Protein AF-0000000076696846 (afdb_homodimer)

Foldseek 3Di:
DDWADDDDPPDALEDDPLLAQPFDQDDQDFDLVNLQVLQQLQCFFQAFRAAQQAGHGDPQKGKDFLDDQVDPVQVVCCVSVHHDVSAYPTSSRQNLRIHMHGPVVRVCLVLLQWFWAADSVVRFIAIDRQVVDPVCVLRHQATTRFGSPDSSHHRNSSRSVSNVVSCVSCVVTDSTDDHDPDHHHRPVCVVVVQADPVVRHGHRHNPPPPPPD/DDWADDDDPPDDLEDDPLLAQPFDQDDQDFDLVNLQVLQQLQCFFLRFRAAQQAGHGDPQKGKDFLDDQPDPVQVVCCVSVHHDVSAYPGSSRQNLRIHMHGPVVRVCLVLLQWFWAADSVVRFIAIDRQVVDPVCVLRHQATTNFGSPDSRHHRNSSRSVSNVVSCVSCVVTDSTDDHDPDHHHRPVCVVVVQADPVVRHGHRHNPPPPPDD

InterPro domains:
  IPR003615 HNH nuclease [PF13391] (51-116)

pLDDT: mean 90.81, std 11.64, range [43.38, 98.81]

Solvent-accessible surface area (backbone atoms only — not comparable to full-atom values): 23514 Å² total; per-residue (Å²): 107,42,66,42,81,71,78,70,75,43,43,67,71,48,58,59,90,72,38,72,73,85,63,76,93,59,79,74,81,52,48,54,64,55,15,51,51,51,37,43,60,68,32,24,44,56,62,37,50,25,10,34,68,73,55,50,53,67,90,52,37,42,83,40,62,72,62,56,71,90,43,74,54,61,62,50,32,37,76,44,52,48,38,64,79,70,53,50,87,47,50,69,30,29,32,34,37,35,44,39,25,29,60,67,58,42,51,38,50,76,67,31,36,34,36,49,45,67,37,65,92,79,58,38,38,27,32,39,47,61,62,64,47,77,91,42,54,87,49,41,33,16,20,42,68,56,53,76,82,43,88,56,33,50,50,48,42,57,31,51,53,48,35,38,34,20,47,15,73,40,47,64,35,68,72,47,48,77,21,54,80,64,63,45,65,28,67,57,41,61,76,65,56,34,55,38,83,86,79,69,43,71,43,35,60,55,80,73,72,76,74,81,126,108,41,65,42,82,71,78,69,73,44,42,68,70,49,58,59,90,70,38,71,72,86,65,74,92,59,78,73,81,52,48,56,64,57,17,52,50,52,36,42,60,68,34,24,45,57,61,37,50,24,12,36,70,73,55,49,53,66,90,51,37,42,83,39,60,72,60,57,69,90,44,74,56,61,61,51,33,37,75,44,51,48,39,63,80,71,53,49,88,48,50,68,29,29,33,34,36,37,46,40,26,29,62,67,58,42,50,37,50,76,68,30,36,34,35,47,46,67,37,64,93,78,59,37,37,26,32,38,46,61,64,65,46,76,89,42,53,87,48,42,34,17,20,40,68,57,54,75,82,44,88,56,33,50,52,47,41,58,31,51,52,47,34,37,33,18,47,15,73,40,46,64,36,69,72,47,48,78,23,54,80,64,63,45,65,26,67,56,42,60,77,65,56,34,56,36,83,86,79,69,42,72,42,36,60,54,81,71,73,77,75,82,125

Sequence (426 aa):
MVPLSQLPVPLPNQPPVGYHLEHGDISVFSTTTACHTAINKRDRFLGETRCVICGDYGLVVQPCHIIKPEEGTWSYLRERGWISSETKVLPQHEPRNGLILCGNHHSYFDGYDFFIRFFPEIQKFVFVNYSDHPTLRKFHGKAIALDIKDRHAPFPSLFIIHEMRARGFHPFAPSNPDMPEDSAWQDWILSESVFDDVSHSFKRSLRRAPKRAMVPLSQLPVPLPNQPPVGYHLEHGDISVFSTTTACHTAINKRDRFLGETRCVICGDYGLVVQPCHIIKPEEGTWSYLRERGWISSETKVLPQHEPRNGLILCGNHHSYFDGYDFFIRFFPEIQKFVFVNYSDHPTLRKFHGKAIALDIKDRHAPFPSLFIIHEMRARGFHPFAPSNPDMPEDSAWQDWILSESVFDDVSHSFKRSLRRAPKRA

Structure (mmCIF, N/CA/C/O backbone):
data_AF-0000000076696846-model_v1
#
loop_
_entity.id
_entity.type
_entity.pdbx_description
1 polymer 'HNH nuclease domain-containing protein'
#
loop_
_atom_site.group_PDB
_atom_site.id
_atom_site.type_symbol
_atom_site.label_atom_id
_atom_site.label_alt_id
_atom_site.label_comp_id
_atom_site.label_asym_id
_atom_site.label_entity_id
_atom_site.label_seq_id
_atom_site.pdbx_PDB_ins_code
_atom_site.Cartn_x
_atom_site.Cartn_y
_atom_site.Cartn_z
_atom_site.occupancy
_atom_site.B_iso_or_equiv
_atom_site.auth_seq_id
_atom_site.auth_comp_id
_atom_site.auth_asym_id
_atom_site.auth_atom_id
_atom_site.pdbx_PDB_model_num
ATOM 1 N N . MET A 1 1 ? -8.422 -25.859 9.234 1 82.31 1 MET A N 1
ATOM 2 C CA . MET A 1 1 ? -7.852 -24.594 8.805 1 82.31 1 MET A CA 1
ATOM 3 C C . MET A 1 1 ? -6.688 -24.188 9.703 1 82.31 1 MET A C 1
ATOM 5 O O . MET A 1 1 ? -6.703 -24.453 10.906 1 82.31 1 MET A O 1
ATOM 9 N N . VAL A 1 2 ? -5.656 -23.844 9.109 1 88 2 VAL A N 1
ATOM 10 C CA . VAL A 1 2 ? -4.457 -23.391 9.82 1 88 2 VAL A CA 1
ATOM 11 C C . VAL A 1 2 ? -4.18 -21.922 9.5 1 88 2 VAL A C 1
ATOM 13 O O . VAL A 1 2 ? -4.207 -21.531 8.336 1 88 2 VAL A O 1
ATOM 16 N N . PRO A 1 3 ? -3.912 -21.188 10.523 1 91.31 3 PRO A N 1
ATOM 17 C CA . PRO A 1 3 ? -3.629 -19.781 10.266 1 91.31 3 PRO A CA 1
ATOM 18 C C . PRO A 1 3 ? -2.32 -19.562 9.508 1 91.31 3 PRO A C 1
ATOM 20 O O . PRO A 1 3 ? -1.336 -20.266 9.766 1 91.31 3 PRO A O 1
ATOM 23 N N . LEU A 1 4 ? -2.379 -18.672 8.531 1 93 4 LEU A N 1
ATOM 24 C CA . LEU A 1 4 ? -1.178 -18.328 7.785 1 93 4 LEU A CA 1
ATOM 25 C C . LEU A 1 4 ? -0.226 -17.5 8.641 1 93 4 LEU A C 1
ATOM 27 O O . LEU A 1 4 ? -0.608 -16.453 9.172 1 93 4 LEU A O 1
ATOM 31 N N . SER A 1 5 ? 0.936 -17.906 8.703 1 88.25 5 SER A N 1
ATOM 32 C CA . SER A 1 5 ? 1.924 -17.188 9.508 1 88.25 5 SER A CA 1
ATOM 33 C C . SER A 1 5 ? 2.326 -15.875 8.844 1 88.25 5 SER A C 1
ATOM 35 O O . SER A 1 5 ? 2.459 -15.805 7.621 1 88.25 5 SER A O 1
ATOM 37 N N . GLN A 1 6 ? 2.564 -14.898 9.695 1 89.06 6 GLN A N 1
ATOM 38 C CA . GLN A 1 6 ? 3.037 -13.609 9.195 1 89.06 6 GLN A CA 1
ATOM 39 C C . GLN A 1 6 ? 4.562 -13.555 9.172 1 89.06 6 GLN A C 1
ATOM 41 O O . GLN A 1 6 ? 5.223 -14.211 9.984 1 89.06 6 GLN A O 1
ATOM 46 N N . LEU A 1 7 ? 5.047 -12.852 8.281 1 90.19 7 LEU A N 1
ATOM 47 C CA . LEU A 1 7 ? 6.473 -12.539 8.297 1 90.19 7 LEU A CA 1
ATOM 48 C C . LEU A 1 7 ? 6.762 -11.344 9.203 1 90.19 7 LEU A C 1
ATOM 50 O O . LEU A 1 7 ? 6.031 -10.352 9.172 1 90.19 7 LEU A O 1
ATOM 54 N N . PRO A 1 8 ? 7.699 -11.516 9.938 1 89.38 8 PRO A N 1
ATOM 55 C CA . PRO A 1 8 ? 8.023 -10.398 10.828 1 89.38 8 PRO A CA 1
ATOM 56 C C . PRO A 1 8 ? 8.523 -9.172 10.07 1 89.38 8 PRO A C 1
ATOM 58 O O . PRO A 1 8 ? 9.227 -9.305 9.062 1 89.38 8 PRO A O 1
ATOM 61 N N . VAL A 1 9 ? 8.242 -8.023 10.562 1 91.81 9 VAL A N 1
ATOM 62 C CA . VAL A 1 9 ? 8.742 -6.758 10.023 1 91.81 9 VAL A CA 1
ATOM 63 C C . VAL A 1 9 ? 9.531 -6.02 11.102 1 91.81 9 VAL A C 1
ATOM 65 O O . VAL A 1 9 ? 9.203 -6.094 12.289 1 91.81 9 VAL A O 1
ATOM 68 N N . PRO A 1 10 ? 10.633 -5.332 10.82 1 94.19 10 PRO A N 1
ATOM 69 C CA . PRO A 1 10 ? 11.086 -5.129 9.445 1 94.19 10 PRO A CA 1
ATOM 70 C C . PRO A 1 10 ? 11.625 -6.406 8.805 1 94.19 10 PRO A C 1
ATOM 72 O O . PRO A 1 10 ? 12.164 -7.27 9.5 1 94.19 10 PRO A O 1
ATOM 75 N N . LEU A 1 11 ? 11.414 -6.453 7.484 1 94.81 11 LEU A N 1
ATOM 76 C CA . LEU A 1 11 ? 11.953 -7.594 6.754 1 94.81 11 LEU A CA 1
ATOM 77 C C . LEU A 1 11 ? 13.477 -7.637 6.852 1 94.81 11 LEU A C 1
ATOM 79 O O . LEU A 1 11 ? 14.125 -6.59 6.871 1 94.81 11 LEU A O 1
ATOM 83 N N . PRO A 1 12 ? 13.992 -8.844 6.828 1 91.81 12 PRO A N 1
ATOM 84 C CA . PRO A 1 12 ? 15.445 -8.984 6.926 1 91.81 12 PRO A CA 1
ATOM 85 C C . PRO A 1 12 ? 16.156 -8.703 5.602 1 91.81 12 PRO A C 1
ATOM 87 O O . PRO A 1 12 ? 15.5 -8.406 4.602 1 91.81 12 PRO A O 1
ATOM 90 N N . ASN A 1 13 ? 17.469 -8.781 5.641 1 87.56 13 ASN A N 1
ATOM 91 C CA . ASN A 1 13 ? 18.281 -8.453 4.473 1 87.56 13 ASN A CA 1
ATOM 92 C C . ASN A 1 13 ? 18.344 -9.617 3.486 1 87.56 13 ASN A C 1
ATOM 94 O O . ASN A 1 13 ? 19.031 -9.539 2.471 1 87.56 13 ASN A O 1
ATOM 98 N N . GLN A 1 14 ? 17.625 -10.641 3.832 1 88.69 14 GLN A N 1
ATOM 99 C CA . GLN A 1 14 ? 17.5 -11.773 2.924 1 88.69 14 GLN A CA 1
ATOM 100 C C . GLN A 1 14 ? 16.109 -12.391 3.002 1 88.69 14 GLN A C 1
ATOM 102 O O . GLN A 1 14 ? 15.461 -12.344 4.051 1 88.69 14 GLN A O 1
ATOM 107 N N . PRO A 1 15 ? 15.781 -12.938 1.913 1 91.69 15 PRO A N 1
ATOM 108 C CA . PRO A 1 15 ? 14.484 -13.609 1.968 1 91.69 15 PRO A CA 1
ATOM 109 C C . PRO A 1 15 ? 14.484 -14.828 2.889 1 91.69 15 PRO A C 1
ATOM 111 O O . PRO A 1 15 ? 15.555 -15.297 3.287 1 91.69 15 PRO A O 1
ATOM 114 N N . PRO A 1 16 ? 13.367 -15.234 3.248 1 90.56 16 PRO A N 1
ATOM 115 C CA . PRO A 1 16 ? 13.289 -16.422 4.105 1 90.56 16 PRO A CA 1
ATOM 116 C C . PRO A 1 16 ? 13.898 -17.656 3.455 1 90.56 16 PRO A C 1
ATOM 118 O O . PRO A 1 16 ? 14.039 -17.719 2.23 1 90.56 16 PRO A O 1
ATOM 121 N N . VAL A 1 17 ? 14.188 -18.547 4.297 1 87.69 17 VAL A N 1
ATOM 122 C CA . VAL A 1 17 ? 14.742 -19.812 3.82 1 87.69 17 VAL A CA 1
ATOM 123 C C . VAL A 1 17 ? 13.758 -20.484 2.857 1 87.69 17 VAL A C 1
ATOM 125 O O . VAL A 1 17 ? 12.555 -20.531 3.119 1 87.69 17 VAL A O 1
ATOM 128 N N . GLY A 1 18 ? 14.266 -20.906 1.767 1 87.81 18 GLY A N 1
ATOM 129 C CA . GLY A 1 18 ? 13.43 -21.578 0.786 1 87.81 18 GLY A CA 1
ATOM 130 C C . GLY A 1 18 ? 12.961 -20.656 -0.328 1 87.81 18 GLY A C 1
ATOM 131 O O . GLY A 1 18 ? 12.422 -21.125 -1.335 1 87.81 18 GLY A O 1
ATOM 132 N N . TYR A 1 19 ? 13.18 -19.422 -0.109 1 89.75 19 TYR A N 1
ATOM 133 C CA . TYR A 1 19 ? 12.68 -18.469 -1.09 1 89.75 19 TYR A CA 1
ATOM 134 C C . TYR A 1 19 ? 13.766 -18.109 -2.105 1 89.75 19 TYR A C 1
ATOM 136 O O . TYR A 1 19 ? 13.5 -17.422 -3.094 1 89.75 19 TYR A O 1
ATOM 144 N N . HIS A 1 20 ? 14.93 -18.516 -1.831 1 77.94 20 HIS A N 1
ATOM 145 C CA . HIS A 1 20 ? 16.016 -18.219 -2.758 1 77.94 20 HIS A CA 1
ATOM 146 C C . HIS A 1 20 ? 15.953 -19.125 -3.986 1 77.94 20 HIS A C 1
ATOM 148 O O . HIS A 1 20 ? 15.742 -20.328 -3.865 1 77.94 20 HIS A O 1
ATOM 154 N N . LEU A 1 21 ? 15.703 -18.5 -5.125 1 65.88 21 LEU A N 1
ATOM 155 C CA . LEU A 1 21 ? 15.727 -19.281 -6.355 1 65.88 21 LEU A CA 1
ATOM 156 C C . LEU A 1 21 ? 17.125 -19.297 -6.965 1 65.88 21 LEU A C 1
ATOM 158 O O . LEU A 1 21 ? 17.781 -18.266 -7.059 1 65.88 21 LEU A O 1
ATOM 162 N N . GLU A 1 22 ? 17.828 -20.406 -6.875 1 57.72 22 GLU A N 1
ATOM 163 C CA . GLU A 1 22 ? 19.141 -20.578 -7.488 1 57.72 22 GLU A CA 1
ATOM 164 C C . GLU A 1 22 ? 19.031 -20.703 -9.008 1 57.72 22 GLU A C 1
ATOM 166 O O . GLU A 1 22 ? 18.875 -21.812 -9.531 1 57.72 22 GLU A O 1
ATOM 171 N N . HIS A 1 23 ? 18.094 -19.859 -9.562 1 56.31 23 HIS A N 1
ATOM 172 C CA . HIS A 1 23 ? 18.016 -20.375 -10.922 1 56.31 23 HIS A CA 1
ATOM 173 C C . HIS A 1 23 ? 19.203 -19.922 -11.75 1 56.31 23 HIS A C 1
ATOM 175 O O . HIS A 1 23 ? 19.875 -18.953 -11.398 1 56.31 23 HIS A O 1
ATOM 181 N N . GLY A 1 24 ? 19.438 -20.594 -12.844 1 54.25 24 GLY A N 1
ATOM 182 C CA . GLY A 1 24 ? 20.484 -20.594 -13.867 1 54.25 24 GLY A CA 1
ATOM 183 C C . GLY A 1 24 ? 20.641 -19.234 -14.523 1 54.25 24 GLY A C 1
ATOM 184 O O . GLY A 1 24 ? 19.828 -18.328 -14.328 1 54.25 24 GLY A O 1
ATOM 185 N N . ASP A 1 25 ? 21.688 -19.062 -15.18 1 53.03 25 ASP A N 1
ATOM 186 C CA . ASP A 1 25 ? 22.234 -17.938 -15.938 1 53.03 25 ASP A CA 1
ATOM 187 C C . ASP A 1 25 ? 21.219 -17.438 -16.953 1 53.03 25 ASP A C 1
ATOM 189 O O . ASP A 1 25 ? 20.703 -18.203 -17.766 1 53.03 25 ASP A O 1
ATOM 193 N N . ILE A 1 26 ? 20.359 -16.438 -16.641 1 58.09 26 ILE A N 1
ATOM 194 C CA . ILE A 1 26 ? 19.531 -15.891 -17.703 1 58.09 26 ILE A CA 1
ATOM 195 C C . ILE A 1 26 ? 20.312 -14.805 -18.453 1 58.09 26 ILE A C 1
ATOM 197 O O . ILE A 1 26 ? 21.156 -14.133 -17.859 1 58.09 26 ILE A O 1
ATOM 201 N N . SER A 1 27 ? 20.094 -14.75 -19.797 1 57.41 27 SER A N 1
ATOM 202 C CA . SER A 1 27 ? 20.781 -13.781 -20.641 1 57.41 27 SER A CA 1
ATOM 203 C C . SER A 1 27 ? 20.562 -12.359 -20.141 1 57.41 27 SER A C 1
ATOM 205 O O . SER A 1 27 ? 19.453 -12.008 -19.719 1 57.41 27 SER A O 1
ATOM 207 N N . VAL A 1 28 ? 21.531 -11.547 -20.031 1 56.25 28 VAL A N 1
ATOM 208 C CA . VAL A 1 28 ? 21.609 -10.18 -19.531 1 56.25 28 VAL A CA 1
ATOM 209 C C . VAL A 1 28 ? 20.781 -9.25 -20.406 1 56.25 28 VAL A C 1
ATOM 211 O O . VAL A 1 28 ? 20.188 -8.289 -19.906 1 56.25 28 VAL A O 1
ATOM 214 N N . PHE A 1 29 ? 20.672 -9.602 -21.812 1 59.66 29 PHE A N 1
ATOM 215 C CA . PHE A 1 29 ? 20 -8.656 -22.703 1 59.66 29 PHE A CA 1
ATOM 216 C C . PHE A 1 29 ? 18.562 -9.086 -22.953 1 59.66 29 PHE A C 1
ATOM 218 O O . PHE A 1 29 ? 18.297 -10.25 -23.234 1 59.66 29 PHE A O 1
ATOM 225 N N . SER A 1 30 ? 17.547 -8.445 -22.281 1 65.19 30 SER A N 1
ATOM 226 C CA . SER A 1 30 ? 16.172 -8.797 -22.625 1 65.19 30 SER A CA 1
ATOM 227 C C . SER A 1 30 ? 15.328 -7.547 -22.875 1 65.19 30 SER A C 1
ATOM 229 O O . SER A 1 30 ? 15.562 -6.508 -22.25 1 65.19 30 SER A O 1
ATOM 231 N N . THR A 1 31 ? 14.648 -7.574 -24.078 1 79.12 31 THR A N 1
ATOM 232 C CA . THR A 1 31 ? 13.641 -6.562 -24.391 1 79.12 31 THR A CA 1
ATOM 233 C C . THR A 1 31 ? 12.312 -6.895 -23.734 1 79.12 31 THR A C 1
ATOM 235 O O . THR A 1 31 ? 12.133 -7.988 -23.188 1 79.12 31 THR A O 1
ATOM 238 N N . THR A 1 32 ? 11.5 -5.918 -23.672 1 84.25 32 THR A N 1
ATOM 239 C CA . THR A 1 32 ? 10.148 -6.113 -23.156 1 84.25 32 THR A CA 1
ATOM 240 C C . THR A 1 32 ? 9.43 -7.219 -23.938 1 84.25 32 THR A C 1
ATOM 242 O O . THR A 1 32 ? 8.711 -8.031 -23.344 1 84.25 32 THR A O 1
ATOM 245 N N . THR A 1 33 ? 9.641 -7.254 -25.125 1 88.06 33 THR A N 1
ATOM 246 C CA . THR A 1 33 ? 9.016 -8.273 -25.953 1 88.06 33 THR A CA 1
ATOM 247 C C . THR A 1 33 ? 9.523 -9.664 -25.594 1 88.06 33 THR A C 1
ATOM 249 O O . THR A 1 33 ? 8.734 -10.602 -25.453 1 88.06 33 THR A O 1
ATOM 252 N N . ALA A 1 34 ? 10.773 -9.82 -25.5 1 89.5 34 ALA A N 1
ATOM 253 C CA . ALA A 1 34 ? 11.352 -11.102 -25.109 1 89.5 34 ALA A CA 1
ATOM 254 C C . ALA A 1 34 ? 10.844 -11.539 -23.734 1 89.5 34 ALA A C 1
ATOM 256 O O . ALA A 1 34 ? 10.586 -12.727 -23.516 1 89.5 34 ALA A O 1
ATOM 257 N N . CYS A 1 35 ? 10.75 -10.586 -22.891 1 92.69 35 CYS A N 1
ATOM 258 C CA . CYS A 1 35 ? 10.219 -10.852 -21.547 1 92.69 35 CYS A CA 1
ATOM 259 C C . CYS A 1 35 ? 8.805 -11.406 -21.625 1 92.69 35 CYS A C 1
ATOM 261 O O . CYS A 1 35 ? 8.508 -12.445 -21.031 1 92.69 35 CYS A O 1
ATOM 263 N N . HIS A 1 36 ? 7.973 -10.766 -22.391 1 94 36 HIS A N 1
ATOM 264 C CA . HIS A 1 36 ? 6.586 -11.195 -22.531 1 94 36 HIS A CA 1
ATOM 265 C C . HIS A 1 36 ? 6.496 -12.57 -23.188 1 94 36 HIS A C 1
ATOM 267 O O . HIS A 1 36 ? 5.672 -13.398 -22.797 1 94 36 HIS A O 1
ATOM 273 N N . THR A 1 37 ? 7.328 -12.797 -24.109 1 94.5 37 THR A N 1
ATOM 274 C CA . THR A 1 37 ? 7.359 -14.094 -24.781 1 94.5 37 THR A CA 1
ATOM 275 C C . THR A 1 37 ? 7.699 -15.203 -23.781 1 94.5 37 THR A C 1
ATOM 277 O O . THR A 1 37 ? 7.074 -16.266 -23.797 1 94.5 37 THR A O 1
ATOM 280 N N . ALA A 1 38 ? 8.648 -14.953 -22.969 1 94.75 38 ALA A N 1
ATOM 281 C CA . ALA A 1 38 ? 9.07 -15.938 -21.984 1 94.75 38 ALA A CA 1
ATOM 282 C C . ALA A 1 38 ? 7.953 -16.234 -21 1 94.75 38 ALA A C 1
ATOM 284 O O . ALA A 1 38 ? 7.695 -17.406 -20.672 1 94.75 38 ALA A O 1
ATOM 285 N N . ILE A 1 39 ? 7.285 -15.211 -20.562 1 96.62 39 ILE A N 1
ATOM 286 C CA . ILE A 1 39 ? 6.191 -15.375 -19.609 1 96.62 39 ILE A CA 1
ATOM 287 C C . ILE A 1 39 ? 5.047 -16.141 -20.266 1 96.62 39 ILE A C 1
ATOM 289 O O . ILE A 1 39 ? 4.473 -17.047 -19.672 1 96.62 39 ILE A O 1
ATOM 293 N N . ASN A 1 40 ? 4.754 -15.773 -21.484 1 96.31 40 ASN A N 1
ATOM 294 C CA . ASN A 1 40 ? 3.699 -16.453 -22.219 1 96.31 40 ASN A CA 1
ATOM 295 C C . ASN A 1 40 ? 3.998 -17.938 -22.406 1 96.31 40 ASN A C 1
ATOM 297 O O . ASN A 1 40 ? 3.105 -18.781 -22.266 1 96.31 40 ASN A O 1
ATOM 301 N N . LYS A 1 41 ? 5.223 -18.188 -22.734 1 94.81 41 LYS A N 1
ATOM 302 C CA . LYS A 1 41 ? 5.621 -19.578 -22.922 1 94.81 41 LYS A CA 1
ATOM 303 C C . LYS A 1 41 ? 5.508 -20.359 -21.609 1 94.81 41 LYS A C 1
ATOM 305 O O . LYS A 1 41 ? 5.035 -21.5 -21.594 1 94.81 41 LYS A O 1
ATOM 310 N N . ARG A 1 42 ? 5.938 -19.781 -20.578 1 96.06 42 ARG A N 1
ATOM 311 C CA . ARG A 1 42 ? 5.867 -20.422 -19.266 1 96.06 42 ARG A CA 1
ATOM 312 C C . ARG A 1 42 ? 4.422 -20.703 -18.875 1 96.06 42 ARG A C 1
ATOM 314 O O . ARG A 1 42 ? 4.105 -21.797 -18.391 1 96.06 42 ARG A O 1
ATOM 321 N N . ASP A 1 43 ? 3.559 -19.719 -19.125 1 98 43 ASP A N 1
ATOM 322 C CA . ASP A 1 43 ? 2.184 -19.797 -18.641 1 98 43 ASP A CA 1
ATOM 323 C C . ASP A 1 43 ? 1.251 -20.312 -19.734 1 98 43 ASP A C 1
ATOM 325 O O . ASP A 1 43 ? 0.094 -19.891 -19.812 1 98 43 ASP A O 1
ATOM 329 N N . ARG A 1 44 ? 1.808 -21.078 -20.594 1 97.25 44 ARG A N 1
ATOM 330 C CA . ARG A 1 44 ? 1.027 -21.828 -21.578 1 97.25 44 ARG A CA 1
ATOM 331 C C . ARG A 1 44 ? 0.629 -23.188 -21.047 1 97.25 44 ARG A C 1
ATOM 333 O O . ARG A 1 44 ? 1.479 -23.953 -20.578 1 97.25 44 ARG A O 1
ATOM 340 N N . PHE A 1 45 ? -0.629 -23.469 -21.109 1 97.38 45 PHE A N 1
ATOM 341 C CA . PHE A 1 45 ? -1.188 -24.734 -20.656 1 97.38 45 PHE A CA 1
ATOM 342 C C . PHE A 1 45 ? -2.158 -25.297 -21.688 1 97.38 45 PHE A C 1
ATOM 344 O O . PHE A 1 45 ? -3.031 -24.578 -22.188 1 97.38 45 PHE A O 1
ATOM 351 N N . LEU A 1 46 ? -1.902 -26.578 -22.031 1 96.06 46 LEU A N 1
ATOM 352 C CA . LEU A 1 46 ? -2.752 -27.25 -23.016 1 96.06 46 LEU A CA 1
ATOM 353 C C . LEU A 1 46 ? -2.811 -26.469 -24.312 1 96.06 46 LEU A C 1
ATOM 355 O O . LEU A 1 46 ? -3.879 -26.328 -24.922 1 96.06 46 LEU A O 1
ATOM 359 N N . GLY A 1 47 ? -1.698 -25.797 -24.578 1 95.75 47 GLY A N 1
ATOM 360 C CA . GLY A 1 47 ? -1.528 -25.141 -25.859 1 95.75 47 GLY A CA 1
ATOM 361 C C . GLY A 1 47 ? -1.962 -23.688 -25.859 1 95.75 47 GLY A C 1
ATOM 362 O O . GLY A 1 47 ? -1.839 -23 -26.859 1 95.75 47 GLY A O 1
ATOM 363 N N . GLU A 1 48 ? -2.518 -23.203 -24.719 1 96.75 48 GLU A N 1
ATOM 364 C CA . GLU A 1 48 ? -3.006 -21.828 -24.641 1 96.75 48 GLU A CA 1
ATOM 365 C C . GLU A 1 48 ? -2.342 -21.078 -23.484 1 96.75 48 GLU A C 1
ATOM 367 O O . GLU A 1 48 ? -2.137 -21.641 -22.406 1 96.75 48 GLU A O 1
ATOM 372 N N . THR A 1 49 ? -2.033 -19.812 -23.781 1 97.44 49 THR A N 1
ATOM 373 C CA . THR A 1 49 ? -1.63 -18.938 -22.672 1 97.44 49 THR A CA 1
ATOM 374 C C . THR A 1 49 ? -2.816 -18.625 -21.766 1 97.44 49 THR A C 1
ATOM 376 O O . THR A 1 49 ? -3.846 -18.125 -22.234 1 97.44 49 THR A O 1
ATOM 379 N N . ARG A 1 50 ? -2.609 -18.891 -20.469 1 98.25 50 ARG A N 1
ATOM 380 C CA . ARG A 1 50 ? -3.773 -18.828 -19.594 1 98.25 50 ARG A CA 1
ATOM 381 C C . ARG A 1 50 ? -3.453 -18.047 -18.328 1 98.25 50 ARG A C 1
ATOM 383 O O . ARG A 1 50 ? -2.303 -18.016 -17.875 1 98.25 50 ARG A O 1
ATOM 390 N N . CYS A 1 51 ? -4.504 -17.484 -17.766 1 98.81 51 CYS A N 1
ATOM 391 C CA . CYS A 1 51 ? -4.398 -16.953 -16.406 1 98.81 51 CYS A CA 1
ATOM 392 C C . CYS A 1 51 ? -3.996 -18.031 -15.422 1 98.81 51 CYS A C 1
ATOM 394 O O . CYS A 1 51 ? -4.664 -19.062 -15.32 1 98.81 51 CYS A O 1
ATOM 396 N N . VAL A 1 52 ? -3.029 -17.781 -14.656 1 98.81 52 VAL A N 1
ATOM 397 C CA . VAL A 1 52 ? -2.469 -18.828 -13.812 1 98.81 52 VAL A CA 1
ATOM 398 C C . VAL A 1 52 ? -3.385 -19.078 -12.617 1 98.81 52 VAL A C 1
ATOM 400 O O . VAL A 1 52 ? -3.211 -20.047 -11.883 1 98.81 52 VAL A O 1
ATOM 403 N N . ILE A 1 53 ? -4.383 -18.219 -12.398 1 98.81 53 ILE A N 1
ATOM 404 C CA . ILE A 1 53 ? -5.281 -18.328 -11.25 1 98.81 53 ILE A CA 1
ATOM 405 C C . ILE A 1 53 ? -6.57 -19.031 -11.68 1 98.81 53 ILE A C 1
ATOM 407 O O . ILE A 1 53 ? -6.957 -20.047 -11.094 1 98.81 53 ILE A O 1
ATOM 411 N N . CYS A 1 54 ? -7.188 -18.562 -12.734 1 98.69 54 CYS A N 1
ATOM 412 C CA . CYS A 1 54 ? -8.523 -19.062 -13.023 1 98.69 54 CYS A CA 1
ATOM 413 C C . CYS A 1 54 ? -8.547 -19.844 -14.328 1 98.69 54 CYS A C 1
ATOM 415 O O . CYS A 1 54 ? -9.57 -20.422 -14.703 1 98.69 54 CYS A O 1
ATOM 417 N N . GLY A 1 55 ? -7.52 -19.766 -15.148 1 98.44 55 GLY A N 1
ATOM 418 C CA . GLY A 1 55 ? -7.406 -20.594 -16.344 1 98.44 55 GLY A CA 1
ATOM 419 C C . GLY A 1 55 ? -7.992 -19.938 -17.578 1 98.44 55 GLY A C 1
ATOM 420 O O . GLY A 1 55 ? -7.93 -20.5 -18.672 1 98.44 55 GLY A O 1
ATOM 421 N N . ASP A 1 56 ? -8.516 -18.734 -17.422 1 97.81 56 ASP A N 1
ATOM 422 C CA . ASP A 1 56 ? -9.031 -18.031 -18.594 1 97.81 56 ASP A CA 1
ATOM 423 C C . ASP A 1 56 ? -7.926 -17.812 -19.625 1 97.81 56 ASP A C 1
ATOM 425 O O . ASP A 1 56 ? -6.738 -17.859 -19.297 1 97.81 56 ASP A O 1
ATOM 429 N N . TYR A 1 57 ? -8.305 -17.594 -20.938 1 96.94 57 TYR A N 1
ATOM 430 C CA . TYR A 1 57 ? -7.324 -17.469 -22 1 96.94 57 TYR A CA 1
ATOM 431 C C . TYR A 1 57 ? -7.848 -16.562 -23.125 1 96.94 57 TYR A C 1
ATOM 433 O O . TYR A 1 57 ? -8.969 -16.047 -23.047 1 96.94 57 TYR A O 1
ATOM 441 N N . GLY A 1 58 ? -6.988 -16.359 -24.109 1 94.25 58 GLY A N 1
ATOM 442 C CA . GLY A 1 58 ? -7.34 -15.523 -25.25 1 94.25 58 GLY A CA 1
ATOM 443 C C . GLY A 1 58 ? -7.012 -14.055 -25.031 1 94.25 58 GLY A C 1
ATOM 444 O O . GLY A 1 58 ? -5.969 -13.727 -24.469 1 94.25 58 GLY A O 1
ATOM 445 N N . LEU A 1 59 ? -7.871 -13.195 -25.453 1 92.69 59 LEU A N 1
ATOM 446 C CA . LEU A 1 59 ? -7.594 -11.766 -25.5 1 92.69 59 LEU A CA 1
ATOM 447 C C . LEU A 1 59 ? -7.703 -11.141 -24.109 1 92.69 59 LEU A C 1
ATOM 449 O O . LEU A 1 59 ? -7.266 -10.008 -23.906 1 92.69 59 LEU A O 1
ATOM 453 N N . VAL A 1 60 ? -8.133 -11.938 -23.188 1 95.88 60 VAL A N 1
ATOM 454 C CA . VAL A 1 60 ? -8.453 -11.32 -21.906 1 95.88 60 VAL A CA 1
ATOM 455 C C . VAL A 1 60 ? -7.262 -11.445 -20.953 1 95.88 60 VAL A C 1
ATOM 457 O O . VAL A 1 60 ? -7.281 -10.906 -19.844 1 95.88 60 VAL A O 1
ATOM 460 N N . VAL A 1 61 ? -6.234 -12.211 -21.375 1 97.81 61 VAL A N 1
ATOM 461 C CA . VAL A 1 61 ? -5.105 -12.398 -20.469 1 97.81 61 VAL A CA 1
ATOM 462 C C . VAL A 1 61 ? -3.936 -11.523 -20.922 1 97.81 61 VAL A C 1
ATOM 464 O O . VAL A 1 61 ? -3.793 -11.227 -22.109 1 97.81 61 VAL A O 1
ATOM 467 N N . GLN A 1 62 ? -3.154 -11.094 -20.016 1 96.38 62 GLN A N 1
ATOM 468 C CA . GLN A 1 62 ? -1.976 -10.273 -20.281 1 96.38 62 GLN A CA 1
ATOM 469 C C . GLN A 1 62 ? -0.919 -10.477 -19.188 1 96.38 62 GLN A C 1
ATOM 471 O O . GLN A 1 62 ? -1.24 -10.875 -18.078 1 96.38 62 GLN A O 1
ATOM 476 N N . PRO A 1 63 ? 0.299 -10.195 -19.594 1 96.38 63 PRO A N 1
ATOM 477 C CA . PRO A 1 63 ? 1.339 -10.219 -18.562 1 96.38 63 PRO A CA 1
ATOM 478 C C . PRO A 1 63 ? 1.126 -9.156 -17.484 1 96.38 63 PRO A C 1
ATOM 480 O O . PRO A 1 63 ? 0.7 -8.039 -17.781 1 96.38 63 PRO A O 1
ATOM 483 N N . CYS A 1 64 ? 1.351 -9.555 -16.266 1 96.69 64 CYS A N 1
ATOM 484 C CA . CYS A 1 64 ? 1.285 -8.688 -15.102 1 96.69 64 CYS A CA 1
ATOM 485 C C . CYS A 1 64 ? 2.615 -8.68 -14.352 1 96.69 64 CYS A C 1
ATOM 487 O O . CYS A 1 64 ? 3.188 -9.734 -14.086 1 96.69 64 CYS A O 1
ATOM 489 N N . HIS A 1 65 ? 3.078 -7.508 -14.062 1 95.94 65 HIS A N 1
ATOM 490 C CA . HIS A 1 65 ? 4.301 -7.398 -13.273 1 95.94 65 HIS A CA 1
ATOM 491 C C . HIS A 1 65 ? 3.996 -7.43 -11.773 1 95.94 65 HIS A C 1
ATOM 493 O O . HIS A 1 65 ? 3.057 -6.777 -11.312 1 95.94 65 HIS A O 1
ATOM 499 N N . ILE A 1 66 ? 4.766 -8.156 -11.062 1 97.81 66 ILE A N 1
ATOM 500 C CA . ILE A 1 66 ? 4.609 -8.219 -9.609 1 97.81 66 ILE A CA 1
ATOM 501 C C . ILE A 1 66 ? 5.09 -6.91 -8.992 1 97.81 66 ILE A C 1
ATOM 503 O O . ILE A 1 66 ? 4.371 -6.289 -8.203 1 97.81 66 ILE A O 1
ATOM 507 N N . ILE A 1 67 ? 6.328 -6.555 -9.344 1 96.31 67 ILE A N 1
ATOM 508 C CA . ILE A 1 67 ? 6.867 -5.25 -8.984 1 96.31 67 ILE A CA 1
ATOM 509 C C . ILE A 1 67 ? 6.777 -4.305 -10.18 1 96.31 67 ILE A C 1
ATOM 511 O O . ILE A 1 67 ? 7.332 -4.586 -11.242 1 96.31 67 ILE A O 1
ATOM 515 N N . LYS A 1 68 ? 6.152 -3.24 -9.984 1 93.06 68 LYS A N 1
ATOM 516 C CA . LYS A 1 68 ? 5.957 -2.277 -11.07 1 93.06 68 LYS A CA 1
ATOM 517 C C . LYS A 1 68 ? 7.238 -1.492 -11.344 1 93.06 68 LYS A C 1
ATOM 519 O O . LYS A 1 68 ? 8.023 -1.239 -10.43 1 93.06 68 LYS A O 1
ATOM 524 N N . PRO A 1 69 ? 7.449 -1.114 -12.633 1 85.44 69 PRO A N 1
ATOM 525 C CA . PRO A 1 69 ? 8.664 -0.392 -13.008 1 85.44 69 PRO A CA 1
ATOM 526 C C . PRO A 1 69 ? 8.797 0.956 -12.297 1 85.44 69 PRO A C 1
ATOM 528 O O . PRO A 1 69 ? 9.906 1.418 -12.047 1 85.44 69 PRO A O 1
ATOM 531 N N . GLU A 1 70 ? 7.801 1.566 -11.992 1 74.88 70 GLU A N 1
ATOM 532 C CA . GLU A 1 70 ? 7.824 2.928 -11.469 1 74.88 70 GLU A CA 1
ATOM 533 C C . GLU A 1 70 ? 8.172 2.939 -9.984 1 74.88 70 GLU A C 1
ATOM 535 O O . GLU A 1 70 ? 8.344 4.004 -9.391 1 74.88 70 GLU A O 1
ATOM 540 N N . GLU A 1 71 ? 8.445 1.761 -9.625 1 67.44 71 GLU A N 1
ATOM 541 C CA . GLU A 1 71 ? 8.695 1.676 -8.188 1 67.44 71 GLU A CA 1
ATOM 542 C C . GLU A 1 71 ? 10.188 1.51 -7.898 1 67.44 71 GLU A C 1
ATOM 544 O O . GLU A 1 71 ? 10.922 0.927 -8.703 1 67.44 71 GLU A O 1
ATOM 549 N N . GLY A 1 72 ? 10.938 2.352 -7.273 1 83.56 72 GLY A N 1
ATOM 550 C CA . GLY A 1 72 ? 12.305 2.225 -6.793 1 83.56 72 GLY A CA 1
ATOM 551 C C . GLY A 1 72 ? 12.562 0.93 -6.047 1 83.56 72 GLY A C 1
ATOM 552 O O . GLY A 1 72 ? 13.703 0.607 -5.727 1 83.56 72 GLY A O 1
ATOM 553 N N . THR A 1 73 ? 11.633 0.111 -6.016 1 91 73 THR A N 1
ATOM 554 C CA . THR A 1 73 ? 11.648 -1.102 -5.207 1 91 73 THR A CA 1
ATOM 555 C C . THR A 1 73 ? 12.578 -2.145 -5.816 1 91 73 THR A C 1
ATOM 557 O O . THR A 1 73 ? 13.328 -2.816 -5.102 1 91 73 THR A O 1
ATOM 560 N N . TRP A 1 74 ? 12.633 -2.314 -7.129 1 93.19 74 TRP A N 1
ATOM 561 C CA . TRP A 1 74 ? 13.406 -3.342 -7.82 1 93.19 74 TRP A CA 1
ATOM 562 C C . TRP A 1 74 ? 14.891 -3.209 -7.512 1 93.19 74 TRP A C 1
ATOM 564 O O . TRP A 1 74 ? 15.547 -4.184 -7.133 1 93.19 74 TRP A O 1
ATOM 574 N N . SER A 1 75 ? 15.398 -1.989 -7.668 1 90.19 75 SER A N 1
ATOM 575 C CA . SER A 1 75 ? 16.812 -1.744 -7.387 1 90.19 75 SER A CA 1
ATOM 576 C C . SER A 1 75 ? 17.141 -2.043 -5.93 1 90.19 75 SER A C 1
ATOM 578 O O . SER A 1 75 ? 18.188 -2.609 -5.629 1 90.19 75 SER A O 1
ATOM 580 N N . TYR A 1 76 ? 16.25 -1.739 -5.133 1 90.31 76 TYR A N 1
ATOM 581 C CA . TYR A 1 76 ? 16.438 -1.972 -3.707 1 90.31 76 TYR A CA 1
ATOM 582 C C . TYR A 1 76 ? 16.5 -3.463 -3.4 1 90.31 76 TYR A C 1
ATOM 584 O O . TYR A 1 76 ? 17.359 -3.908 -2.641 1 90.31 76 TYR A O 1
ATOM 592 N N . LEU A 1 77 ? 15.68 -4.242 -3.971 1 93.56 77 LEU A N 1
ATOM 593 C CA . LEU A 1 77 ? 15.641 -5.684 -3.756 1 93.56 77 LEU A CA 1
ATOM 594 C C . LEU A 1 77 ? 16.906 -6.348 -4.277 1 93.56 77 LEU A C 1
ATOM 596 O O . LEU A 1 77 ? 17.422 -7.277 -3.658 1 93.56 77 LEU A O 1
ATOM 600 N N . ARG A 1 78 ? 17.359 -5.871 -5.398 1 90.19 78 ARG A N 1
ATOM 601 C CA . ARG A 1 78 ? 18.594 -6.383 -5.965 1 90.19 78 ARG A CA 1
ATOM 602 C C . ARG A 1 78 ? 19.781 -6.105 -5.039 1 90.19 78 ARG A C 1
ATOM 604 O O . ARG A 1 78 ? 20.578 -7 -4.766 1 90.19 78 ARG A O 1
ATOM 611 N N . GLU A 1 79 ? 19.844 -4.918 -4.551 1 89.56 79 GLU A N 1
ATOM 612 C CA . GLU A 1 79 ? 20.953 -4.5 -3.688 1 89.56 79 GLU A CA 1
ATOM 613 C C . GLU A 1 79 ? 20.922 -5.258 -2.363 1 89.56 79 GLU A C 1
ATOM 615 O O . GLU A 1 79 ? 21.984 -5.547 -1.794 1 89.56 79 GLU A O 1
ATOM 620 N N . ARG A 1 80 ? 19.797 -5.648 -1.935 1 90.19 80 ARG A N 1
ATOM 621 C CA . ARG A 1 80 ? 19.641 -6.289 -0.631 1 90.19 80 ARG A CA 1
ATOM 622 C C . ARG A 1 80 ? 19.766 -7.805 -0.749 1 90.19 80 ARG A C 1
ATOM 624 O O . ARG A 1 80 ? 19.766 -8.516 0.26 1 90.19 80 ARG A O 1
ATOM 631 N N . GLY A 1 81 ? 19.75 -8.281 -1.988 1 89.62 81 GLY A N 1
ATOM 632 C CA . GLY A 1 81 ? 19.906 -9.711 -2.203 1 89.62 81 GLY A CA 1
ATOM 633 C C . GLY A 1 81 ? 18.594 -10.461 -2.135 1 89.62 81 GLY A C 1
ATOM 634 O O . GLY A 1 81 ? 18.578 -11.672 -1.898 1 89.62 81 GLY A O 1
ATOM 635 N N . TRP A 1 82 ? 17.531 -9.766 -2.219 1 93.94 82 TRP A N 1
ATOM 636 C CA . TRP A 1 82 ? 16.219 -10.406 -2.199 1 93.94 82 TRP A CA 1
ATOM 637 C C . TRP A 1 82 ? 15.906 -11.055 -3.547 1 93.94 82 TRP A C 1
ATOM 639 O O . TRP A 1 82 ? 15.031 -11.914 -3.643 1 93.94 82 TRP A O 1
ATOM 649 N N . ILE A 1 83 ? 16.562 -10.539 -4.582 1 90.75 83 ILE A N 1
ATOM 650 C CA . ILE A 1 83 ? 16.578 -11.188 -5.891 1 90.75 83 ILE A CA 1
ATOM 651 C C . ILE A 1 83 ? 18.016 -11.336 -6.379 1 90.75 83 ILE A C 1
ATOM 653 O O . ILE A 1 83 ? 18.922 -10.664 -5.883 1 90.75 83 ILE A O 1
ATOM 657 N N . SER A 1 84 ? 18.172 -12.25 -7.246 1 85.19 84 SER A N 1
ATOM 658 C CA . SER A 1 84 ? 19.516 -12.562 -7.715 1 85.19 84 SER A CA 1
ATOM 659 C C . SER A 1 84 ? 20.172 -11.344 -8.367 1 85.19 84 SER A C 1
ATOM 661 O O . SER A 1 84 ? 19.5 -10.562 -9.047 1 85.19 84 SER A O 1
ATOM 663 N N . SER A 1 85 ? 21.484 -11.203 -8.195 1 81.69 85 SER A N 1
ATOM 664 C CA . SER A 1 85 ? 22.234 -10.117 -8.805 1 81.69 85 SER A CA 1
ATOM 665 C C . SER A 1 85 ? 22.297 -10.258 -10.32 1 81.69 85 SER A C 1
ATOM 667 O O . SER A 1 85 ? 22.609 -9.297 -11.023 1 81.69 85 SER A O 1
ATOM 669 N N . GLU A 1 86 ? 21.984 -11.375 -10.773 1 81.06 86 GLU A N 1
ATOM 670 C CA . GLU A 1 86 ? 22.047 -11.641 -12.211 1 81.06 86 GLU A CA 1
ATOM 671 C C . GLU A 1 86 ? 20.75 -11.242 -12.906 1 81.06 86 GLU A C 1
ATOM 673 O O . GLU A 1 86 ? 20.625 -11.383 -14.125 1 81.06 86 GLU A O 1
ATOM 678 N N . THR A 1 87 ? 19.891 -10.727 -12.141 1 86.88 87 THR A N 1
ATOM 679 C CA . THR A 1 87 ? 18.625 -10.305 -12.727 1 86.88 87 THR A CA 1
ATOM 680 C C . THR A 1 87 ? 18.812 -9.039 -13.555 1 86.88 87 THR A C 1
ATOM 682 O O . THR A 1 87 ? 19.812 -8.32 -13.398 1 86.88 87 THR A O 1
ATOM 685 N N . LYS A 1 88 ? 17.859 -8.789 -14.445 1 88.19 88 LYS A N 1
ATOM 686 C CA . LYS A 1 88 ? 17.859 -7.57 -15.25 1 88.19 88 LYS A CA 1
ATOM 687 C C . LYS A 1 88 ? 17.781 -6.328 -14.359 1 88.19 88 LYS A C 1
ATOM 689 O O . LYS A 1 88 ? 17.141 -6.355 -13.305 1 88.19 88 LYS A O 1
ATOM 694 N N . VAL A 1 89 ? 18.344 -5.316 -14.906 1 87.62 89 VAL A N 1
ATOM 695 C CA . VAL A 1 89 ? 18.344 -4.059 -14.172 1 87.62 89 VAL A CA 1
ATOM 696 C C . VAL A 1 89 ? 16.938 -3.463 -14.148 1 87.62 89 VAL A C 1
ATOM 698 O O . VAL A 1 89 ? 16.5 -2.924 -13.133 1 87.62 89 VAL A O 1
ATOM 701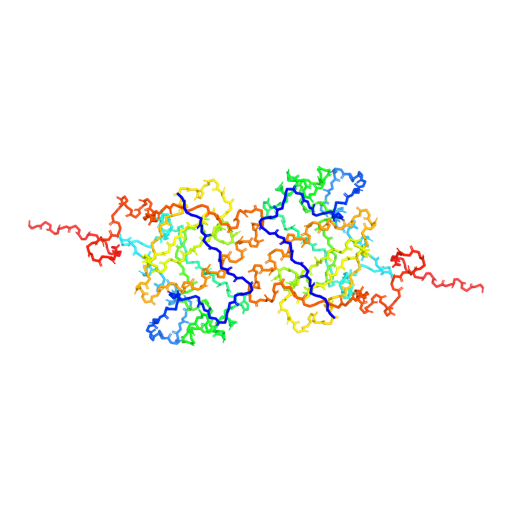 N N . LEU A 1 90 ? 16.297 -3.676 -15.281 1 90.56 90 LEU A N 1
ATOM 702 C CA . LEU A 1 90 ? 14.945 -3.152 -15.383 1 90.56 90 LEU A CA 1
ATOM 703 C C . LEU A 1 90 ? 13.922 -4.254 -15.141 1 90.56 90 LEU A C 1
ATOM 705 O O . LEU A 1 90 ? 13.961 -5.305 -15.789 1 90.56 90 LEU A O 1
ATOM 709 N N . PRO A 1 91 ? 12.984 -3.988 -14.203 1 92.62 91 PRO A N 1
ATOM 710 C CA . PRO A 1 91 ? 12.031 -5.047 -13.859 1 92.62 91 PRO A CA 1
ATOM 711 C C . PRO A 1 91 ? 11.141 -5.445 -15.031 1 92.62 91 PRO A C 1
ATOM 713 O O . PRO A 1 91 ? 10.703 -6.594 -15.117 1 92.62 91 PRO A O 1
ATOM 716 N N . GLN A 1 92 ? 10.914 -4.48 -15.961 1 92.25 92 GLN A N 1
ATOM 717 C CA . GLN A 1 92 ? 10.016 -4.773 -17.078 1 92.25 92 GLN A CA 1
ATOM 718 C C . GLN A 1 92 ? 10.664 -5.738 -18.062 1 92.25 92 GLN A C 1
ATOM 720 O O . GLN A 1 92 ? 10 -6.266 -18.953 1 92.25 92 GLN A O 1
ATOM 725 N N . HIS A 1 93 ? 11.938 -6.023 -17.875 1 92.81 93 HIS A N 1
ATOM 726 C CA . HIS A 1 93 ? 12.648 -6.926 -18.781 1 92.81 93 HIS A CA 1
ATOM 727 C C . HIS A 1 93 ? 12.906 -8.273 -18.125 1 92.81 93 HIS A C 1
ATOM 729 O O . HIS A 1 93 ? 13.523 -9.156 -18.719 1 92.81 93 HIS A O 1
ATOM 735 N N . GLU A 1 94 ? 12.516 -8.461 -16.922 1 93.31 94 GLU A N 1
ATOM 736 C CA . GLU A 1 94 ? 12.758 -9.68 -16.172 1 93.31 94 GLU A CA 1
ATOM 737 C C . GLU A 1 94 ? 11.516 -10.562 -16.141 1 93.31 94 GLU A C 1
ATOM 739 O O . GLU A 1 94 ? 10.547 -10.273 -15.438 1 93.31 94 GLU A O 1
ATOM 744 N N . PRO A 1 95 ? 11.547 -11.68 -16.891 1 94.44 95 PRO A N 1
ATOM 745 C CA . PRO A 1 95 ? 10.367 -12.547 -16.938 1 94.44 95 PRO A CA 1
ATOM 746 C C . PRO A 1 95 ? 9.984 -13.102 -15.57 1 94.44 95 PRO A C 1
ATOM 748 O O . PRO A 1 95 ? 8.805 -13.391 -15.328 1 94.44 95 PRO A O 1
ATOM 751 N N . ARG A 1 96 ? 10.914 -13.211 -14.688 1 95.06 96 ARG A N 1
ATOM 752 C CA . ARG A 1 96 ? 10.664 -13.766 -13.367 1 95.06 96 ARG A CA 1
ATOM 753 C C . ARG A 1 96 ? 10.008 -12.734 -12.453 1 95.06 96 ARG A C 1
ATOM 755 O O . ARG A 1 96 ? 9.82 -12.984 -11.258 1 95.06 96 ARG A O 1
ATOM 762 N N . ASN A 1 97 ? 9.625 -11.586 -13.008 1 95.94 97 ASN A N 1
ATOM 763 C CA . ASN A 1 97 ? 8.859 -10.539 -12.336 1 95.94 97 ASN A CA 1
ATOM 764 C C . ASN A 1 97 ? 7.422 -10.484 -12.852 1 95.94 97 ASN A C 1
ATOM 766 O O . ASN A 1 97 ? 6.75 -9.461 -12.719 1 95.94 97 ASN A O 1
ATOM 770 N N . GLY A 1 98 ? 7 -11.539 -13.445 1 96.5 98 GLY A N 1
ATOM 771 C CA . GLY A 1 98 ? 5.676 -11.438 -14.039 1 96.5 98 GLY A CA 1
ATOM 772 C C . GLY A 1 98 ? 4.934 -12.766 -14.07 1 96.5 98 GLY A C 1
ATOM 773 O O . GLY A 1 98 ? 5.516 -13.812 -13.781 1 96.5 98 GLY A O 1
ATOM 774 N N . LEU A 1 99 ? 3.713 -12.734 -14.375 1 98 99 LEU A N 1
ATOM 775 C CA . LEU A 1 99 ? 2.814 -13.859 -14.578 1 98 99 LEU A CA 1
ATOM 776 C C . LEU A 1 99 ? 1.626 -13.461 -15.445 1 98 99 LEU A C 1
ATOM 778 O O . LEU A 1 99 ? 1.378 -12.273 -15.656 1 98 99 LEU A O 1
ATOM 782 N N . ILE A 1 100 ? 0.958 -14.391 -16 1 98.62 100 ILE A N 1
ATOM 783 C CA . ILE A 1 100 ? -0.201 -14.102 -16.844 1 98.62 100 ILE A CA 1
ATOM 784 C C . ILE A 1 100 ? -1.462 -14.062 -15.984 1 98.62 100 ILE A C 1
ATOM 786 O O . ILE A 1 100 ? -1.731 -15 -15.227 1 98.62 100 ILE A O 1
ATOM 790 N N . LEU A 1 101 ? -2.188 -12.977 -16.078 1 98.75 101 LEU A N 1
ATOM 791 C CA . LEU A 1 101 ? -3.467 -12.828 -15.391 1 98.75 101 LEU A CA 1
ATOM 792 C C . LEU A 1 101 ? -4.551 -12.352 -16.359 1 98.75 101 LEU A C 1
ATOM 794 O O . LEU A 1 101 ? -4.262 -11.625 -17.312 1 98.75 101 LEU A O 1
ATOM 798 N N . CYS A 1 102 ? -5.754 -12.836 -16.125 1 98.62 102 CYS A N 1
ATOM 799 C CA . CYS A 1 102 ? -6.871 -12.219 -16.828 1 98.62 102 CYS A CA 1
ATOM 800 C C . CYS A 1 102 ? -7.125 -10.805 -16.328 1 98.62 102 CYS A C 1
ATOM 802 O O . CYS A 1 102 ? -6.57 -10.398 -15.297 1 98.62 102 CYS A O 1
ATOM 804 N N . GLY A 1 103 ? -7.984 -10.078 -17.031 1 98 103 GLY A N 1
ATOM 805 C CA . GLY A 1 103 ? -8.25 -8.688 -16.688 1 98 103 GLY A CA 1
ATOM 806 C C . GLY A 1 103 ? -8.75 -8.523 -15.258 1 98 103 GLY A C 1
ATOM 807 O O . GLY A 1 103 ? -8.344 -7.594 -14.555 1 98 103 GLY A O 1
ATOM 808 N N . ASN A 1 104 ? -9.633 -9.375 -14.836 1 97.31 104 ASN A N 1
ATOM 809 C CA . ASN A 1 104 ? -10.195 -9.289 -13.492 1 97.31 104 ASN A CA 1
ATOM 810 C C . ASN A 1 104 ? -9.125 -9.523 -12.422 1 97.31 104 ASN A C 1
ATOM 812 O O . ASN A 1 104 ? -8.961 -8.703 -11.516 1 97.31 104 ASN A O 1
ATOM 816 N N . HIS A 1 105 ? -8.383 -10.594 -12.57 1 98.62 105 HIS A N 1
ATOM 817 C CA . HIS A 1 105 ? -7.371 -10.93 -11.57 1 98.62 105 HIS A CA 1
ATOM 818 C C . HIS A 1 105 ? -6.227 -9.922 -11.586 1 98.62 105 HIS A C 1
ATOM 820 O O . HIS A 1 105 ? -5.629 -9.641 -10.539 1 98.62 105 HIS A O 1
ATOM 826 N N . HIS A 1 106 ? -5.996 -9.359 -12.742 1 98.44 106 HIS A N 1
ATOM 827 C CA . HIS A 1 106 ? -5.016 -8.289 -12.836 1 98.44 106 HIS A CA 1
ATOM 828 C C . HIS A 1 106 ? -5.441 -7.078 -12.008 1 98.44 106 HIS A C 1
ATOM 830 O O . HIS A 1 106 ? -4.652 -6.555 -11.219 1 98.44 106 HIS A O 1
ATOM 836 N N . SER A 1 107 ? -6.633 -6.707 -12.164 1 97 107 SER A N 1
ATOM 837 C CA . SER A 1 107 ? -7.164 -5.562 -11.43 1 97 107 SER A CA 1
ATOM 838 C C . SER A 1 107 ? -7.148 -5.812 -9.93 1 97 107 SER A C 1
ATOM 840 O O . SER A 1 107 ? -6.746 -4.945 -9.148 1 97 107 SER A O 1
ATOM 842 N N . TYR A 1 108 ? -7.594 -7.023 -9.5 1 97.5 108 TYR A N 1
ATOM 843 C CA . TYR A 1 108 ? -7.594 -7.371 -8.086 1 97.5 108 TYR A CA 1
ATOM 844 C C . TYR A 1 108 ? -6.176 -7.402 -7.527 1 97.5 108 TYR A C 1
ATOM 846 O O . TYR A 1 108 ? -5.945 -7.059 -6.367 1 97.5 108 TYR A O 1
ATOM 854 N N . PHE A 1 109 ? -5.215 -7.867 -8.367 1 98.5 109 PHE A N 1
ATOM 855 C CA . PHE A 1 109 ? -3.816 -7.922 -7.957 1 98.5 109 PHE A CA 1
ATOM 856 C C . PHE A 1 109 ? -3.258 -6.516 -7.762 1 98.5 109 PHE A C 1
ATOM 858 O O . PHE A 1 109 ? -2.627 -6.23 -6.742 1 98.5 109 PHE A O 1
ATOM 865 N N . ASP A 1 110 ? -3.602 -5.613 -8.68 1 96.38 110 ASP A N 1
ATOM 866 C CA . ASP A 1 110 ? -3.143 -4.227 -8.617 1 96.38 110 ASP A CA 1
ATOM 867 C C . ASP A 1 110 ? -3.783 -3.484 -7.453 1 96.38 110 ASP A C 1
ATOM 869 O O . ASP A 1 110 ? -3.176 -2.578 -6.875 1 96.38 110 ASP A O 1
ATOM 873 N N . GLY A 1 111 ? -4.93 -3.91 -7.109 1 95.19 111 GLY A N 1
ATOM 874 C CA . GLY A 1 111 ? -5.652 -3.299 -6.004 1 95.19 111 GLY A CA 1
ATOM 875 C C . GLY A 1 111 ? -5.293 -3.893 -4.656 1 95.19 111 GLY A C 1
ATOM 876 O O . GLY A 1 111 ? -5.801 -3.451 -3.621 1 95.19 111 GLY A O 1
ATOM 877 N N . TYR A 1 112 ? -4.477 -4.977 -4.648 1 97.5 112 TYR A N 1
ATOM 878 C CA . TYR A 1 112 ? -3.967 -5.625 -3.445 1 97.5 112 TYR A CA 1
ATOM 879 C C . TYR A 1 112 ? -5.082 -6.355 -2.705 1 97.5 112 TYR A C 1
ATOM 881 O O . TYR A 1 112 ? -5.059 -6.457 -1.477 1 97.5 112 TYR A O 1
ATOM 889 N N . ASP A 1 113 ? -6.07 -6.781 -3.436 1 97.62 113 ASP A N 1
ATOM 890 C CA . ASP A 1 113 ? -7.176 -7.52 -2.836 1 97.62 113 ASP A CA 1
ATOM 891 C C . ASP A 1 113 ? -6.738 -8.914 -2.406 1 97.62 113 ASP A C 1
ATOM 893 O O . ASP A 1 113 ? -7.312 -9.5 -1.483 1 97.62 113 ASP A O 1
ATOM 897 N N . PHE A 1 114 ? -5.797 -9.43 -3.1 1 98.62 114 PHE A N 1
ATOM 898 C CA . PHE A 1 114 ? -5.223 -10.727 -2.75 1 98.62 114 PHE A CA 1
ATOM 899 C C . PHE A 1 114 ? -3.707 -10.703 -2.906 1 98.62 114 PHE A C 1
ATOM 901 O O . PHE A 1 114 ? -3.145 -9.742 -3.436 1 98.62 114 PHE A O 1
ATOM 908 N N . PHE A 1 115 ? -3.09 -11.641 -2.322 1 98.69 115 PHE A N 1
ATOM 909 C CA . PHE A 1 115 ? -1.676 -11.867 -2.596 1 98.69 115 PHE A CA 1
ATOM 910 C C . PHE A 1 115 ? -1.396 -13.352 -2.795 1 98.69 115 PHE A C 1
ATOM 912 O O . PHE A 1 115 ? -2.283 -14.188 -2.607 1 98.69 115 PHE A O 1
ATOM 919 N N . ILE A 1 116 ? -0.271 -13.648 -3.344 1 98.69 116 ILE A N 1
ATOM 920 C CA . ILE A 1 116 ? 0.21 -15 -3.572 1 98.69 116 ILE A CA 1
ATOM 921 C C . ILE A 1 116 ? 1.354 -15.312 -2.609 1 98.69 116 ILE A C 1
ATOM 923 O O . ILE A 1 116 ? 2.258 -14.5 -2.426 1 98.69 116 ILE A O 1
ATOM 927 N N . ARG A 1 117 ? 1.262 -16.453 -1.969 1 97.5 117 ARG A N 1
ATOM 928 C CA . ARG A 1 117 ? 2.299 -16.891 -1.043 1 97.5 117 ARG A CA 1
ATOM 929 C C . ARG A 1 117 ? 2.932 -18.203 -1.509 1 97.5 117 ARG A C 1
ATOM 931 O O . ARG A 1 117 ? 2.223 -19.156 -1.859 1 97.5 117 ARG A O 1
ATOM 938 N N . PHE A 1 118 ? 4.277 -18.203 -1.53 1 96.94 118 PHE A N 1
ATOM 939 C CA . PHE A 1 118 ? 5.004 -19.438 -1.82 1 96.94 118 PHE A CA 1
ATOM 940 C C . PHE A 1 118 ? 5.188 -20.266 -0.556 1 96.94 118 PHE A C 1
ATOM 942 O O . PHE A 1 118 ? 5.523 -19.734 0.502 1 96.94 118 PHE A O 1
ATOM 949 N N . PHE A 1 119 ? 4.91 -21.531 -0.668 1 95.31 119 PHE A N 1
ATOM 950 C CA . PHE A 1 119 ? 5.145 -22.484 0.411 1 95.31 119 PHE A CA 1
ATOM 951 C C . PHE A 1 119 ? 6.262 -23.469 0.045 1 95.31 119 PHE A C 1
ATOM 953 O O . PHE A 1 119 ? 6.043 -24.406 -0.717 1 95.31 119 PHE A O 1
ATOM 960 N N . PRO A 1 120 ? 7.379 -23.25 0.68 1 93.25 120 PRO A N 1
ATOM 961 C CA . PRO A 1 120 ? 8.531 -24.078 0.307 1 93.25 120 PRO A CA 1
ATOM 962 C C . PRO A 1 120 ? 8.328 -25.562 0.62 1 93.25 120 PRO A C 1
ATOM 964 O O . PRO A 1 120 ? 8.852 -26.422 -0.093 1 93.25 120 PRO A O 1
ATOM 967 N N . GLU A 1 121 ? 7.605 -25.891 1.633 1 91.31 121 GLU A N 1
ATOM 968 C CA . GLU A 1 121 ? 7.438 -27.281 2.068 1 91.31 121 GLU A CA 1
ATOM 969 C C . GLU A 1 121 ? 6.707 -28.109 1.01 1 91.31 121 GLU A C 1
ATOM 971 O O . GLU A 1 121 ? 6.996 -29.297 0.836 1 91.31 121 GLU A O 1
ATOM 976 N N . ILE A 1 122 ? 5.797 -27.484 0.33 1 92.69 122 ILE A N 1
ATOM 977 C CA . ILE A 1 122 ? 5.039 -28.219 -0.68 1 92.69 122 ILE A CA 1
ATOM 978 C C . ILE A 1 122 ? 5.414 -27.719 -2.072 1 92.69 122 ILE A C 1
ATOM 980 O O . ILE A 1 122 ? 4.879 -28.188 -3.076 1 92.69 122 ILE A O 1
ATOM 984 N N . GLN A 1 123 ? 6.262 -26.672 -2.199 1 93.06 123 GLN A N 1
ATOM 985 C CA . GLN A 1 123 ? 6.797 -26.094 -3.43 1 93.06 123 GLN A CA 1
ATOM 986 C C . GLN A 1 123 ? 5.68 -25.562 -4.328 1 93.06 123 GLN A C 1
ATOM 988 O O . GLN A 1 123 ? 5.68 -25.812 -5.535 1 93.06 123 GLN A O 1
ATOM 993 N N . LYS A 1 124 ? 4.691 -24.875 -3.707 1 96.31 124 LYS A N 1
ATOM 994 C CA . LYS A 1 124 ? 3.553 -24.328 -4.445 1 96.31 124 LYS A CA 1
ATOM 995 C C . LYS A 1 124 ? 3.322 -22.859 -4.105 1 96.31 124 LYS A C 1
ATOM 997 O O . LYS A 1 124 ? 3.633 -22.422 -2.998 1 96.31 124 LYS A O 1
ATOM 1002 N N . PHE A 1 125 ? 2.832 -22.156 -5.078 1 97.94 125 PHE A N 1
ATOM 1003 C CA . PHE A 1 125 ? 2.299 -20.812 -4.883 1 97.94 125 PHE A CA 1
ATOM 1004 C C . PHE A 1 125 ? 0.807 -20.859 -4.578 1 97.94 125 PHE A C 1
ATOM 1006 O O . PHE A 1 125 ? 0.031 -21.453 -5.336 1 97.94 125 PHE A O 1
ATOM 1013 N N . VAL A 1 126 ? 0.42 -20.203 -3.518 1 98.44 126 VAL A N 1
ATOM 1014 C CA . VAL A 1 126 ? -0.955 -20.328 -3.045 1 98.44 126 VAL A CA 1
ATOM 1015 C C . VAL A 1 126 ? -1.631 -18.953 -3.053 1 98.44 126 VAL A C 1
ATOM 1017 O O . VAL A 1 126 ? -1.03 -17.953 -2.648 1 98.44 126 VAL A O 1
ATOM 1020 N N . PHE A 1 127 ? -2.875 -18.984 -3.547 1 98.81 127 PHE A N 1
ATOM 1021 C CA . PHE A 1 127 ? -3.711 -17.781 -3.604 1 98.81 127 PHE A CA 1
ATOM 1022 C C . PHE A 1 127 ? -4.316 -17.484 -2.238 1 98.81 127 PHE A C 1
ATOM 1024 O O . PHE A 1 127 ? -4.934 -18.344 -1.619 1 98.81 127 PHE A O 1
ATOM 1031 N N . VAL A 1 128 ? -4.176 -16.234 -1.747 1 98.69 128 VAL A N 1
ATOM 1032 C CA . VAL A 1 128 ? -4.75 -15.82 -0.469 1 98.69 128 VAL A CA 1
ATOM 1033 C C . VAL A 1 128 ? -5.695 -14.641 -0.681 1 98.69 128 VAL A C 1
ATOM 1035 O O . VAL A 1 128 ? -5.258 -13.539 -1.001 1 98.69 128 VAL A O 1
ATOM 1038 N N . ASN A 1 129 ? -6.93 -14.859 -0.527 1 98.44 129 ASN A N 1
ATOM 1039 C CA . ASN A 1 129 ? -7.945 -13.812 -0.59 1 98.44 129 ASN A CA 1
ATOM 1040 C C . ASN A 1 129 ? -7.945 -12.953 0.673 1 98.44 129 ASN A C 1
ATOM 1042 O O . ASN A 1 129 ? -8.812 -13.117 1.536 1 98.44 129 ASN A O 1
ATOM 1046 N N . TYR A 1 130 ? -7.121 -11.953 0.649 1 97.88 130 TYR A N 1
ATOM 1047 C CA . TYR A 1 130 ? -6.879 -11.211 1.882 1 97.88 130 TYR A CA 1
ATOM 1048 C C . TYR A 1 130 ? -7.984 -10.195 2.137 1 97.88 130 TYR A C 1
ATOM 1050 O O . TYR A 1 130 ? -8.328 -9.914 3.287 1 97.88 130 TYR A O 1
ATOM 1058 N N . SER A 1 131 ? -8.578 -9.641 1.118 1 95.94 131 SER A N 1
ATOM 1059 C CA . SER A 1 131 ? -9.625 -8.633 1.248 1 95.94 131 SER A CA 1
ATOM 1060 C C . SER A 1 131 ? -10.961 -9.273 1.622 1 95.94 131 SER A C 1
ATOM 1062 O O . SER A 1 131 ? -11.914 -8.57 1.975 1 95.94 131 SER A O 1
ATOM 1064 N N . ASP A 1 132 ? -11.055 -10.562 1.474 1 95.38 132 ASP A N 1
ATOM 1065 C CA . ASP A 1 132 ? -12.289 -11.32 1.652 1 95.38 132 ASP A CA 1
ATOM 1066 C C . ASP A 1 132 ? -13.336 -10.914 0.621 1 95.38 132 ASP A C 1
ATOM 1068 O O . ASP A 1 132 ? -14.523 -10.812 0.94 1 95.38 132 ASP A O 1
ATOM 1072 N N . HIS A 1 133 ? -12.867 -10.586 -0.488 1 95.5 133 HIS A N 1
ATOM 1073 C CA . HIS A 1 133 ? -13.789 -10.289 -1.579 1 95.5 133 HIS A CA 1
ATOM 1074 C C . HIS A 1 133 ? -14.609 -11.516 -1.957 1 95.5 133 HIS A C 1
ATOM 1076 O O . HIS A 1 133 ? -14.062 -12.602 -2.156 1 95.5 133 HIS A O 1
ATOM 1082 N N . PRO A 1 134 ? -15.844 -11.352 -2.184 1 96.38 134 PRO A N 1
ATOM 1083 C CA . PRO A 1 134 ? -16.703 -12.508 -2.416 1 96.38 134 PRO A CA 1
ATOM 1084 C C . PRO A 1 134 ? -16.328 -13.281 -3.678 1 96.38 134 PRO A C 1
ATOM 1086 O O . PRO A 1 134 ? -16.359 -14.516 -3.678 1 96.38 134 PRO A O 1
ATOM 1089 N N . THR A 1 135 ? -15.969 -12.617 -4.719 1 97 135 THR A N 1
ATOM 1090 C CA . THR A 1 135 ? -15.672 -13.25 -5.996 1 97 135 THR A CA 1
ATOM 1091 C C . THR A 1 135 ? -14.359 -14.023 -5.926 1 97 135 THR A C 1
ATOM 1093 O O . THR A 1 135 ? -14.078 -14.859 -6.789 1 97 135 THR A O 1
ATOM 1096 N N . LEU A 1 136 ? -13.531 -13.773 -4.938 1 98.19 136 LEU A N 1
ATOM 1097 C CA . LEU A 1 136 ? -12.211 -14.375 -4.848 1 98.19 136 LEU A CA 1
ATOM 1098 C C . LEU A 1 136 ? -12.211 -15.562 -3.891 1 98.19 136 LEU A C 1
ATOM 1100 O O . LEU A 1 136 ? -11.227 -16.297 -3.789 1 98.19 136 LEU A O 1
ATOM 1104 N N . ARG A 1 137 ? -13.312 -15.789 -3.199 1 97.69 137 ARG A N 1
ATOM 1105 C CA . ARG A 1 137 ? -13.391 -16.797 -2.146 1 97.69 137 ARG A CA 1
ATOM 1106 C C . ARG A 1 137 ? -13.117 -18.188 -2.699 1 97.69 137 ARG A C 1
ATOM 1108 O O . ARG A 1 137 ? -12.469 -19 -2.041 1 97.69 137 ARG A O 1
ATOM 1115 N N . LYS A 1 138 ? -13.578 -18.469 -3.861 1 97.56 138 LYS A N 1
ATOM 1116 C CA . LYS A 1 138 ? -13.438 -19.797 -4.445 1 97.56 138 LYS A CA 1
ATOM 1117 C C . LYS A 1 138 ? -11.969 -20.109 -4.73 1 97.56 138 LYS A C 1
ATOM 1119 O O . LYS A 1 138 ? -11.602 -21.281 -4.902 1 97.56 138 LYS A O 1
ATOM 1124 N N . PHE A 1 139 ? -11.102 -19.141 -4.832 1 98.5 139 PHE A N 1
ATOM 1125 C CA . PHE A 1 139 ? -9.695 -19.328 -5.168 1 98.5 139 PHE A CA 1
ATOM 1126 C C . PHE A 1 139 ? -8.852 -19.438 -3.906 1 98.5 139 PHE A C 1
ATOM 1128 O O . PHE A 1 139 ? -7.699 -19.875 -3.959 1 98.5 139 PHE A O 1
ATOM 1135 N N . HIS A 1 140 ? -9.344 -19.031 -2.736 1 98.38 140 HIS A N 1
ATOM 1136 C CA . HIS A 1 140 ? -8.602 -18.891 -1.492 1 98.38 140 HIS A CA 1
ATOM 1137 C C . HIS A 1 140 ? -8.031 -20.219 -1.024 1 98.38 140 HIS A C 1
ATOM 1139 O O . HIS A 1 140 ? -8.75 -21.234 -1 1 98.38 140 HIS A O 1
ATOM 1145 N N . GLY A 1 141 ? -6.77 -20.141 -0.726 1 98 141 GLY A N 1
ATOM 1146 C CA . GLY A 1 141 ? -6.117 -21.281 -0.109 1 98 141 GLY A CA 1
ATOM 1147 C C . GLY A 1 141 ? -5.707 -22.344 -1.109 1 98 141 GLY A C 1
ATOM 1148 O O . GLY A 1 141 ? -5.203 -23.406 -0.727 1 98 141 GLY A O 1
ATOM 1149 N N . LYS A 1 142 ? -5.898 -22.078 -2.352 1 98.19 142 LYS A N 1
ATOM 1150 C CA . LYS A 1 142 ? -5.578 -23.062 -3.385 1 98.19 142 LYS A CA 1
ATOM 1151 C C . LYS A 1 142 ? -4.332 -22.656 -4.168 1 98.19 142 LYS A C 1
ATOM 1153 O O . LYS A 1 142 ? -4.062 -21.469 -4.332 1 98.19 142 LYS A O 1
ATOM 1158 N N . ALA A 1 143 ? -3.645 -23.672 -4.648 1 98.38 143 ALA A N 1
ATOM 1159 C CA . ALA A 1 143 ? -2.416 -23.438 -5.402 1 98.38 143 ALA A CA 1
ATOM 1160 C C . ALA A 1 143 ? -2.727 -23 -6.832 1 98.38 143 ALA A C 1
ATOM 1162 O O . ALA A 1 143 ? -3.695 -23.469 -7.434 1 98.38 143 ALA A O 1
ATOM 1163 N N . ILE A 1 144 ? -1.868 -22.125 -7.371 1 98.75 144 ILE A N 1
ATOM 1164 C CA . ILE A 1 144 ? -2.064 -21.609 -8.727 1 98.75 144 ILE A CA 1
ATOM 1165 C C . ILE A 1 144 ? -1.086 -22.297 -9.68 1 98.75 144 ILE A C 1
ATOM 1167 O O . ILE A 1 144 ? -0.252 -23.094 -9.258 1 98.75 144 ILE A O 1
ATOM 1171 N N . ALA A 1 145 ? -1.229 -21.969 -10.992 1 98.38 145 ALA A N 1
ATOM 1172 C CA . ALA A 1 145 ? -0.488 -22.688 -12.023 1 98.38 145 ALA A CA 1
ATOM 1173 C C . ALA A 1 145 ? 0.883 -22.062 -12.258 1 98.38 145 ALA A C 1
ATOM 1175 O O . ALA A 1 145 ? 1.205 -21.672 -13.375 1 98.38 145 ALA A O 1
ATOM 1176 N N . LEU A 1 146 ? 1.666 -22.031 -11.234 1 97.06 146 LEU A N 1
ATOM 1177 C CA . LEU A 1 146 ? 3.068 -21.641 -11.312 1 97.06 146 LEU A CA 1
ATOM 1178 C C . LEU A 1 146 ? 3.977 -22.766 -10.836 1 97.06 146 LEU A C 1
ATOM 1180 O O . LEU A 1 146 ? 3.734 -23.359 -9.781 1 97.06 146 LEU A O 1
ATOM 1184 N N . ASP A 1 147 ? 4.91 -23.047 -11.648 1 92 147 ASP A N 1
ATOM 1185 C CA . ASP A 1 147 ? 5.883 -24.094 -11.352 1 92 147 ASP A CA 1
ATOM 1186 C C . ASP A 1 147 ? 7.215 -23.5 -10.906 1 92 147 ASP A C 1
ATOM 1188 O O . ASP A 1 147 ? 7.926 -22.891 -11.703 1 92 147 ASP A O 1
ATOM 1192 N N . ILE A 1 148 ? 7.609 -23.797 -9.641 1 91.69 148 ILE A N 1
ATOM 1193 C CA . ILE A 1 148 ? 8.82 -23.234 -9.055 1 91.69 148 ILE A CA 1
ATOM 1194 C C . ILE A 1 148 ? 10.047 -23.781 -9.781 1 91.69 148 ILE A C 1
ATOM 1196 O O . ILE A 1 148 ? 11.125 -23.188 -9.727 1 91.69 148 ILE A O 1
ATOM 1200 N N . LYS A 1 149 ? 9.906 -24.812 -10.523 1 89.38 149 LYS A N 1
ATOM 1201 C CA . LYS A 1 149 ? 11.031 -25.453 -11.195 1 89.38 149 LYS A CA 1
ATOM 1202 C C . LYS A 1 149 ? 11.289 -24.828 -12.562 1 89.38 149 LYS A C 1
ATOM 1204 O O . LYS A 1 149 ? 12.336 -25.047 -13.164 1 89.38 149 LYS A O 1
ATOM 1209 N N . ASP A 1 150 ? 10.328 -24.109 -13 1 91.94 150 ASP A N 1
ATOM 1210 C CA . ASP A 1 150 ? 10.523 -23.438 -14.289 1 91.94 150 ASP A CA 1
ATOM 1211 C C . ASP A 1 150 ? 11.609 -22.375 -14.195 1 91.94 150 ASP A C 1
ATOM 1213 O O . ASP A 1 150 ? 11.68 -21.625 -13.219 1 91.94 150 ASP A O 1
ATOM 1217 N N . ARG A 1 151 ? 12.398 -22.219 -15.219 1 89.5 151 ARG A N 1
ATOM 1218 C CA . ARG A 1 151 ? 13.523 -21.281 -15.211 1 89.5 151 ARG A CA 1
ATOM 1219 C C . ARG A 1 151 ? 13.031 -19.844 -15.133 1 89.5 151 ARG A C 1
ATOM 1221 O O . ARG A 1 151 ? 13.781 -18.938 -14.742 1 89.5 151 ARG A O 1
ATOM 1228 N N . HIS A 1 152 ? 11.844 -19.641 -15.57 1 92.94 152 HIS A N 1
ATOM 1229 C CA . HIS A 1 152 ? 11.289 -18.297 -15.539 1 92.94 152 HIS A CA 1
ATOM 1230 C C . HIS A 1 152 ? 10.234 -18.156 -14.445 1 92.94 152 HIS A C 1
ATOM 1232 O O . HIS A 1 152 ? 9.383 -17.266 -14.508 1 92.94 152 HIS A O 1
ATOM 1238 N N . ALA A 1 153 ? 10.297 -19.047 -13.484 1 94.31 153 ALA A N 1
ATOM 1239 C CA . ALA A 1 153 ? 9.383 -18.906 -12.359 1 94.31 153 ALA A CA 1
ATOM 1240 C C . ALA A 1 153 ? 9.594 -17.562 -11.648 1 94.31 153 ALA A C 1
ATOM 1242 O O . ALA A 1 153 ? 10.727 -17.125 -11.461 1 94.31 153 ALA A O 1
ATOM 1243 N N . PRO A 1 154 ? 8.461 -16.938 -11.281 1 96.12 154 PRO A N 1
ATOM 1244 C CA . PRO A 1 154 ? 8.648 -15.695 -10.516 1 96.12 154 PRO A CA 1
ATOM 1245 C C . PRO A 1 154 ? 9.43 -15.922 -9.219 1 96.12 154 PRO A C 1
ATOM 1247 O O . PRO A 1 154 ? 9.273 -16.953 -8.57 1 96.12 154 PRO A O 1
ATOM 1250 N N . PHE A 1 155 ? 10.234 -14.93 -8.898 1 94.94 155 PHE A N 1
ATOM 1251 C CA . PHE A 1 155 ? 10.891 -14.977 -7.594 1 94.94 155 PHE A CA 1
ATOM 1252 C C . PHE A 1 155 ? 9.867 -15 -6.469 1 94.94 155 PHE A C 1
ATOM 1254 O O . PHE A 1 155 ? 9.055 -14.078 -6.34 1 94.94 155 PHE A O 1
ATOM 1261 N N . PRO A 1 156 ? 9.898 -16.016 -5.648 1 96.5 156 PRO A N 1
ATOM 1262 C CA . PRO A 1 156 ? 8.938 -16.062 -4.543 1 96.5 156 PRO A CA 1
ATOM 1263 C C . PRO A 1 156 ? 9.008 -14.836 -3.643 1 96.5 156 PRO A C 1
ATOM 1265 O O . PRO A 1 156 ? 7.996 -14.406 -3.084 1 96.5 156 PRO A O 1
ATOM 1268 N N . SER A 1 157 ? 10.164 -14.258 -3.498 1 96.38 157 SER A N 1
ATOM 1269 C CA . SER A 1 157 ? 10.391 -13.109 -2.627 1 96.38 157 SER A CA 1
ATOM 1270 C C . SER A 1 157 ? 9.57 -11.906 -3.076 1 96.38 157 SER A C 1
ATOM 1272 O O . SER A 1 157 ? 9.18 -11.07 -2.254 1 96.38 157 SER A O 1
ATOM 1274 N N . LEU A 1 158 ? 9.297 -11.781 -4.363 1 96.94 158 LEU A N 1
ATOM 1275 C CA . LEU A 1 158 ? 8.516 -10.656 -4.867 1 96.94 158 LEU A CA 1
ATOM 1276 C C . LEU A 1 158 ? 7.086 -10.711 -4.348 1 96.94 158 LEU A C 1
ATOM 1278 O O . LEU A 1 158 ? 6.48 -9.664 -4.086 1 96.94 158 LEU A O 1
ATOM 1282 N N . PHE A 1 159 ? 6.609 -11.891 -4.172 1 97.88 159 PHE A N 1
ATOM 1283 C CA . PHE A 1 159 ? 5.25 -12.047 -3.666 1 97.88 159 PHE A CA 1
ATOM 1284 C C . PHE A 1 159 ? 5.168 -11.633 -2.201 1 97.88 159 PHE A C 1
ATOM 1286 O O . PHE A 1 159 ? 4.113 -11.203 -1.729 1 97.88 159 PHE A O 1
ATOM 1293 N N . ILE A 1 160 ? 6.234 -11.75 -1.469 1 97.69 160 ILE A N 1
ATOM 1294 C CA . ILE A 1 160 ? 6.27 -11.258 -0.096 1 97.69 160 ILE A CA 1
ATOM 1295 C C . ILE A 1 160 ? 6.082 -9.742 -0.086 1 97.69 160 ILE A C 1
ATOM 1297 O O . ILE A 1 160 ? 5.324 -9.211 0.729 1 97.69 160 ILE A O 1
ATOM 1301 N N . ILE A 1 161 ? 6.773 -9.094 -0.985 1 97.56 161 ILE A N 1
ATOM 1302 C CA . ILE A 1 161 ? 6.652 -7.641 -1.08 1 97.56 161 ILE A CA 1
ATOM 1303 C C . ILE A 1 161 ? 5.207 -7.258 -1.391 1 97.56 161 ILE A C 1
ATOM 1305 O O . ILE A 1 161 ? 4.652 -6.352 -0.766 1 97.56 161 ILE A O 1
ATOM 1309 N N . HIS A 1 162 ? 4.656 -7.906 -2.326 1 98.19 162 HIS A N 1
ATOM 1310 C CA . HIS A 1 162 ? 3.262 -7.656 -2.67 1 98.19 162 HIS A CA 1
ATOM 1311 C C . HIS A 1 162 ? 2.342 -7.934 -1.486 1 98.19 162 HIS A C 1
ATOM 1313 O O . HIS A 1 162 ? 1.378 -7.203 -1.258 1 98.19 162 HIS A O 1
ATOM 1319 N N . GLU A 1 163 ? 2.592 -9.031 -0.787 1 98.38 163 GLU A N 1
ATOM 1320 C CA . GLU A 1 163 ? 1.825 -9.352 0.414 1 98.38 163 GLU A CA 1
ATOM 1321 C C . GLU A 1 163 ? 1.881 -8.211 1.424 1 98.38 163 GLU A C 1
ATOM 1323 O O . GLU A 1 163 ? 0.86 -7.844 2.008 1 98.38 163 GLU A O 1
ATOM 1328 N N . MET A 1 164 ? 3.064 -7.652 1.647 1 97.69 164 MET A N 1
ATOM 1329 C CA . MET A 1 164 ? 3.199 -6.547 2.59 1 97.69 164 MET A CA 1
ATOM 1330 C C . MET A 1 164 ? 2.326 -5.367 2.172 1 97.69 164 MET A C 1
ATOM 1332 O O . MET A 1 164 ? 1.691 -4.73 3.014 1 97.69 164 MET A O 1
ATOM 1336 N N . ARG A 1 165 ? 2.295 -5.102 0.911 1 97.62 165 ARG A N 1
ATOM 1337 C CA . ARG A 1 165 ? 1.464 -4.016 0.401 1 97.62 165 ARG A CA 1
ATOM 1338 C C . ARG A 1 165 ? -0.018 -4.32 0.597 1 97.62 165 ARG A C 1
ATOM 1340 O O . ARG A 1 165 ? -0.785 -3.455 1.021 1 97.62 165 ARG A O 1
ATOM 1347 N N . ALA A 1 166 ? -0.396 -5.555 0.278 1 97.75 166 ALA A N 1
ATOM 1348 C CA . ALA A 1 166 ? -1.784 -5.961 0.483 1 97.75 166 ALA A CA 1
ATOM 1349 C C . ALA A 1 166 ? -2.197 -5.781 1.941 1 97.75 166 ALA A C 1
ATOM 1351 O O . ALA A 1 166 ? -3.289 -5.289 2.229 1 97.75 166 ALA A O 1
ATOM 1352 N N . ARG A 1 167 ? -1.37 -6.164 2.848 1 97.25 167 ARG A N 1
ATOM 1353 C CA . ARG A 1 167 ? -1.656 -6.016 4.273 1 97.25 167 ARG A CA 1
ATOM 1354 C C . ARG A 1 167 ? -1.814 -4.547 4.648 1 97.25 167 ARG A C 1
ATOM 1356 O O . ARG A 1 167 ? -2.664 -4.203 5.473 1 97.25 167 ARG A O 1
ATOM 1363 N N . GLY A 1 168 ? -1.014 -3.74 4.066 1 96.81 168 GLY A N 1
ATOM 1364 C CA . GLY A 1 168 ? -1.134 -2.309 4.301 1 96.81 168 GLY A CA 1
ATOM 1365 C C . GLY A 1 168 ? -2.445 -1.731 3.799 1 96.81 168 GLY A C 1
ATOM 1366 O O . GLY A 1 168 ? -2.975 -0.784 4.383 1 96.81 168 GLY A O 1
ATOM 1367 N N . PHE A 1 169 ? -2.934 -2.26 2.781 1 96.94 169 PHE A N 1
ATOM 1368 C CA . PHE A 1 169 ? -4.141 -1.732 2.158 1 96.94 169 PHE A CA 1
ATOM 1369 C C . PHE A 1 169 ? -5.387 -2.289 2.836 1 96.94 169 PHE A C 1
ATOM 1371 O O . PHE A 1 169 ? -6.492 -1.782 2.631 1 96.94 169 PHE A O 1
ATOM 1378 N N . HIS A 1 170 ? -5.215 -3.352 3.598 1 96 170 HIS A N 1
ATOM 1379 C CA . HIS A 1 170 ? -6.332 -3.953 4.32 1 96 170 HIS A CA 1
ATOM 1380 C C . HIS A 1 170 ? -6.008 -4.109 5.801 1 96 170 HIS A C 1
ATOM 1382 O O . HIS A 1 170 ? -5.973 -5.23 6.32 1 96 170 HIS A O 1
ATOM 1388 N N . PRO A 1 171 ? -5.891 -2.973 6.438 1 95.5 171 PRO A N 1
ATOM 1389 C CA . PRO A 1 171 ? -5.414 -2.998 7.82 1 95.5 171 PRO A CA 1
ATOM 1390 C C . PRO A 1 171 ? -6.457 -3.537 8.797 1 95.5 171 PRO A C 1
ATOM 1392 O O . PRO A 1 171 ? -6.141 -3.799 9.961 1 95.5 171 PRO A O 1
ATOM 1395 N N . PHE A 1 172 ? -7.68 -3.758 8.391 1 95.56 172 PHE A N 1
ATOM 1396 C CA . PHE A 1 172 ? -8.727 -4.305 9.25 1 95.56 172 PHE A CA 1
ATOM 1397 C C . PHE A 1 172 ? -8.805 -5.82 9.102 1 95.56 172 PHE A C 1
ATOM 1399 O O . PHE A 1 172 ? -9.477 -6.492 9.891 1 95.56 172 PHE A O 1
ATOM 1406 N N . ALA A 1 173 ? -8.18 -6.406 8.094 1 95.5 173 ALA A N 1
ATOM 1407 C CA . ALA A 1 173 ? -8.188 -7.848 7.852 1 95.5 173 ALA A CA 1
ATOM 1408 C C . ALA A 1 173 ? -7.398 -8.586 8.922 1 95.5 173 ALA A C 1
ATOM 1410 O O . ALA A 1 173 ? -6.469 -8.031 9.516 1 95.5 173 ALA A O 1
ATOM 1411 N N . PRO A 1 174 ? -7.766 -9.812 9.133 1 94.69 174 PRO A N 1
ATOM 1412 C CA . PRO A 1 174 ? -6.996 -10.594 10.102 1 94.69 174 PRO A CA 1
ATOM 1413 C C . PRO A 1 174 ? -5.523 -10.727 9.711 1 94.69 174 PRO A C 1
ATOM 1415 O O . PRO A 1 174 ? -5.203 -10.898 8.539 1 94.69 174 PRO A O 1
ATOM 1418 N N . SER A 1 175 ? -4.68 -10.617 10.688 1 93.19 175 SER A N 1
ATOM 1419 C CA . SER A 1 175 ? -3.244 -10.719 10.438 1 93.19 175 SER A CA 1
ATOM 1420 C C . SER A 1 175 ? -2.863 -12.102 9.93 1 93.19 175 SER A C 1
ATOM 1422 O O . SER A 1 175 ? -1.943 -12.242 9.125 1 93.19 175 SER A O 1
ATOM 1424 N N . ASN A 1 176 ? -3.57 -13.078 10.469 1 95.5 176 ASN A N 1
ATOM 1425 C CA . ASN A 1 176 ? -3.34 -14.469 10.086 1 95.5 176 ASN A CA 1
ATOM 1426 C C . ASN A 1 176 ? -4.602 -15.109 9.516 1 95.5 176 ASN A C 1
ATOM 1428 O O . ASN A 1 176 ? -5.332 -15.805 10.227 1 95.5 176 ASN A O 1
ATOM 1432 N N . PRO A 1 177 ? -4.773 -14.844 8.281 1 95.38 177 PRO A N 1
ATOM 1433 C CA . PRO A 1 177 ? -5.984 -15.438 7.699 1 95.38 177 PRO A CA 1
ATOM 1434 C C . PRO A 1 177 ? -5.977 -16.969 7.758 1 95.38 177 PRO A C 1
ATOM 1436 O O . PRO A 1 177 ? -4.914 -17.578 7.68 1 95.38 177 PRO A O 1
ATOM 1439 N N . ASP A 1 178 ? -7.18 -17.547 7.828 1 95.31 178 ASP A N 1
ATOM 1440 C CA . ASP A 1 178 ? -7.328 -19 7.859 1 95.31 178 ASP A CA 1
ATOM 1441 C C . ASP A 1 178 ? -7.039 -19.609 6.492 1 95.31 178 ASP A C 1
ATOM 1443 O O . ASP A 1 178 ? -7.527 -19.125 5.473 1 95.31 178 ASP A O 1
ATOM 1447 N N . MET A 1 179 ? -6.293 -20.641 6.578 1 95.5 179 MET A N 1
ATOM 1448 C CA . MET A 1 179 ? -5.941 -21.375 5.363 1 95.5 179 MET A CA 1
ATOM 1449 C C . MET A 1 179 ? -6.398 -22.828 5.453 1 95.5 179 MET A C 1
ATOM 1451 O O . MET A 1 179 ? -6.402 -23.422 6.535 1 95.5 179 MET A O 1
ATOM 1455 N N . PRO A 1 180 ? -6.797 -23.312 4.324 1 93.44 180 PRO A N 1
ATOM 1456 C CA . PRO A 1 180 ? -7.062 -24.75 4.363 1 93.44 180 PRO A CA 1
ATOM 1457 C C . PRO A 1 180 ? -5.828 -25.578 4.727 1 93.44 180 PRO A C 1
ATOM 1459 O O . PRO A 1 180 ? -4.699 -25.125 4.516 1 93.44 180 PRO A O 1
ATOM 1462 N N . GLU A 1 181 ? -6.023 -26.75 5.273 1 88.56 181 GLU A N 1
ATOM 1463 C CA . GLU A 1 181 ? -4.926 -27.625 5.676 1 88.56 181 GLU A CA 1
ATOM 1464 C C . GLU A 1 181 ? -4.086 -28.047 4.473 1 88.56 181 GLU A C 1
ATOM 1466 O O . GLU A 1 181 ? -2.857 -28.094 4.551 1 88.56 181 GLU A O 1
ATOM 1471 N N . ASP A 1 182 ? -4.777 -28.453 3.467 1 88.38 182 ASP A N 1
ATOM 1472 C CA . ASP A 1 182 ? -4.094 -28.828 2.232 1 88.38 182 ASP A CA 1
ATOM 1473 C C . ASP A 1 182 ? -4.375 -27.828 1.12 1 88.38 182 ASP A C 1
ATOM 1475 O O . ASP A 1 182 ? -5.504 -27.359 0.972 1 88.38 182 ASP A O 1
ATOM 1479 N N . SER A 1 183 ? -3.279 -27.469 0.511 1 89.75 183 SER A N 1
ATOM 1480 C CA . SER A 1 183 ? -3.449 -26.531 -0.594 1 89.75 183 SER A CA 1
ATOM 1481 C C . SER A 1 183 ? -3.625 -27.266 -1.92 1 89.75 183 SER A C 1
ATOM 1483 O O . SER A 1 183 ? -2.65 -27.516 -2.633 1 89.75 183 SER 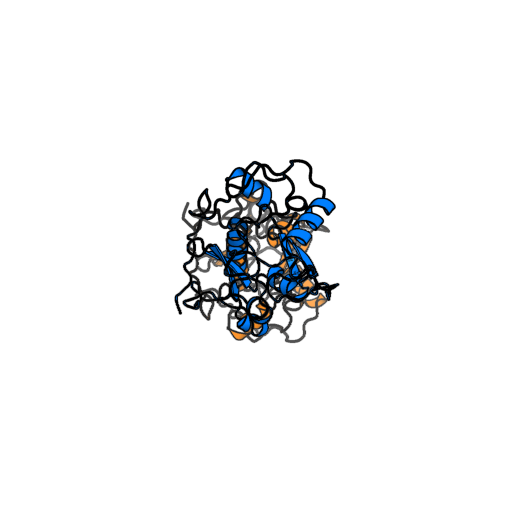A O 1
ATOM 1485 N N . ALA A 1 184 ? -4.898 -27.531 -2.213 1 94.5 184 ALA A N 1
ATOM 1486 C CA . ALA A 1 184 ? -5.238 -28.156 -3.492 1 94.5 184 ALA A CA 1
ATOM 1487 C C . ALA A 1 184 ? -4.988 -27.188 -4.648 1 94.5 184 ALA A C 1
ATOM 1489 O O . ALA A 1 184 ? -4.871 -25.984 -4.445 1 94.5 184 ALA A O 1
ATOM 1490 N N . TRP A 1 185 ? -4.832 -27.797 -5.789 1 97.56 185 TRP A N 1
ATOM 1491 C CA . TRP A 1 185 ? -4.758 -26.984 -6.992 1 97.56 185 TRP A CA 1
ATOM 1492 C C . TRP A 1 185 ? -6.078 -26.25 -7.23 1 97.56 185 TRP A C 1
ATOM 1494 O O . TRP A 1 185 ? -7.133 -26.703 -6.773 1 97.56 185 TRP A O 1
ATOM 1504 N N . GLN A 1 186 ? -6.004 -25.125 -7.922 1 98.5 186 GLN A N 1
ATOM 1505 C CA . GLN A 1 186 ? -7.215 -24.453 -8.375 1 98.5 186 GLN A CA 1
ATOM 1506 C C . GLN A 1 186 ? -8.109 -25.406 -9.164 1 98.5 186 GLN A C 1
ATOM 1508 O O . GLN A 1 186 ? -7.625 -26.328 -9.82 1 98.5 186 GLN A O 1
ATOM 1513 N N . ASP A 1 187 ? -9.414 -25.109 -9.211 1 97.75 187 ASP A N 1
ATOM 1514 C CA . ASP A 1 187 ? -10.414 -26.016 -9.773 1 97.75 187 ASP A CA 1
ATOM 1515 C C . ASP A 1 187 ? -10.141 -26.297 -11.25 1 97.75 187 ASP A C 1
ATOM 1517 O O . ASP A 1 187 ? -10.297 -27.422 -11.711 1 97.75 187 ASP A O 1
ATOM 1521 N N . TRP A 1 188 ? -9.75 -25.328 -11.992 1 98 188 TRP A N 1
ATOM 1522 C CA . TRP A 1 188 ? -9.547 -25.516 -13.422 1 98 188 TRP A CA 1
ATOM 1523 C C . TRP A 1 188 ? -8.359 -26.438 -13.688 1 98 188 TRP A C 1
ATOM 1525 O O . TRP A 1 188 ? -8.352 -27.188 -14.672 1 98 188 TRP A O 1
ATOM 1535 N N . ILE A 1 189 ? -7.344 -26.391 -12.844 1 97.94 189 ILE A N 1
ATOM 1536 C CA . ILE A 1 189 ? -6.168 -27.25 -12.984 1 97.94 189 ILE A CA 1
ATOM 1537 C C . ILE A 1 189 ? -6.562 -28.703 -12.758 1 97.94 189 ILE A C 1
ATOM 1539 O O . ILE A 1 189 ? -6.129 -29.594 -13.492 1 97.94 189 ILE A O 1
ATOM 1543 N N . LEU A 1 190 ? -7.387 -28.922 -11.773 1 96.62 190 LEU A N 1
ATOM 1544 C CA . LEU A 1 190 ? -7.852 -30.266 -11.453 1 96.62 190 LEU A CA 1
ATOM 1545 C C . LEU A 1 190 ? -8.812 -30.781 -12.516 1 96.62 190 LEU A C 1
ATOM 1547 O O . LEU A 1 190 ? -8.648 -31.891 -13.016 1 96.62 190 LEU A O 1
ATOM 1551 N N . SER A 1 191 ? -9.805 -30 -12.875 1 97.06 191 SER A N 1
ATOM 1552 C CA . SER A 1 191 ? -10.867 -30.438 -13.773 1 97.06 191 SER A CA 1
ATOM 1553 C C . SER A 1 191 ? -10.328 -30.734 -15.164 1 97.06 191 SER A C 1
ATOM 1555 O O . SER A 1 191 ? -10.812 -31.641 -15.844 1 97.06 191 SER A O 1
ATOM 1557 N N . GLU A 1 192 ? -9.352 -30.016 -15.594 1 96.31 192 GLU A N 1
ATOM 1558 C CA . GLU A 1 192 ? -8.82 -30.203 -16.938 1 96.31 192 GLU A CA 1
ATOM 1559 C C . GLU A 1 192 ? -7.539 -31.031 -16.922 1 96.31 192 GLU A C 1
ATOM 1561 O O . GLU A 1 192 ? -6.883 -31.188 -17.953 1 96.31 192 GLU A O 1
ATOM 1566 N N . SER A 1 193 ? -7.176 -31.484 -15.766 1 95.44 193 SER A N 1
ATOM 1567 C CA . SER A 1 193 ? -6.004 -32.344 -15.586 1 95.44 193 SER A CA 1
ATOM 1568 C C . SER A 1 193 ? -4.75 -31.672 -16.156 1 95.44 193 SER A C 1
ATOM 1570 O O . SER A 1 193 ? -4.004 -32.312 -16.906 1 95.44 193 SER A O 1
ATOM 1572 N N . VAL A 1 194 ? -4.617 -30.469 -15.812 1 96.5 194 VAL A N 1
ATOM 1573 C CA . VAL A 1 194 ? -3.531 -29.641 -16.344 1 96.5 194 VAL A CA 1
ATOM 1574 C C . VAL A 1 194 ? -2.201 -30.094 -15.742 1 96.5 194 VAL A C 1
ATOM 1576 O O . VAL A 1 194 ? -1.158 -30.016 -16.391 1 96.5 194 VAL A O 1
ATOM 1579 N N . PHE A 1 195 ? -2.211 -30.484 -14.555 1 95.44 195 PHE A N 1
ATOM 1580 C CA . PHE A 1 195 ? -1.014 -30.938 -13.852 1 95.44 195 PHE A CA 1
ATOM 1581 C C . PHE A 1 195 ? -0.892 -32.469 -13.906 1 95.44 195 PHE A C 1
ATOM 1583 O O . PHE A 1 195 ? -1.854 -33.156 -13.625 1 95.44 195 PHE A O 1
ATOM 1590 N N . ASP A 1 196 ? 0.24 -32.906 -14.305 1 92.62 196 ASP A N 1
ATOM 1591 C CA . ASP A 1 196 ? 0.537 -34.344 -14.352 1 92.62 196 ASP A CA 1
ATOM 1592 C C . ASP A 1 196 ? 1.188 -34.812 -13.055 1 92.62 196 ASP A C 1
ATOM 1594 O O . ASP A 1 196 ? 2.35 -34.5 -12.789 1 92.62 196 ASP A O 1
ATOM 1598 N N . ASP A 1 197 ? 0.546 -35.594 -12.312 1 89.38 197 ASP A N 1
ATOM 1599 C CA . ASP A 1 197 ? 1 -36.031 -11 1 89.38 197 ASP A CA 1
ATOM 1600 C C . ASP A 1 197 ? 2.15 -37.031 -11.117 1 89.38 197 ASP A C 1
ATOM 1602 O O . ASP A 1 197 ? 2.902 -37.219 -10.164 1 89.38 197 ASP A O 1
ATOM 1606 N N . VAL A 1 198 ?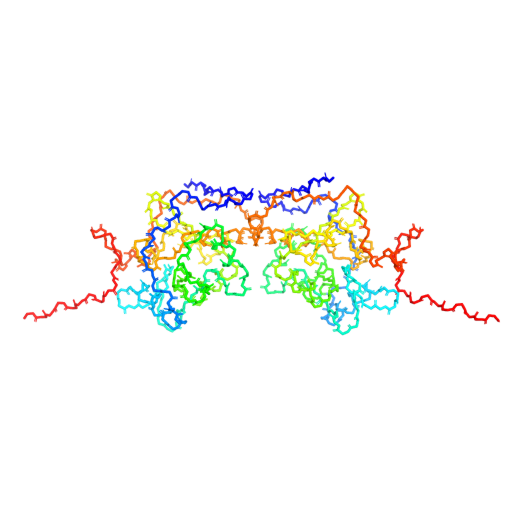 2.244 -37.625 -12.273 1 90.62 198 VAL A N 1
ATOM 1607 C CA . VAL A 1 198 ? 3.297 -38.594 -12.5 1 90.62 198 VAL A CA 1
ATOM 1608 C C . VAL A 1 198 ? 4.621 -37.906 -12.773 1 90.62 198 VAL A C 1
ATOM 1610 O O . VAL A 1 198 ? 5.613 -38.125 -12.078 1 90.62 198 VAL A O 1
ATOM 1613 N N . SER A 1 199 ? 4.637 -36.938 -13.703 1 89.75 199 SER A N 1
ATOM 1614 C CA . SER A 1 199 ? 5.844 -36.219 -14.07 1 89.75 199 SER A CA 1
ATOM 1615 C C . SER A 1 199 ? 6.035 -35 -13.188 1 89.75 199 SER A C 1
ATOM 1617 O O . SER A 1 199 ? 7.09 -34.344 -13.219 1 89.75 199 SER A O 1
ATOM 1619 N N . HIS A 1 200 ? 4.996 -34.656 -12.391 1 90.81 200 HIS A N 1
ATOM 1620 C CA . HIS A 1 200 ? 5.012 -33.5 -11.523 1 90.81 200 HIS A CA 1
ATOM 1621 C C . HIS A 1 200 ? 5.309 -32.219 -12.32 1 90.81 200 HIS A C 1
ATOM 1623 O O . HIS A 1 200 ? 6.188 -31.453 -11.945 1 90.81 200 HIS A O 1
ATOM 1629 N N . SER A 1 201 ? 4.562 -32.125 -13.406 1 91.5 201 SER A N 1
ATOM 1630 C CA . SER A 1 201 ? 4.746 -30.984 -14.281 1 91.5 201 SER A CA 1
ATOM 1631 C C . SER A 1 201 ? 3.43 -30.578 -14.945 1 91.5 201 SER A C 1
ATOM 1633 O O . SER A 1 201 ? 2.488 -31.375 -15 1 91.5 201 SER A O 1
ATOM 1635 N N . PHE A 1 202 ? 3.426 -29.422 -15.406 1 95.94 202 PHE A N 1
ATOM 1636 C CA . PHE A 1 202 ? 2.238 -28.938 -16.094 1 95.94 202 PHE A CA 1
ATOM 1637 C C . PHE A 1 202 ? 2.242 -29.359 -17.562 1 95.94 202 PHE A C 1
ATOM 1639 O O . PHE A 1 202 ? 3.289 -29.359 -18.203 1 95.94 202 PHE A O 1
ATOM 1646 N N . LYS A 1 203 ? 1.035 -29.703 -18.094 1 94.88 203 LYS A N 1
ATOM 1647 C CA . LYS A 1 203 ? 0.852 -29.984 -19.516 1 94.88 203 LYS A CA 1
ATOM 1648 C C . LYS A 1 203 ? 0.793 -28.703 -20.328 1 94.88 203 LYS A C 1
ATOM 1650 O O . LYS A 1 203 ? -0.183 -27.953 -20.25 1 94.88 203 LYS A O 1
ATOM 1655 N N . ARG A 1 204 ? 1.744 -28.469 -21.094 1 92 204 ARG A N 1
ATOM 1656 C CA . ARG A 1 204 ? 1.842 -27.203 -21.812 1 92 204 ARG A CA 1
ATOM 1657 C C . ARG A 1 204 ? 1.376 -27.328 -23.25 1 92 204 ARG A C 1
ATOM 1659 O O . ARG A 1 204 ? 0.838 -26.391 -23.828 1 92 204 ARG A O 1
ATOM 1666 N N . SER A 1 205 ? 1.65 -28.438 -23.891 1 87.5 205 SER A N 1
ATOM 1667 C CA . SER A 1 205 ? 1.28 -28.641 -25.281 1 87.5 205 SER A CA 1
ATOM 1668 C C . SER A 1 205 ? -0.08 -29.328 -25.406 1 87.5 205 SER A C 1
ATOM 1670 O O . SER A 1 205 ? -0.583 -29.891 -24.422 1 87.5 205 SER A O 1
ATOM 1672 N N . LEU A 1 206 ? -0.833 -29.031 -26.547 1 76.75 206 LEU A N 1
ATOM 1673 C CA . LEU A 1 206 ? -2.111 -29.688 -26.812 1 76.75 206 LEU A CA 1
ATOM 1674 C C . LEU A 1 206 ? -1.946 -31.203 -26.906 1 76.75 206 LEU A C 1
ATOM 1676 O O . LEU A 1 206 ? -0.904 -31.688 -27.344 1 76.75 206 LEU A O 1
ATOM 1680 N N . ARG A 1 207 ? -2.727 -32.062 -26.172 1 58.38 207 ARG A N 1
ATOM 1681 C CA . ARG A 1 207 ? -2.74 -33.5 -26.406 1 58.38 207 ARG A CA 1
ATOM 1682 C C . ARG A 1 207 ? -2.852 -33.812 -27.891 1 58.38 207 ARG A C 1
ATOM 1684 O O . ARG A 1 207 ? -3.74 -33.281 -28.578 1 58.38 207 ARG A O 1
ATOM 1691 N N . ARG A 1 208 ? -1.79 -34.094 -28.578 1 51.97 208 ARG A N 1
ATOM 1692 C CA . ARG A 1 208 ? -1.881 -34.594 -29.938 1 51.97 208 ARG A CA 1
ATOM 1693 C C . ARG A 1 208 ? -2.998 -35.625 -30.078 1 51.97 208 ARG A C 1
ATOM 1695 O O . ARG A 1 208 ? -3.092 -36.562 -29.266 1 51.97 208 ARG A O 1
ATOM 1702 N N . ALA A 1 209 ? -4.207 -35.312 -30.641 1 50.44 209 ALA A N 1
ATOM 1703 C CA . ALA A 1 209 ? -5.148 -36.344 -31.031 1 50.44 209 ALA A CA 1
ATOM 1704 C C . ALA A 1 209 ? -4.414 -37.594 -31.531 1 50.44 209 ALA A C 1
ATOM 1706 O O . ALA A 1 209 ? -3.451 -37.5 -32.312 1 50.44 209 ALA A O 1
ATOM 1707 N N . PRO A 1 210 ? -4.484 -38.75 -30.906 1 49.94 210 PRO A N 1
ATOM 1708 C CA . PRO A 1 210 ? -3.865 -39.969 -31.469 1 49.94 210 PRO A CA 1
ATOM 1709 C C . PRO A 1 210 ? -4.023 -40.062 -33 1 49.94 210 PRO A C 1
ATOM 1711 O O . PRO A 1 210 ? -5.082 -39.688 -33.531 1 49.94 210 PRO A O 1
ATOM 1714 N N . LYS A 1 211 ? -2.986 -39.875 -33.812 1 48.22 211 LYS A N 1
ATOM 1715 C CA . LYS A 1 211 ? -3.049 -40.219 -35.219 1 48.22 211 LYS A CA 1
ATOM 1716 C C . LYS A 1 211 ? -3.859 -41.469 -35.438 1 48.22 211 LYS A C 1
ATOM 1718 O O . LYS A 1 211 ? -3.59 -42.5 -34.812 1 48.22 211 LYS A O 1
ATOM 1723 N N . ARG A 1 212 ? -5.148 -41.406 -35.812 1 48.97 212 ARG A N 1
ATOM 1724 C CA . ARG A 1 212 ? -5.781 -42.656 -36.25 1 48.97 212 ARG A CA 1
ATOM 1725 C C . ARG A 1 212 ? -4.785 -43.5 -37.031 1 48.97 212 ARG A C 1
ATOM 1727 O O . ARG A 1 212 ? -4.156 -43.062 -37.969 1 48.97 212 ARG A O 1
ATOM 1734 N N . ALA A 1 213 ? -4.395 -44.625 -36.469 1 43.38 213 ALA A N 1
ATOM 1735 C CA . ALA A 1 213 ? -3.754 -45.688 -37.281 1 43.38 213 ALA A CA 1
ATOM 1736 C C . ALA A 1 213 ? -4.641 -46.094 -38.438 1 43.38 213 ALA A C 1
ATOM 1738 O O . ALA A 1 213 ? -5.863 -46.188 -38.312 1 43.38 213 ALA A O 1
ATOM 1739 N N . MET B 1 1 ? 15.484 11.18 21.25 1 81.62 1 MET B N 1
ATOM 1740 C CA . MET B 1 1 ? 14.609 10.555 20.266 1 81.62 1 MET B CA 1
ATOM 1741 C C . MET B 1 1 ? 13.766 9.461 20.906 1 81.62 1 MET B C 1
ATOM 1743 O O . MET B 1 1 ? 14.227 8.766 21.828 1 81.62 1 MET B O 1
ATOM 1747 N N . VAL B 1 2 ? 12.547 9.5 20.672 1 87.69 2 VAL B N 1
ATOM 1748 C CA . VAL B 1 2 ? 11.594 8.516 21.172 1 87.69 2 VAL B CA 1
ATOM 1749 C C . VAL B 1 2 ? 10.992 7.73 20 1 87.69 2 VAL B C 1
ATOM 1751 O O . VAL B 1 2 ? 10.57 8.32 19 1 87.69 2 VAL B O 1
ATOM 1754 N N . PRO B 1 3 ? 10.953 6.434 20.188 1 91.12 3 PRO B N 1
ATOM 1755 C CA . PRO B 1 3 ? 10.375 5.641 19.094 1 91.12 3 PRO B CA 1
ATOM 1756 C C . PRO B 1 3 ? 8.875 5.863 18.938 1 91.12 3 PRO B C 1
ATOM 1758 O O . PRO B 1 3 ? 8.156 5.992 19.938 1 91.12 3 PRO B O 1
ATOM 1761 N N . LEU B 1 4 ? 8.469 6 17.688 1 93.31 4 LEU B N 1
ATOM 1762 C CA . LEU B 1 4 ? 7.047 6.125 17.391 1 93.31 4 LEU B CA 1
ATOM 1763 C C . LEU B 1 4 ? 6.32 4.805 17.625 1 93.31 4 LEU B C 1
ATOM 1765 O O . LEU B 1 4 ? 6.699 3.775 17.062 1 93.31 4 LEU B O 1
ATOM 1769 N N . SER B 1 5 ? 5.324 4.867 18.359 1 88.56 5 SER B N 1
ATOM 1770 C CA . SER B 1 5 ? 4.566 3.656 18.656 1 88.56 5 SER B CA 1
ATOM 1771 C C . SER B 1 5 ? 3.756 3.211 17.438 1 88.56 5 SER B C 1
ATOM 1773 O O . SER B 1 5 ? 3.197 4.039 16.719 1 88.56 5 SER B O 1
ATOM 1775 N N . GLN B 1 6 ? 3.68 1.905 17.281 1 89.06 6 GLN B N 1
ATOM 1776 C CA . GLN B 1 6 ? 2.879 1.35 16.203 1 89.06 6 GLN B CA 1
ATOM 1777 C C . GLN B 1 6 ? 1.448 1.077 16.656 1 89.06 6 GLN B C 1
ATOM 1779 O O . GLN B 1 6 ? 1.209 0.792 17.828 1 89.06 6 GLN B O 1
ATOM 1784 N N . LEU B 1 7 ? 0.596 1.209 15.773 1 90.44 7 LEU B N 1
ATOM 1785 C CA . LEU B 1 7 ? -0.773 0.769 16.016 1 90.44 7 LEU B CA 1
ATOM 1786 C C . LEU B 1 7 ? -0.918 -0.727 15.758 1 90.44 7 LEU B C 1
ATOM 1788 O O . LEU B 1 7 ? -0.407 -1.24 14.766 1 90.44 7 LEU B O 1
ATOM 1792 N N . PRO B 1 8 ? -1.51 -1.324 16.641 1 89.44 8 PRO B N 1
ATOM 1793 C CA . PRO B 1 8 ? -1.674 -2.766 16.438 1 89.44 8 PRO B CA 1
ATOM 1794 C C . PRO B 1 8 ? -2.59 -3.1 15.258 1 89.44 8 PRO B C 1
ATOM 1796 O O . PRO B 1 8 ? -3.561 -2.383 15.008 1 89.44 8 PRO B O 1
ATOM 1799 N N . VAL B 1 9 ? -2.342 -4.18 14.594 1 91.88 9 VAL B N 1
ATOM 1800 C CA . VAL B 1 9 ? -3.182 -4.699 13.523 1 91.88 9 VAL B CA 1
ATOM 1801 C C . VAL B 1 9 ? -3.668 -6.102 13.883 1 91.88 9 VAL B C 1
ATOM 1803 O O . VAL B 1 9 ? -2.945 -6.871 14.516 1 91.88 9 VAL B O 1
ATOM 1806 N N . PRO B 1 10 ? -4.895 -6.52 13.578 1 94.38 10 PRO B N 1
ATOM 1807 C CA . PRO B 1 10 ? -5.82 -5.719 12.781 1 94.38 10 PRO B CA 1
ATOM 1808 C C . PRO B 1 10 ? -6.344 -4.496 13.531 1 94.38 10 PRO B C 1
ATOM 1810 O O . PRO B 1 10 ? -6.465 -4.527 14.758 1 94.38 10 PRO B O 1
ATOM 1813 N N . LEU B 1 11 ? -6.59 -3.457 12.727 1 95 11 LEU B N 1
ATOM 1814 C CA . LEU B 1 11 ? -7.16 -2.254 13.328 1 95 11 LEU B CA 1
ATOM 1815 C C . LEU B 1 11 ? -8.531 -2.545 13.93 1 95 11 LEU B C 1
ATOM 1817 O O . LEU B 1 11 ? -9.289 -3.352 13.391 1 95 11 LEU B O 1
ATOM 1821 N N . PRO B 1 12 ? -8.82 -1.829 14.977 1 92 12 PRO B N 1
ATOM 1822 C CA . PRO B 1 12 ? -10.117 -2.041 15.625 1 92 12 PRO B CA 1
ATOM 1823 C C . PRO B 1 12 ? -11.266 -1.376 14.883 1 92 12 PRO B C 1
ATOM 1825 O O . PRO B 1 12 ? -11.055 -0.729 13.852 1 92 12 PRO B O 1
ATOM 1828 N N . ASN B 1 13 ? -12.469 -1.563 15.406 1 87.75 13 ASN B N 1
ATOM 1829 C CA . ASN B 1 13 ? -13.672 -1.053 14.766 1 87.75 13 ASN B CA 1
ATOM 1830 C C . ASN B 1 13 ? -13.875 0.433 15.047 1 87.75 13 ASN B C 1
ATOM 1832 O O . ASN B 1 13 ? -14.852 1.027 14.602 1 87.75 13 ASN B O 1
ATOM 1836 N N . GLN B 1 14 ? -12.945 0.958 15.781 1 88.94 14 GLN B N 1
ATOM 1837 C CA . GLN B 1 14 ? -12.961 2.395 16.047 1 88.94 14 GLN B CA 1
ATOM 1838 C C . GLN B 1 14 ? -11.547 2.963 16.062 1 88.94 14 GLN B C 1
ATOM 1840 O O . GLN B 1 14 ? -10.594 2.266 16.422 1 88.94 14 GLN B O 1
ATOM 1845 N N . PRO B 1 15 ? -11.531 4.176 15.719 1 91.94 15 PRO B N 1
ATOM 1846 C CA . PRO B 1 15 ? -10.203 4.785 15.805 1 91.94 15 PRO B CA 1
ATOM 1847 C C . PRO B 1 15 ? -9.703 4.91 17.25 1 91.94 15 PRO B C 1
ATOM 1849 O O . PRO B 1 15 ? -10.484 4.762 18.188 1 91.94 15 PRO B O 1
ATOM 1852 N N . PRO B 1 16 ? -8.484 5.105 17.391 1 90.75 16 PRO B N 1
ATOM 1853 C CA . PRO B 1 16 ? -7.934 5.27 18.734 1 90.75 16 PRO B CA 1
ATOM 1854 C C . PRO B 1 16 ? -8.523 6.465 19.469 1 90.75 16 PRO B C 1
ATOM 1856 O O . PRO B 1 16 ? -9.062 7.383 18.844 1 90.75 16 PRO B O 1
ATOM 1859 N N . VAL B 1 17 ? -8.375 6.379 20.719 1 87.81 17 VAL B N 1
ATOM 1860 C CA . VAL B 1 17 ? -8.852 7.473 21.547 1 87.81 17 VAL B CA 1
ATOM 1861 C C . VAL B 1 17 ? -8.156 8.773 21.156 1 87.81 17 VAL B C 1
ATOM 1863 O O . VAL B 1 17 ? -6.945 8.797 20.938 1 87.81 17 VAL B O 1
ATOM 1866 N N . GLY B 1 18 ? -8.922 9.781 21 1 88 18 GLY B N 1
ATOM 1867 C CA . GLY B 1 18 ? -8.367 11.07 20.625 1 88 18 GLY B CA 1
ATOM 1868 C C . GLY B 1 18 ? -8.461 11.367 19.141 1 88 18 GLY B C 1
ATOM 1869 O O . GLY B 1 18 ? -8.227 12.5 18.719 1 88 18 GLY B O 1
ATOM 1870 N N . TYR B 1 19 ? -8.773 10.352 18.422 1 90.06 19 TYR B N 1
ATOM 1871 C CA . TYR B 1 19 ? -8.797 10.516 16.984 1 90.06 19 TYR B CA 1
ATOM 1872 C C . TYR B 1 19 ? -10.203 10.859 16.5 1 90.06 19 TYR B C 1
ATOM 1874 O O . TYR B 1 19 ? -10.406 11.164 15.312 1 90.06 19 TYR B O 1
ATOM 1882 N N . HIS B 1 20 ? -11.133 10.727 17.359 1 78.06 20 HIS B N 1
ATOM 1883 C CA . HIS B 1 20 ? -12.508 11.039 16.969 1 78.06 20 HIS B CA 1
ATOM 1884 C C . HIS B 1 20 ? -12.719 12.547 16.875 1 78.06 20 HIS B C 1
ATOM 1886 O O . HIS B 1 20 ? -12.273 13.297 17.75 1 78.06 20 HIS B O 1
ATOM 1892 N N . LEU B 1 21 ? -13.016 12.992 15.688 1 65.69 21 LEU B N 1
ATOM 1893 C CA . LEU B 1 21 ? -13.336 14.406 15.539 1 65.69 21 LEU B CA 1
ATOM 1894 C C . LEU B 1 21 ? -14.836 14.648 15.68 1 65.69 21 LEU B C 1
ATOM 1896 O O . LEU B 1 21 ? -15.641 13.93 15.086 1 65.69 21 LEU B O 1
ATOM 1900 N N . GLU B 1 22 ? -15.297 15.188 16.797 1 57.62 22 GLU B N 1
ATOM 1901 C CA . GLU B 1 22 ? -16.688 15.539 17.016 1 57.62 22 GLU B CA 1
ATOM 1902 C C . GLU B 1 22 ? -17.094 16.75 16.172 1 57.62 22 GLU B C 1
ATOM 1904 O O . GLU B 1 22 ? -17.172 17.875 16.688 1 57.62 22 GLU B O 1
ATOM 1909 N N . HIS B 1 23 ? -16.547 16.75 14.914 1 56.69 23 HIS B N 1
ATOM 1910 C CA . HIS B 1 23 ? -16.844 18.109 14.469 1 56.69 23 HIS B CA 1
ATOM 1911 C C . HIS B 1 23 ? -18.312 18.219 14.039 1 56.69 23 HIS B C 1
ATOM 1913 O O . HIS B 1 23 ? -18.969 17.219 13.75 1 56.69 23 HIS B O 1
ATOM 1919 N N . GLY B 1 24 ? -18.781 19.438 13.977 1 54.5 24 GLY B N 1
ATOM 1920 C CA . GLY B 1 24 ? -20.094 20.016 13.719 1 54.5 24 GLY B CA 1
ATOM 1921 C C . GLY B 1 24 ? -20.688 19.578 12.391 1 54.5 24 GLY B C 1
ATOM 1922 O O . GLY B 1 24 ? -20 18.969 11.57 1 54.5 24 GLY B O 1
ATOM 1923 N N . ASP B 1 25 ? -21.891 19.812 12.242 1 52.97 25 ASP B N 1
ATOM 1924 C CA . ASP B 1 25 ? -22.828 19.531 11.156 1 52.97 25 ASP B CA 1
ATOM 1925 C C . ASP B 1 25 ? -22.312 20.109 9.836 1 52.97 25 ASP B C 1
ATOM 1927 O O . ASP B 1 25 ? -21.984 21.297 9.75 1 52.97 25 ASP B O 1
ATOM 1931 N N . ILE B 1 26 ? -21.547 19.344 9.023 1 57.94 26 ILE B N 1
ATOM 1932 C CA . ILE B 1 26 ? -21.234 19.891 7.707 1 57.94 26 ILE B CA 1
ATOM 1933 C C . ILE B 1 26 ? -22.375 19.609 6.738 1 57.94 26 ILE B C 1
ATOM 1935 O O . ILE B 1 26 ? -23.094 18.609 6.887 1 57.94 26 ILE B O 1
ATOM 1939 N N . SER B 1 27 ? -22.641 20.609 5.848 1 57.53 27 SER B N 1
ATOM 1940 C CA . SER B 1 27 ? -23.719 20.5 4.863 1 57.53 27 SER B CA 1
ATOM 1941 C C . SER B 1 27 ? -23.578 19.219 4.039 1 57.53 27 SER B C 1
ATOM 1943 O O . SER B 1 27 ? -22.469 18.844 3.652 1 57.53 27 SER B O 1
ATOM 1945 N N . VAL B 1 28 ? -24.594 18.453 3.85 1 56.38 28 VAL B N 1
ATOM 1946 C CA . VAL B 1 28 ? -24.719 17.172 3.176 1 56.38 28 VAL B CA 1
ATOM 1947 C C . VAL B 1 28 ? -24.375 17.312 1.695 1 56.38 28 VAL B C 1
ATOM 1949 O O . VAL B 1 28 ? -23.812 16.406 1.085 1 56.38 28 VAL B O 1
ATOM 1952 N N . PHE B 1 29 ? -24.703 18.609 1.09 1 59.5 29 PHE B N 1
ATOM 1953 C CA . PHE B 1 29 ? -24.5 18.734 -0.349 1 59.5 29 PHE B CA 1
ATOM 1954 C C . PHE B 1 29 ? -23.203 19.453 -0.657 1 59.5 29 PHE B C 1
ATOM 1956 O O . PHE B 1 29 ? -22.891 20.469 -0.046 1 59.5 29 PHE B O 1
ATOM 1963 N N . SER B 1 30 ? -22.141 18.719 -1.096 1 65.38 30 SER B N 1
ATOM 1964 C CA . SER B 1 30 ? -20.938 19.438 -1.511 1 65.38 30 SER B CA 1
ATOM 1965 C C . SER B 1 30 ? -20.422 18.938 -2.855 1 65.38 30 SER B C 1
ATOM 1967 O O . SER B 1 30 ? -20.578 17.75 -3.18 1 65.38 30 SER B O 1
ATOM 1969 N N . THR B 1 31 ? -20.203 19.938 -3.771 1 78.19 31 THR B N 1
ATOM 1970 C CA . THR B 1 31 ? -19.531 19.672 -5.043 1 78.19 31 THR B CA 1
ATOM 1971 C C . THR B 1 31 ? -18.016 19.625 -4.867 1 78.19 31 THR B C 1
ATOM 1973 O O . THR B 1 31 ? -17.5 19.969 -3.801 1 78.19 31 THR B O 1
ATOM 1976 N N . THR B 1 32 ? -17.391 19.062 -5.844 1 83.62 32 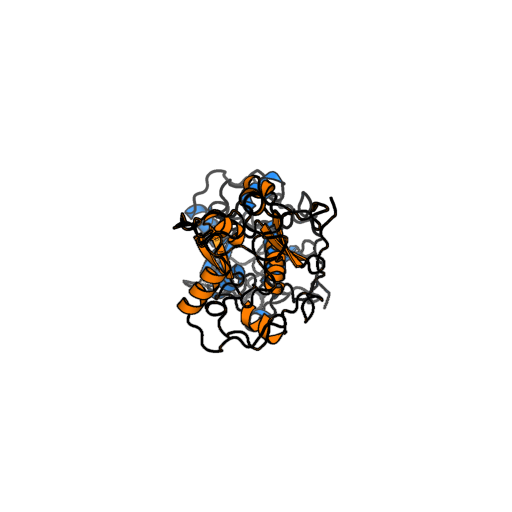THR B N 1
ATOM 1977 C CA . THR B 1 32 ? -15.938 19.031 -5.863 1 83.62 32 THR B CA 1
ATOM 1978 C C . THR B 1 32 ? -15.367 20.453 -5.742 1 83.62 32 THR B C 1
ATOM 1980 O O . THR B 1 32 ? -14.375 20.672 -5.047 1 83.62 32 THR B O 1
ATOM 1983 N N . THR B 1 33 ? -15.977 21.312 -6.332 1 87.56 33 THR B N 1
ATOM 1984 C CA . THR B 1 33 ? -15.523 22.703 -6.285 1 87.56 33 THR B CA 1
ATOM 1985 C C . THR B 1 33 ? -15.641 23.266 -4.871 1 87.56 33 THR B C 1
ATOM 1987 O O . THR B 1 33 ? -14.727 23.922 -4.375 1 87.56 33 THR B O 1
ATOM 1990 N N . ALA B 1 34 ? -16.75 23.094 -4.281 1 89.31 34 ALA B N 1
ATOM 1991 C CA . ALA B 1 34 ? -16.953 23.562 -2.914 1 89.31 34 ALA B CA 1
ATOM 1992 C C . ALA B 1 34 ? -15.938 22.922 -1.964 1 89.31 34 ALA B C 1
ATOM 1994 O O . ALA B 1 34 ? -15.438 23.578 -1.049 1 89.31 34 ALA B O 1
ATOM 1995 N N . CYS B 1 35 ? -15.695 21.688 -2.197 1 92.5 35 CYS B N 1
ATOM 1996 C CA . CYS B 1 35 ? -14.711 20.969 -1.402 1 92.5 35 CYS B CA 1
ATOM 1997 C C . CYS B 1 35 ? -13.336 21.609 -1.522 1 92.5 35 CYS B C 1
ATOM 1999 O O . CYS B 1 35 ? -12.695 21.922 -0.514 1 92.5 35 CYS B O 1
ATOM 2001 N N . HIS B 1 36 ? -12.93 21.891 -2.734 1 93.81 36 HIS B N 1
ATOM 2002 C CA . HIS B 1 36 ? -11.625 22.5 -2.973 1 93.81 36 HIS B CA 1
ATOM 2003 C C . HIS B 1 36 ? -11.555 23.906 -2.375 1 93.81 36 HIS B C 1
ATOM 2005 O O . HIS B 1 36 ? -10.523 24.297 -1.817 1 93.81 36 HIS B O 1
ATOM 2011 N N . THR B 1 37 ? -12.594 24.594 -2.459 1 94.44 37 THR B N 1
ATOM 2012 C CA . THR B 1 37 ? -12.648 25.922 -1.887 1 94.44 37 THR B CA 1
ATOM 2013 C C . THR B 1 37 ? -12.453 25.875 -0.374 1 94.44 37 THR B C 1
ATOM 2015 O O . THR B 1 37 ? -11.711 26.688 0.189 1 9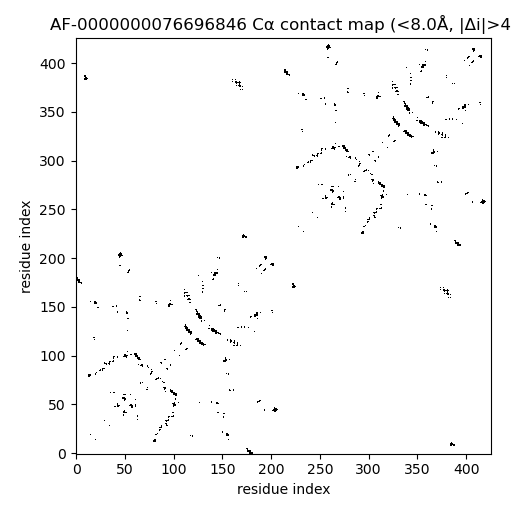4.44 37 THR B O 1
ATOM 2018 N N . ALA B 1 38 ? -13.094 24.969 0.239 1 94.62 38 ALA B N 1
ATOM 2019 C CA . ALA B 1 38 ? -13 24.828 1.689 1 94.62 38 ALA B CA 1
ATOM 2020 C C . ALA B 1 38 ? -11.578 24.469 2.111 1 94.62 38 ALA B C 1
ATOM 2022 O O . ALA B 1 38 ? -11.047 25.031 3.066 1 94.62 38 ALA B O 1
ATOM 2023 N N . ILE B 1 39 ? -10.977 23.578 1.376 1 96.62 39 ILE B N 1
ATOM 2024 C CA . ILE B 1 39 ? -9.609 23.156 1.679 1 96.62 39 ILE B CA 1
ATOM 2025 C C . ILE B 1 39 ? -8.648 24.328 1.465 1 96.62 39 ILE B C 1
ATOM 2027 O O . ILE B 1 39 ? -7.77 24.578 2.291 1 96.62 39 ILE B O 1
ATOM 2031 N N . ASN B 1 40 ? -8.859 25.031 0.385 1 96.31 40 ASN B N 1
ATOM 2032 C CA . ASN B 1 40 ? -8.031 26.188 0.083 1 96.31 40 ASN B CA 1
ATOM 2033 C C . ASN B 1 40 ? -8.125 27.25 1.177 1 96.31 40 ASN B C 1
ATOM 2035 O O . ASN B 1 40 ? -7.121 27.844 1.57 1 96.31 40 ASN B O 1
ATOM 2039 N N . LYS B 1 41 ? -9.328 27.469 1.586 1 94.75 41 LYS B N 1
ATOM 2040 C CA . LYS B 1 41 ? -9.539 28.453 2.645 1 94.75 41 LYS B CA 1
ATOM 2041 C C . LYS B 1 41 ? -8.867 28.016 3.941 1 94.75 41 LYS B C 1
ATOM 2043 O O . LYS B 1 41 ? -8.242 28.828 4.625 1 94.75 41 LYS B O 1
ATOM 2048 N N . ARG B 1 42 ? -9 26.797 4.266 1 95.94 42 ARG B N 1
ATOM 2049 C CA . ARG B 1 42 ? -8.391 26.281 5.484 1 95.94 42 ARG B CA 1
ATOM 2050 C C . ARG B 1 42 ? -6.871 26.406 5.434 1 95.94 42 ARG B C 1
ATOM 2052 O O . ARG B 1 42 ? -6.242 26.812 6.414 1 95.94 42 ARG B O 1
ATOM 2059 N N . ASP B 1 43 ? -6.316 26.078 4.266 1 98 43 ASP B N 1
ATOM 2060 C CA . ASP B 1 43 ? -4.863 26 4.145 1 98 43 ASP B CA 1
ATOM 2061 C C . ASP B 1 43 ? -4.289 27.281 3.564 1 98 43 ASP B C 1
ATOM 2063 O O . ASP B 1 43 ? -3.301 27.25 2.83 1 98 43 ASP B O 1
ATOM 2067 N N . ARG B 1 44 ? -4.984 28.328 3.812 1 97.25 44 ARG B N 1
ATOM 2068 C CA . ARG B 1 44 ? -4.48 29.672 3.512 1 97.25 44 ARG B CA 1
ATOM 2069 C C . ARG B 1 44 ? -3.717 30.25 4.699 1 97.25 44 ARG B C 1
ATOM 2071 O O . ARG B 1 44 ? -4.23 30.281 5.82 1 97.25 44 ARG B O 1
ATOM 2078 N N . PHE B 1 45 ? -2.529 30.672 4.438 1 97.38 45 PHE B N 1
ATOM 2079 C CA . PHE B 1 45 ? -1.662 31.266 5.449 1 97.38 45 PHE B CA 1
ATOM 2080 C C . PHE B 1 45 ? -1.028 32.562 4.934 1 97.38 45 PHE B C 1
ATOM 2082 O O . PHE B 1 45 ? -0.5 32.594 3.818 1 97.38 45 PHE B O 1
ATOM 2089 N N . LEU B 1 46 ? -1.175 33.594 5.762 1 96.12 46 LEU B N 1
ATOM 2090 C CA . LEU B 1 46 ? -0.614 34.906 5.398 1 96.12 46 LEU B CA 1
ATOM 2091 C C . LEU B 1 46 ? -1.128 35.344 4.035 1 96.12 46 LEU B C 1
ATOM 2093 O O . LEU B 1 46 ? -0.362 35.875 3.219 1 96.12 46 LEU B O 1
ATOM 2097 N N . GLY B 1 47 ? -2.354 34.906 3.764 1 95.75 47 GLY B N 1
ATOM 2098 C CA . GLY B 1 47 ? -3.055 35.406 2.588 1 95.75 47 GLY B CA 1
ATOM 2099 C C . GLY B 1 47 ? -2.879 34.531 1.373 1 95.75 47 GLY B C 1
ATOM 2100 O O . GLY B 1 47 ? -3.453 34.781 0.315 1 95.75 47 GLY B O 1
ATOM 2101 N N . GLU B 1 48 ? -2.047 33.469 1.488 1 96.75 48 GLU B N 1
ATOM 2102 C CA . GLU B 1 48 ? -1.78 32.562 0.362 1 96.75 48 GLU B CA 1
ATOM 2103 C C . GLU B 1 48 ? -2.119 31.125 0.71 1 96.75 48 GLU B C 1
ATOM 2105 O O . GLU B 1 48 ? -1.851 30.672 1.824 1 96.75 48 GLU B O 1
ATOM 2110 N N . THR B 1 49 ? -2.707 30.438 -0.296 1 97.44 49 THR B N 1
ATOM 2111 C CA . THR B 1 49 ? -2.846 29 -0.158 1 97.44 49 THR B CA 1
ATOM 2112 C C . THR B 1 49 ? -1.486 28.312 -0.261 1 97.44 49 THR B C 1
ATOM 2114 O O . THR B 1 49 ? -0.771 28.484 -1.25 1 97.44 49 THR B O 1
ATOM 2117 N N . ARG B 1 50 ? -1.188 27.516 0.772 1 98.25 50 ARG B N 1
ATOM 2118 C CA . ARG B 1 50 ? 0.179 27 0.833 1 98.25 50 ARG B CA 1
ATOM 2119 C C . ARG B 1 50 ? 0.194 25.5 1.112 1 98.25 50 ARG B C 1
ATOM 2121 O O . ARG B 1 50 ? -0.726 24.969 1.739 1 98.25 50 ARG B O 1
ATOM 2128 N N . CYS B 1 51 ? 1.269 24.891 0.667 1 98.81 51 CYS B N 1
ATOM 2129 C CA . CYS B 1 51 ? 1.551 23.531 1.101 1 98.81 51 CYS B CA 1
ATOM 2130 C C . CYS B 1 51 ? 1.686 23.453 2.617 1 98.81 51 CYS B C 1
ATOM 2132 O O . CYS B 1 51 ? 2.506 24.156 3.207 1 98.81 51 CYS B O 1
ATOM 2134 N N . VAL B 1 52 ? 1.009 22.562 3.209 1 98.81 52 VAL B N 1
ATOM 2135 C CA . VAL B 1 52 ? 0.944 22.547 4.668 1 98.81 52 VAL B CA 1
ATOM 2136 C C . VAL B 1 52 ? 2.236 21.969 5.234 1 98.81 52 VAL B C 1
ATOM 2138 O O . VAL B 1 52 ? 2.477 22.031 6.441 1 98.81 52 VAL B O 1
ATOM 2141 N N . ILE B 1 53 ? 3.105 21.406 4.379 1 98.81 53 ILE B N 1
ATOM 2142 C CA . ILE B 1 53 ? 4.344 20.781 4.828 1 98.81 53 ILE B CA 1
ATOM 2143 C C . ILE B 1 53 ? 5.508 21.75 4.652 1 98.81 53 ILE B C 1
ATOM 2145 O O . ILE B 1 53 ? 6.223 22.062 5.613 1 98.81 53 ILE B O 1
ATOM 2149 N N . CYS B 1 54 ? 5.641 22.328 3.494 1 98.69 54 CYS B N 1
ATOM 2150 C CA . CYS B 1 54 ? 6.863 23.094 3.238 1 98.69 54 CYS B CA 1
ATOM 2151 C C . CYS B 1 54 ? 6.555 24.578 3.047 1 98.69 54 CYS B C 1
ATOM 2153 O O . CYS B 1 54 ? 7.469 25.391 2.908 1 98.69 54 CYS B O 1
ATOM 2155 N N . GLY B 1 55 ? 5.316 24.953 2.855 1 98.44 55 GLY B N 1
ATOM 2156 C CA . GLY B 1 55 ? 4.934 26.344 2.809 1 98.44 55 GLY B CA 1
ATOM 2157 C C . GLY B 1 55 ? 4.949 26.922 1.406 1 98.44 55 GLY B C 1
ATOM 2158 O O . GLY B 1 55 ? 4.602 28.094 1.205 1 98.44 55 GLY B O 1
ATOM 2159 N N . ASP B 1 56 ? 5.297 26.109 0.429 1 97.75 56 ASP B N 1
ATOM 2160 C CA . ASP B 1 56 ? 5.262 26.594 -0.949 1 97.75 56 ASP B CA 1
ATOM 2161 C C . ASP B 1 56 ? 3.854 27.031 -1.34 1 97.75 56 ASP B C 1
ATOM 2163 O O . ASP B 1 56 ? 2.873 26.625 -0.715 1 97.75 56 ASP B O 1
ATOM 2167 N N . TYR B 1 57 ? 3.723 27.906 -2.383 1 96.88 57 TYR B N 1
ATOM 2168 C CA . TYR B 1 57 ? 2.426 28.453 -2.771 1 96.88 57 TYR B CA 1
ATOM 2169 C C . TYR B 1 57 ? 2.393 28.766 -4.262 1 96.88 57 TYR B C 1
ATOM 2171 O O . TYR B 1 57 ? 3.377 28.547 -4.973 1 96.88 57 TYR B O 1
ATOM 2179 N N . GLY B 1 58 ? 1.237 29.219 -4.707 1 94.12 58 GLY B N 1
ATOM 2180 C CA . GLY B 1 58 ? 1.043 29.547 -6.109 1 94.12 58 GLY B CA 1
ATOM 2181 C C . GLY B 1 58 ? 0.581 28.375 -6.949 1 94.12 58 GLY B C 1
ATOM 2182 O O . GLY B 1 58 ? -0.242 27.578 -6.504 1 94.12 58 GLY B O 1
ATOM 2183 N N . LEU B 1 59 ? 1.094 28.25 -8.117 1 92.5 59 LEU B N 1
ATOM 2184 C CA . LEU B 1 59 ? 0.595 27.312 -9.102 1 92.5 59 LEU B CA 1
ATOM 2185 C C . LEU B 1 59 ? 1.079 25.891 -8.797 1 92.5 59 LEU B C 1
ATOM 2187 O O . LEU B 1 59 ? 0.569 24.922 -9.352 1 92.5 59 LEU B O 1
ATOM 2191 N N . VAL B 1 60 ? 1.917 25.812 -7.82 1 95.69 60 VAL B N 1
ATOM 2192 C CA . VAL B 1 60 ? 2.561 24.516 -7.629 1 95.69 60 VAL B CA 1
ATOM 2193 C C . VAL B 1 60 ? 1.794 23.703 -6.582 1 95.69 60 VAL B C 1
ATOM 2195 O O . VAL B 1 60 ? 2.1 22.531 -6.344 1 95.69 60 VAL B O 1
ATOM 2198 N N . VAL B 1 61 ? 0.828 24.359 -5.906 1 97.81 61 VAL B N 1
ATOM 2199 C CA . VAL B 1 61 ? 0.112 23.641 -4.859 1 97.81 61 VAL B CA 1
ATOM 2200 C C . VAL B 1 61 ? -1.257 23.203 -5.375 1 97.81 61 VAL B C 1
ATOM 2202 O O . VAL B 1 61 ? -1.839 23.859 -6.242 1 97.81 61 VAL B O 1
ATOM 2205 N N . GLN B 1 62 ? -1.742 22.141 -4.891 1 96.31 62 GLN B N 1
ATOM 2206 C CA . GLN B 1 62 ? -3.047 21.594 -5.254 1 96.31 62 GLN B CA 1
ATOM 2207 C C . GLN B 1 62 ? -3.629 20.75 -4.113 1 96.31 62 GLN B C 1
ATOM 2209 O O . GLN B 1 62 ? -2.891 20.25 -3.268 1 96.31 62 GLN B O 1
ATOM 2214 N N . PRO B 1 63 ? -4.934 20.672 -4.137 1 96.31 63 PRO B N 1
ATOM 2215 C CA . PRO B 1 63 ? -5.547 19.766 -3.16 1 96.31 63 PRO B CA 1
ATOM 2216 C C . PRO B 1 63 ? -5.152 18.312 -3.379 1 96.31 63 PRO B C 1
ATOM 2218 O O . PRO B 1 63 ? -5.031 17.859 -4.523 1 96.31 63 PRO B O 1
ATOM 2221 N N . CYS B 1 64 ? -4.898 17.656 -2.301 1 96.75 64 CYS B N 1
ATOM 2222 C CA . CYS B 1 64 ? -4.574 16.234 -2.275 1 96.75 64 CYS B CA 1
ATOM 2223 C C . CYS B 1 64 ? -5.551 15.461 -1.395 1 96.75 64 CYS B C 1
ATOM 2225 O O . CYS B 1 64 ? -5.824 15.867 -0.263 1 96.75 64 CYS B O 1
ATOM 2227 N N . HIS B 1 65 ? -6.07 14.406 -1.934 1 96 65 HIS B N 1
ATOM 2228 C CA . HIS B 1 65 ? -6.945 13.555 -1.139 1 96 65 HIS B CA 1
ATOM 2229 C C . HIS B 1 65 ? -6.148 12.523 -0.341 1 96 65 HIS B C 1
ATOM 2231 O O . HIS B 1 65 ? -5.219 11.914 -0.868 1 96 65 HIS B O 1
ATOM 2237 N N . ILE B 1 66 ? -6.504 12.352 0.882 1 97.81 66 ILE B N 1
ATOM 2238 C CA . ILE B 1 66 ? -5.859 11.352 1.719 1 97.81 66 ILE B CA 1
ATOM 2239 C C . ILE B 1 66 ? -6.301 9.953 1.282 1 97.81 66 ILE B C 1
ATOM 2241 O O . ILE B 1 66 ? -5.469 9.078 1.048 1 97.81 66 ILE B O 1
ATOM 2245 N N . ILE B 1 67 ? -7.617 9.805 1.228 1 96.38 67 ILE B N 1
ATOM 2246 C CA . ILE B 1 67 ? -8.203 8.594 0.658 1 96.38 67 ILE B CA 1
ATOM 2247 C C . ILE B 1 67 ? -8.672 8.867 -0.767 1 96.38 67 ILE B C 1
ATOM 2249 O O . ILE B 1 67 ? -9.5 9.758 -0.993 1 96.38 67 ILE B O 1
ATOM 2253 N N . LYS B 1 68 ? -8.203 8.125 -1.661 1 93.31 68 LYS B N 1
ATOM 2254 C CA . LYS B 1 68 ? -8.539 8.32 -3.068 1 93.31 68 LYS B CA 1
ATOM 2255 C C . LYS B 1 68 ? -9.953 7.816 -3.373 1 93.31 68 LYS B C 1
ATOM 2257 O O . LYS B 1 68 ? -10.414 6.855 -2.756 1 93.31 68 LYS B O 1
ATOM 2262 N N . PRO B 1 69 ? -10.633 8.492 -4.324 1 85.94 69 PRO B N 1
ATOM 2263 C CA . PRO B 1 69 ? -12.008 8.109 -4.664 1 85.94 69 PRO B CA 1
ATOM 2264 C C . PRO B 1 69 ? -12.109 6.684 -5.203 1 85.94 69 PRO B C 1
ATOM 2266 O O . PRO B 1 69 ? -13.125 6.02 -5.008 1 85.94 69 PRO B O 1
ATOM 2269 N N . GLU B 1 70 ? -11.172 6.199 -5.824 1 75.88 70 GLU B N 1
ATOM 2270 C CA . GLU B 1 70 ? -11.234 4.914 -6.516 1 75.88 70 GLU B CA 1
ATOM 2271 C C . GLU B 1 70 ? -11.047 3.754 -5.547 1 75.88 70 GLU B C 1
ATOM 2273 O O . GLU B 1 70 ? -11.164 2.59 -5.934 1 75.88 70 GLU B O 1
ATOM 2278 N N . GLU B 1 71 ? -10.992 4.207 -4.375 1 69.69 71 GLU B N 1
ATOM 2279 C CA . GLU B 1 71 ? -10.719 3.154 -3.398 1 69.69 71 GLU B CA 1
ATOM 2280 C C . GLU B 1 71 ? -11.969 2.805 -2.598 1 69.69 71 GLU B C 1
ATOM 2282 O O . GLU B 1 71 ? -12.836 3.652 -2.393 1 69.69 71 GLU B O 1
ATOM 2287 N N . GLY B 1 72 ? -12.547 1.675 -2.547 1 84.06 72 GLY B N 1
ATOM 2288 C CA . GLY B 1 72 ? -13.633 1.19 -1.708 1 84.06 72 GLY B CA 1
ATOM 2289 C C . GLY B 1 72 ? -13.406 1.452 -0.231 1 84.06 72 GLY B C 1
ATOM 2290 O O . GLY B 1 72 ? -14.305 1.254 0.585 1 84.06 72 GLY B O 1
ATOM 2291 N N . THR B 1 73 ? -12.406 2.107 0.08 1 91.31 73 THR B N 1
ATOM 2292 C CA . THR B 1 73 ? -11.961 2.311 1.454 1 91.31 73 THR B CA 1
ATOM 2293 C C . THR B 1 73 ? -12.875 3.295 2.18 1 91.31 73 THR B C 1
ATOM 2295 O O . THR B 1 73 ? -13.211 3.09 3.346 1 91.31 73 THR B O 1
ATOM 2298 N N . TRP B 1 74 ? -13.344 4.371 1.549 1 93.38 74 TRP B N 1
ATOM 2299 C CA . TRP B 1 74 ? -14.141 5.43 2.162 1 93.38 74 TRP B CA 1
ATOM 2300 C C . TRP B 1 74 ? -15.438 4.871 2.744 1 93.38 74 TRP B C 1
ATOM 2302 O O . TRP B 1 74 ? -15.766 5.133 3.904 1 93.38 74 TRP B O 1
ATOM 2312 N N . SER B 1 75 ? -16.141 4.102 1.936 1 90.5 75 SER B N 1
ATOM 2313 C CA . SER B 1 75 ? -17.391 3.504 2.393 1 90.5 75 SER B CA 1
ATOM 2314 C C . SER B 1 75 ? -17.156 2.578 3.584 1 90.5 75 SER B C 1
ATOM 2316 O O . SER B 1 75 ? -17.938 2.568 4.531 1 90.5 75 SER B O 1
ATOM 2318 N N . TYR B 1 76 ? -16.109 1.926 3.525 1 90.56 76 TYR B N 1
ATOM 2319 C CA . TYR B 1 76 ? -15.758 1.003 4.602 1 90.56 76 TYR B CA 1
ATOM 2320 C C . TYR B 1 76 ? -15.484 1.755 5.898 1 90.56 76 TYR B C 1
ATOM 2322 O O . TYR B 1 76 ? -15.961 1.353 6.965 1 90.56 76 TYR B O 1
ATOM 2330 N N . LEU B 1 77 ? -14.797 2.822 5.855 1 93.75 77 LEU B N 1
ATOM 2331 C CA . LEU B 1 77 ? -14.469 3.621 7.031 1 93.75 77 LEU B CA 1
ATOM 2332 C C . LEU B 1 77 ? -15.719 4.238 7.641 1 93.75 77 LEU B C 1
ATOM 2334 O O . LEU B 1 77 ? -15.852 4.316 8.859 1 93.75 77 LEU B O 1
ATOM 2338 N N . ARG B 1 78 ? -16.594 4.676 6.785 1 90.44 78 ARG B N 1
ATOM 2339 C CA . ARG B 1 78 ? -17.859 5.23 7.25 1 90.44 78 ARG B CA 1
ATOM 2340 C C . ARG B 1 78 ? -18.672 4.176 7.988 1 90.44 78 ARG B C 1
ATOM 2342 O O . ARG B 1 78 ? -19.188 4.434 9.078 1 90.44 78 ARG B O 1
ATOM 2349 N N . GLU B 1 79 ? -18.766 3.023 7.426 1 89.81 79 GLU B N 1
ATOM 2350 C CA . GLU B 1 79 ? -19.547 1.937 7.996 1 89.81 79 GLU B CA 1
ATOM 2351 C C . GLU B 1 79 ? -18.969 1.467 9.328 1 89.81 79 GLU B C 1
ATOM 2353 O O . GLU B 1 79 ? -19.703 1.072 10.227 1 89.81 79 GLU B O 1
ATOM 2358 N N . ARG B 1 80 ? -17.703 1.584 9.477 1 90.38 80 ARG B N 1
ATOM 2359 C CA . ARG B 1 80 ? -17.016 1.074 10.656 1 90.38 80 ARG B CA 1
ATOM 2360 C C . ARG B 1 80 ? -16.953 2.137 11.75 1 90.38 80 ARG B C 1
ATOM 2362 O O . ARG B 1 80 ? -16.5 1.863 12.859 1 90.38 80 ARG B O 1
ATOM 2369 N N . GLY B 1 81 ? -17.266 3.379 11.359 1 89.69 81 GLY B N 1
ATOM 2370 C CA . GLY B 1 81 ? -17.266 4.453 12.336 1 89.69 81 GLY B CA 1
ATOM 2371 C C . GLY B 1 81 ? -15.898 5.109 12.492 1 89.69 81 GLY B C 1
ATOM 2372 O O . GLY B 1 81 ? -15.617 5.73 13.516 1 89.69 81 GLY B O 1
ATOM 2373 N N . TRP B 1 82 ? -15.062 4.875 11.562 1 94.06 82 TRP B N 1
ATOM 2374 C CA . TRP B 1 82 ? -13.742 5.492 11.602 1 94.06 82 TRP B CA 1
ATOM 2375 C C . TRP B 1 82 ? -13.812 6.957 11.188 1 94.06 82 TRP B C 1
ATOM 2377 O O . TRP B 1 82 ? -12.898 7.734 11.469 1 94.06 82 TRP B O 1
ATOM 2387 N N . ILE B 1 83 ? -14.844 7.273 10.422 1 90.94 83 ILE B N 1
ATOM 2388 C CA . ILE B 1 83 ? -15.203 8.656 10.141 1 90.94 83 ILE B CA 1
ATOM 2389 C C . ILE B 1 83 ? -16.688 8.883 10.461 1 90.94 83 ILE B C 1
ATOM 2391 O O . ILE B 1 83 ? -17.453 7.93 10.562 1 90.94 83 ILE B O 1
ATOM 2395 N N . SER B 1 84 ? -17 10.102 10.68 1 85 84 SER B N 1
ATOM 2396 C CA . SER B 1 84 ? -18.359 10.422 11.094 1 85 84 SER B CA 1
ATOM 2397 C C . SER B 1 84 ? -19.375 10 10.039 1 85 84 SER B C 1
ATOM 2399 O O . SER B 1 84 ? -19.109 10.094 8.836 1 85 84 SER B O 1
ATOM 2401 N N . SER B 1 85 ? -20.531 9.547 10.461 1 81.62 85 SER B N 1
ATOM 2402 C CA . SER B 1 85 ? -21.625 9.156 9.57 1 81.62 85 SER B CA 1
ATOM 2403 C C . SER B 1 85 ? -22.172 10.352 8.805 1 81.62 85 SER B C 1
ATOM 2405 O O . SER B 1 85 ? -22.844 10.195 7.785 1 81.62 85 SER B O 1
ATOM 2407 N N . GLU B 1 86 ? -21.875 11.484 9.258 1 81.12 86 GLU B N 1
ATOM 2408 C CA . GLU B 1 86 ? -22.375 12.703 8.641 1 81.12 86 GLU B CA 1
ATOM 2409 C C . GLU B 1 86 ? -21.484 13.164 7.496 1 81.12 86 GLU B C 1
ATOM 2411 O O . GLU B 1 86 ? -21.766 14.164 6.84 1 81.12 86 GLU B O 1
ATOM 2416 N N . THR B 1 87 ? -20.484 12.414 7.281 1 87 87 THR B N 1
ATOM 2417 C CA . THR B 1 87 ? -19.578 12.766 6.195 1 87 87 THR B CA 1
ATOM 2418 C C . THR B 1 87 ? -20.234 12.523 4.84 1 87 87 THR B C 1
ATOM 2420 O O . THR B 1 87 ? -21.203 11.766 4.738 1 87 87 THR B O 1
ATOM 2423 N N . LYS B 1 88 ? -19.703 13.172 3.824 1 88.31 88 LYS B N 1
ATOM 2424 C CA . LYS B 1 88 ? -20.172 12.961 2.459 1 88.31 88 LYS B CA 1
ATOM 2425 C C . LYS B 1 88 ? -19.969 11.508 2.031 1 88.31 88 LYS B C 1
ATOM 2427 O O . LYS B 1 88 ? -19.016 10.852 2.447 1 88.31 88 LYS B O 1
ATOM 2432 N N . VAL B 1 89 ? -20.828 11.141 1.159 1 87.81 89 VAL B N 1
ATOM 2433 C CA . VAL B 1 89 ? -20.781 9.773 0.668 1 87.81 89 VAL B CA 1
ATOM 2434 C C . VAL B 1 89 ? -19.562 9.594 -0.236 1 87.81 89 VAL B C 1
ATOM 2436 O O . VAL B 1 89 ? -18.891 8.555 -0.187 1 87.81 89 VAL B O 1
ATOM 2439 N N . LEU B 1 90 ? -19.328 10.672 -0.965 1 90.69 90 LEU B N 1
ATOM 2440 C CA . LEU B 1 90 ? -18.188 10.625 -1.868 1 90.69 90 LEU B CA 1
ATOM 2441 C C . LEU B 1 90 ? -16.969 11.336 -1.26 1 90.69 90 LEU B C 1
ATOM 2443 O O . LEU B 1 90 ? -17.078 12.492 -0.841 1 90.69 90 LEU B O 1
ATOM 2447 N N . PRO B 1 91 ? -15.828 10.609 -1.224 1 92.81 91 PRO B N 1
ATOM 2448 C CA . PRO B 1 91 ? -14.656 11.203 -0.563 1 92.81 91 PRO B CA 1
ATOM 2449 C C . PRO B 1 91 ? -14.172 12.477 -1.252 1 92.81 91 PRO B C 1
ATOM 2451 O O . PRO B 1 91 ? -13.617 13.367 -0.598 1 92.81 91 PRO B O 1
ATOM 2454 N N . GLN B 1 92 ? -14.43 12.57 -2.59 1 92.44 92 GLN B N 1
ATOM 2455 C CA . GLN B 1 92 ? -13.945 13.727 -3.33 1 92.44 92 GLN B CA 1
ATOM 2456 C C . GLN B 1 92 ? -14.734 14.984 -2.979 1 92.44 92 GLN B C 1
ATOM 2458 O O . GLN B 1 92 ? -14.336 16.094 -3.334 1 92.44 92 GLN B O 1
ATOM 2463 N N . HIS B 1 93 ? -15.805 14.82 -2.227 1 92.94 93 HIS B N 1
ATOM 2464 C CA . HIS B 1 93 ? -16.641 15.961 -1.849 1 92.94 93 HIS B CA 1
ATOM 2465 C C . HIS B 1 93 ? -16.438 16.328 -0.379 1 92.94 93 HIS B C 1
ATOM 2467 O O . HIS B 1 93 ? -17.094 17.234 0.131 1 92.94 93 HIS B O 1
ATOM 2473 N N . GLU B 1 94 ? -15.648 15.625 0.315 1 93.31 94 GLU B N 1
ATOM 2474 C CA . GLU B 1 94 ? -15.414 15.828 1.741 1 93.31 94 GLU B CA 1
ATOM 2475 C C . GLU B 1 94 ? -14.117 16.594 1.983 1 93.31 94 GLU B C 1
ATOM 2477 O O . GLU B 1 94 ? -13.023 16.031 1.844 1 93.31 94 GLU B O 1
ATOM 2482 N N . PRO B 1 95 ? -14.211 17.875 2.387 1 94.5 95 PRO B N 1
ATOM 2483 C CA . PRO B 1 95 ? -13 18.672 2.592 1 94.5 95 PRO B CA 1
ATOM 2484 C C . PRO B 1 95 ? -12.086 18.094 3.668 1 94.5 95 PRO B C 1
ATOM 2486 O O . PRO B 1 95 ? -10.867 18.281 3.621 1 94.5 95 PRO B O 1
ATOM 2489 N N . ARG B 1 96 ? -12.641 17.359 4.57 1 95 96 ARG B N 1
ATOM 2490 C CA . ARG B 1 96 ? -11.867 16.797 5.672 1 95 96 ARG B CA 1
ATOM 2491 C C . ARG B 1 96 ? -11.102 15.547 5.223 1 95 96 ARG B C 1
ATOM 2493 O O . ARG B 1 96 ? -10.477 14.867 6.039 1 95 96 ARG B O 1
ATOM 2500 N N . ASN B 1 97 ? -11.133 15.258 3.922 1 96 97 ASN B N 1
ATOM 2501 C CA . ASN B 1 97 ? -10.352 14.203 3.285 1 96 97 ASN B CA 1
ATOM 2502 C C . ASN B 1 97 ? -9.203 14.773 2.459 1 96 97 ASN B C 1
ATOM 2504 O O . ASN B 1 97 ? -8.68 14.109 1.564 1 96 97 ASN B O 1
ATOM 2508 N N . GLY B 1 98 ? -8.859 15.984 2.73 1 96.44 98 GLY B N 1
ATOM 2509 C CA . GLY B 1 98 ? -7.852 16.578 1.86 1 96.44 98 GLY B CA 1
ATOM 2510 C C . GLY B 1 98 ? -6.961 17.578 2.57 1 96.44 98 GLY B C 1
ATOM 2511 O O . GLY B 1 98 ? -7.23 17.953 3.713 1 96.44 98 GLY B O 1
ATOM 2512 N N . LEU B 1 99 ? -5.938 17.969 1.95 1 97.94 99 LEU B N 1
ATOM 2513 C CA . LEU B 1 99 ? -4.996 19 2.357 1 97.94 99 LEU B CA 1
ATOM 2514 C C . LEU B 1 99 ? -4.25 19.562 1.151 1 97.94 99 LEU B C 1
ATOM 2516 O O . LEU B 1 99 ? -4.281 18.969 0.069 1 97.94 99 LEU B O 1
ATOM 2520 N N . ILE B 1 100 ? -3.676 20.688 1.282 1 98.62 100 ILE B N 1
ATOM 2521 C CA . ILE B 1 100 ? -2.936 21.297 0.185 1 98.62 100 ILE B CA 1
ATOM 2522 C C . ILE B 1 100 ? -1.478 20.844 0.23 1 98.62 100 ILE B C 1
ATOM 2524 O O . ILE B 1 100 ? -0.821 20.938 1.269 1 98.62 100 ILE B O 1
ATOM 2528 N N . LEU B 1 101 ? -1.001 20.312 -0.879 1 98.75 101 LEU B N 1
ATOM 2529 C CA . LEU B 1 101 ? 0.394 19.906 -1.023 1 98.75 101 LEU B CA 1
ATOM 2530 C C . LEU B 1 101 ? 0.995 20.484 -2.303 1 98.75 101 LEU B C 1
ATOM 2532 O O . LEU B 1 101 ? 0.29 20.656 -3.299 1 98.75 101 LEU B O 1
ATOM 2536 N N . CYS B 1 102 ? 2.27 20.828 -2.219 1 98.62 102 CYS B N 1
ATOM 2537 C CA . CYS B 1 102 ? 2.963 21.125 -3.467 1 98.62 102 CYS B CA 1
ATOM 2538 C C . CYS B 1 102 ? 3.154 19.859 -4.297 1 98.62 102 CYS B C 1
ATOM 2540 O O . CYS B 1 102 ? 2.934 18.75 -3.805 1 98.62 102 CYS B O 1
ATOM 2542 N N . GLY B 1 103 ? 3.594 20.031 -5.547 1 97.94 103 GLY B N 1
ATOM 2543 C CA . GLY B 1 103 ? 3.74 18.906 -6.453 1 97.94 103 GLY B CA 1
ATOM 2544 C C . GLY B 1 103 ? 4.664 17.828 -5.914 1 97.94 103 GLY B C 1
ATOM 2545 O O . GLY B 1 103 ? 4.383 16.641 -6.051 1 97.94 103 GLY B O 1
ATOM 2546 N N . ASN B 1 104 ? 5.762 18.219 -5.332 1 97.31 104 ASN B N 1
ATOM 2547 C CA . ASN B 1 104 ? 6.727 17.266 -4.793 1 97.31 104 ASN B CA 1
ATOM 2548 C C . ASN B 1 104 ? 6.133 16.469 -3.637 1 97.31 104 ASN B C 1
ATOM 2550 O O . ASN B 1 104 ? 6.16 15.234 -3.652 1 97.31 104 ASN B O 1
ATOM 2554 N N . HIS B 1 105 ? 5.559 17.156 -2.689 1 98.62 105 HIS B N 1
ATOM 2555 C CA . HIS B 1 105 ? 5.016 16.484 -1.518 1 98.62 105 HIS B CA 1
ATOM 2556 C C . HIS B 1 105 ? 3.793 15.641 -1.879 1 98.62 105 HIS B C 1
ATOM 2558 O O . HIS B 1 105 ? 3.547 14.602 -1.272 1 98.62 105 HIS B O 1
ATOM 2564 N N . HIS B 1 106 ? 3.092 16.094 -2.883 1 98.44 106 HIS B N 1
ATOM 2565 C CA . HIS B 1 106 ? 1.985 15.297 -3.398 1 98.44 106 HIS B CA 1
ATOM 2566 C C . HIS B 1 106 ? 2.477 13.961 -3.947 1 98.44 106 HIS B C 1
ATOM 2568 O O . HIS B 1 106 ? 1.93 12.906 -3.607 1 98.44 106 HIS B O 1
ATOM 2574 N N . SER B 1 107 ? 3.469 14.023 -4.723 1 96.94 107 SER B N 1
ATOM 2575 C CA . SER B 1 107 ? 4.035 12.82 -5.316 1 96.94 107 SER B CA 1
ATOM 2576 C C . SER B 1 107 ? 4.57 11.875 -4.242 1 96.94 107 SER B C 1
ATOM 2578 O O . SER B 1 107 ? 4.324 10.664 -4.293 1 96.94 107 SER B O 1
ATOM 2580 N N . TYR B 1 108 ? 5.324 12.422 -3.252 1 97.5 108 TYR B N 1
ATOM 2581 C CA . TYR B 1 108 ? 5.859 11.602 -2.168 1 97.5 108 TYR B CA 1
ATOM 2582 C C . TYR B 1 108 ? 4.738 10.992 -1.341 1 97.5 108 TYR B C 1
ATOM 2584 O O . TYR B 1 108 ? 4.867 9.875 -0.839 1 97.5 108 TYR B O 1
ATOM 2592 N N . PHE B 1 109 ? 3.633 11.758 -1.158 1 98.5 109 PHE B N 1
ATOM 2593 C CA . PHE B 1 109 ? 2.486 11.266 -0.405 1 98.5 109 PHE B CA 1
ATOM 2594 C C . PHE B 1 109 ? 1.816 10.109 -1.136 1 98.5 109 PHE B C 1
ATOM 2596 O O . PHE B 1 109 ? 1.533 9.07 -0.536 1 98.5 109 PHE B O 1
ATOM 2603 N N . ASP B 1 110 ? 1.688 10.242 -2.455 1 96.44 110 ASP B N 1
ATOM 2604 C CA . ASP B 1 110 ? 1.064 9.219 -3.285 1 96.44 110 ASP B CA 1
ATOM 2605 C C . ASP B 1 110 ? 1.94 7.973 -3.367 1 96.44 110 ASP B C 1
ATOM 2607 O O . ASP B 1 110 ? 1.432 6.855 -3.49 1 96.44 110 ASP B O 1
ATOM 2611 N N . GLY B 1 111 ? 3.184 8.188 -3.25 1 95.12 111 GLY B N 1
ATOM 2612 C CA . GLY B 1 111 ? 4.137 7.09 -3.299 1 95.12 111 GLY B CA 1
ATOM 2613 C C . GLY B 1 111 ? 4.352 6.43 -1.95 1 95.12 111 GLY B C 1
ATOM 2614 O O . GLY B 1 111 ? 5.102 5.453 -1.844 1 95.12 111 GLY B O 1
ATOM 2615 N N . TYR B 1 112 ? 3.773 7 -0.865 1 97.44 112 TYR B N 1
ATOM 2616 C CA . TYR B 1 112 ? 3.812 6.457 0.489 1 97.44 112 TYR B CA 1
ATOM 2617 C C . TYR B 1 112 ? 5.211 6.574 1.081 1 97.44 112 TYR B C 1
ATOM 2619 O O . TYR B 1 112 ? 5.629 5.73 1.878 1 97.44 112 TYR B O 1
ATOM 2627 N N . ASP B 1 113 ? 5.941 7.562 0.632 1 97.5 113 ASP B N 1
ATOM 2628 C CA . ASP B 1 113 ? 7.289 7.785 1.149 1 97.5 113 ASP B CA 1
ATOM 2629 C C . ASP B 1 113 ? 7.246 8.312 2.58 1 97.5 113 ASP B C 1
ATOM 2631 O O . ASP B 1 113 ? 8.188 8.109 3.352 1 97.5 113 ASP B O 1
ATOM 2635 N N . PHE B 1 114 ? 6.219 9.008 2.865 1 98.62 114 PHE B N 1
ATOM 2636 C CA . PHE B 1 114 ? 6.012 9.508 4.219 1 98.62 114 PHE B CA 1
ATOM 2637 C C . PHE B 1 114 ? 4.551 9.367 4.629 1 98.62 114 PHE B C 1
ATOM 2639 O O . PHE B 1 114 ? 3.697 9.031 3.803 1 98.62 114 PHE B O 1
ATOM 2646 N N . PHE B 1 115 ? 4.32 9.453 5.875 1 98.69 115 PHE B N 1
ATOM 2647 C CA . PHE B 1 115 ? 2.951 9.578 6.363 1 98.69 115 PHE B CA 1
ATOM 2648 C C . PHE B 1 115 ? 2.855 10.664 7.434 1 98.69 115 PHE B C 1
ATOM 2650 O O . PHE B 1 115 ? 3.873 11.211 7.859 1 98.69 115 PHE B O 1
ATOM 2657 N N . ILE B 1 116 ? 1.665 11.094 7.699 1 98.69 116 ILE B N 1
ATOM 2658 C CA . ILE B 1 116 ? 1.355 12.078 8.734 1 98.69 116 ILE B CA 1
ATOM 2659 C C . ILE B 1 116 ? 0.671 11.391 9.914 1 98.69 116 ILE B C 1
ATOM 2661 O O . ILE B 1 116 ? -0.236 10.578 9.727 1 98.69 116 ILE B O 1
ATOM 2665 N N . ARG B 1 117 ? 1.156 11.672 11.094 1 97.56 117 ARG B N 1
ATOM 2666 C CA . ARG B 1 117 ? 0.58 11.117 12.312 1 97.56 117 ARG B CA 1
ATOM 2667 C C . ARG B 1 117 ? 0.042 12.219 13.219 1 97.56 117 ARG B C 1
ATOM 2669 O O . ARG B 1 117 ? 0.729 13.211 13.477 1 97.56 117 ARG B O 1
ATOM 2676 N N . PHE B 1 118 ? -1.217 12.008 13.672 1 97 118 PHE B N 1
ATOM 2677 C CA . PHE B 1 118 ? -1.795 12.922 14.656 1 97 118 PHE B CA 1
ATOM 2678 C C . PHE B 1 118 ? -1.408 12.508 16.078 1 97 118 PHE B C 1
ATOM 2680 O O . PHE B 1 118 ? -1.443 11.32 16.406 1 97 118 PHE B O 1
ATOM 2687 N N . PHE B 1 119 ? -0.99 13.469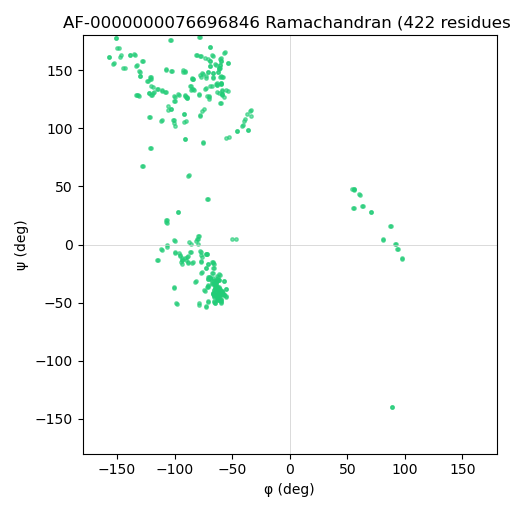 16.844 1 95.38 119 PHE B N 1
ATOM 2688 C CA . PHE B 1 119 ? -0.696 13.266 18.266 1 95.38 119 PHE B CA 1
ATOM 2689 C C . PHE B 1 119 ? -1.706 13.992 19.141 1 95.38 119 PHE B C 1
ATOM 2691 O O . PHE B 1 119 ? -1.616 15.211 19.312 1 95.38 119 PHE B O 1
ATOM 2698 N N . PRO B 1 120 ? -2.561 13.211 19.734 1 93.31 120 PRO B N 1
ATOM 2699 C CA . PRO B 1 120 ? -3.629 13.844 20.5 1 93.31 120 PRO B CA 1
ATOM 2700 C C . PRO B 1 120 ? -3.102 14.625 21.719 1 93.31 120 PRO B C 1
ATOM 2702 O O . PRO B 1 120 ? -3.689 15.633 22.109 1 93.31 120 PRO B O 1
ATOM 2705 N N . GLU B 1 121 ? -2.033 14.211 22.312 1 91.38 121 GLU B N 1
ATOM 2706 C CA . GLU B 1 121 ? -1.508 14.828 23.531 1 91.38 121 GLU B CA 1
ATOM 2707 C C . GLU B 1 121 ? -1.065 16.266 23.266 1 91.38 121 GLU B C 1
ATOM 2709 O O . GLU B 1 121 ? -1.207 17.125 24.141 1 91.38 121 GLU B O 1
ATOM 2714 N N . ILE B 1 122 ? -0.539 16.516 22.109 1 92.75 122 ILE B N 1
ATOM 2715 C CA . ILE B 1 122 ? -0.064 17.859 21.812 1 92.75 122 ILE B CA 1
ATOM 2716 C C . ILE B 1 122 ? -0.961 18.484 20.75 1 92.75 122 ILE B C 1
ATOM 2718 O O . ILE B 1 122 ? -0.73 19.625 20.328 1 92.75 122 ILE B O 1
ATOM 2722 N N . GLN B 1 123 ? -1.959 17.766 20.188 1 93.19 123 GLN B N 1
ATOM 2723 C CA . GLN B 1 123 ? -2.963 18.203 19.234 1 93.19 123 GLN B CA 1
ATOM 2724 C C . GLN B 1 123 ? -2.311 18.703 17.938 1 93.19 123 GLN B C 1
ATOM 2726 O O . GLN B 1 123 ? -2.682 19.75 17.422 1 93.19 123 GLN B O 1
ATOM 2731 N N . LYS B 1 124 ? -1.291 17.938 17.453 1 96.38 124 LYS B N 1
ATOM 2732 C CA . LYS B 1 124 ? -0.57 18.312 16.234 1 96.38 124 LYS B CA 1
ATOM 2733 C C . LYS B 1 124 ? -0.476 17.125 15.273 1 96.38 124 LYS B C 1
ATOM 2735 O O . LYS B 1 124 ? -0.461 15.969 15.695 1 96.38 124 LYS B O 1
ATOM 2740 N N . PHE B 1 125 ? -0.461 17.469 14.008 1 98 125 PHE B N 1
ATOM 2741 C CA . PHE B 1 125 ? -0.116 16.531 12.945 1 98 125 PHE B CA 1
ATOM 2742 C C . PHE B 1 125 ? 1.379 16.562 12.648 1 98 125 PHE B C 1
ATOM 2744 O O . PHE B 1 125 ? 1.934 17.641 12.383 1 98 125 PHE B O 1
ATOM 2751 N N . VAL B 1 126 ? 1.999 15.414 12.664 1 98.44 126 VAL B N 1
ATOM 2752 C CA . VAL B 1 126 ? 3.453 15.367 12.57 1 98.44 126 VAL B CA 1
ATOM 2753 C C . VAL B 1 126 ? 3.861 14.586 11.32 1 98.44 126 VAL B C 1
ATOM 2755 O O . VAL B 1 126 ? 3.287 13.531 11.023 1 98.44 126 VAL B O 1
ATOM 2758 N N . PHE B 1 127 ? 4.848 15.156 10.617 1 98.81 127 PHE B N 1
ATOM 2759 C CA . PHE B 1 127 ? 5.418 14.547 9.422 1 98.81 127 PHE B CA 1
ATOM 2760 C C . PHE B 1 127 ? 6.398 13.438 9.789 1 98.81 127 PHE B C 1
ATOM 2762 O O . PHE B 1 127 ? 7.32 13.656 10.578 1 98.81 127 PHE B O 1
ATOM 2769 N N . VAL B 1 128 ? 6.246 12.234 9.211 1 98.62 128 VAL B N 1
ATOM 2770 C CA . VAL B 1 128 ? 7.152 11.117 9.469 1 98.62 128 VAL B CA 1
ATOM 2771 C C . VAL B 1 128 ? 7.77 10.648 8.156 1 98.62 128 VAL B C 1
ATOM 2773 O O . VAL B 1 128 ? 7.078 10.078 7.301 1 98.62 128 VAL B O 1
ATOM 2776 N N . ASN B 1 129 ? 9 10.875 7.977 1 98.44 129 ASN B N 1
ATOM 2777 C CA . ASN B 1 129 ? 9.758 10.391 6.824 1 98.44 129 ASN B CA 1
ATOM 2778 C C . ASN B 1 129 ? 10.055 8.898 6.938 1 98.44 129 ASN B C 1
ATOM 2780 O O . ASN B 1 129 ? 11.172 8.508 7.266 1 98.44 129 ASN B O 1
ATOM 2784 N N . TYR B 1 130 ? 9.125 8.125 6.453 1 97.81 130 TYR B N 1
ATOM 2785 C CA . TYR B 1 130 ? 9.203 6.695 6.711 1 97.81 130 TYR B CA 1
ATOM 2786 C C . TYR B 1 130 ? 10.156 6.012 5.738 1 97.81 130 TYR B C 1
ATOM 2788 O O . TYR B 1 130 ? 10.82 5.039 6.09 1 97.81 130 TYR B O 1
ATOM 2796 N N . SER B 1 131 ? 10.273 6.484 4.539 1 95.81 131 SER B N 1
ATOM 2797 C CA . SER B 1 131 ? 11.133 5.898 3.518 1 95.81 131 SER B CA 1
ATOM 2798 C C . SER B 1 131 ? 12.602 6.258 3.754 1 95.81 131 SER B C 1
ATOM 2800 O O . SER B 1 131 ? 13.492 5.695 3.117 1 95.81 131 SER B O 1
ATOM 2802 N N . ASP B 1 132 ? 12.836 7.227 4.602 1 95.31 132 ASP B N 1
ATOM 2803 C CA . ASP B 1 132 ? 14.164 7.793 4.848 1 95.31 132 ASP B CA 1
ATOM 2804 C C . ASP B 1 132 ? 14.7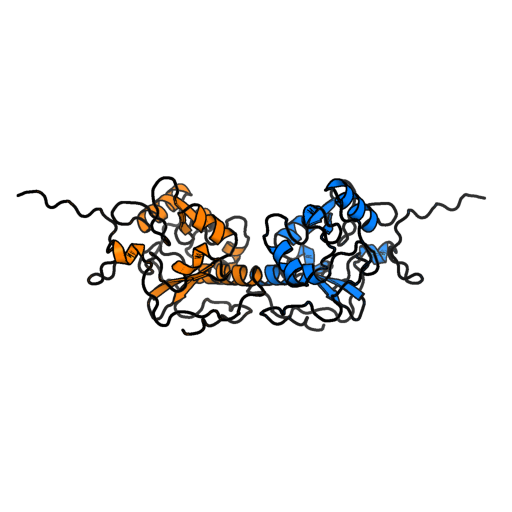19 8.445 3.586 1 95.31 132 ASP B C 1
ATOM 2806 O O . ASP B 1 132 ? 15.914 8.328 3.297 1 95.31 132 ASP B O 1
ATOM 2810 N N . HIS B 1 133 ? 13.844 8.977 2.85 1 95.44 133 HIS B N 1
ATOM 2811 C CA . HIS B 1 133 ? 14.281 9.727 1.678 1 95.44 133 HIS B CA 1
ATOM 2812 C C . HIS B 1 133 ? 15.109 10.945 2.08 1 95.44 133 HIS B C 1
ATOM 2814 O O . HIS B 1 133 ? 14.703 11.711 2.951 1 95.44 133 HIS B O 1
ATOM 2820 N N . PRO B 1 134 ? 16.141 11.188 1.404 1 96.31 134 PRO B N 1
ATOM 2821 C CA . PRO B 1 134 ? 17.047 12.266 1.824 1 96.31 134 PRO B CA 1
ATOM 2822 C C . PRO B 1 134 ? 16.391 13.641 1.78 1 96.31 134 PRO B C 1
ATOM 2824 O O . PRO B 1 134 ? 16.609 14.461 2.678 1 96.31 134 PRO B O 1
ATOM 2827 N N . THR B 1 135 ? 15.594 13.922 0.806 1 96.94 135 THR B N 1
ATOM 2828 C CA . THR B 1 135 ? 14.984 15.234 0.62 1 96.94 135 THR B CA 1
ATOM 2829 C C . THR B 1 135 ? 13.914 15.484 1.679 1 96.94 135 THR B C 1
ATOM 2831 O O . THR B 1 135 ? 13.484 16.625 1.881 1 96.94 135 THR B O 1
ATOM 2834 N N . LEU B 1 136 ? 13.445 14.453 2.354 1 98.19 136 LEU B N 1
ATOM 2835 C CA . LEU B 1 136 ? 12.344 14.57 3.301 1 98.19 136 LEU B CA 1
ATOM 2836 C C . LEU B 1 136 ? 12.867 14.648 4.734 1 98.19 136 LEU B C 1
ATOM 2838 O O . LEU B 1 136 ? 12.094 14.891 5.664 1 98.19 136 LEU B O 1
ATOM 2842 N N . ARG B 1 137 ? 14.148 14.461 4.934 1 97.69 137 ARG B N 1
ATOM 2843 C CA . ARG B 1 137 ? 14.742 14.359 6.262 1 97.69 137 ARG B CA 1
ATOM 2844 C C . ARG B 1 137 ? 14.508 15.641 7.062 1 97.69 137 ARG B C 1
ATOM 2846 O O . ARG B 1 137 ? 14.266 15.586 8.273 1 97.69 137 ARG B O 1
ATOM 2853 N N . LYS B 1 138 ? 14.586 16.75 6.43 1 97.56 138 LYS B N 1
ATOM 2854 C CA . LYS B 1 138 ? 14.461 18.031 7.121 1 97.56 138 LYS B CA 1
ATOM 2855 C C . LYS B 1 138 ? 13.055 18.219 7.691 1 97.56 138 LYS B C 1
ATOM 2857 O O . LYS B 1 138 ? 12.844 19.047 8.57 1 97.56 138 LYS B O 1
ATOM 2862 N N . PHE B 1 139 ? 12.062 17.516 7.211 1 98.5 139 PHE B N 1
ATOM 2863 C CA . PHE B 1 139 ? 10.68 17.656 7.637 1 98.5 139 PHE B CA 1
ATOM 2864 C C . PHE B 1 139 ? 10.336 16.656 8.734 1 98.5 139 PHE B C 1
ATOM 2866 O O . PHE B 1 139 ? 9.32 16.797 9.414 1 98.5 139 PHE B O 1
ATOM 2873 N N . HIS B 1 140 ? 11.141 15.625 8.953 1 98.38 140 HIS B N 1
ATOM 2874 C CA . HIS B 1 140 ? 10.852 14.492 9.828 1 98.38 140 HIS B CA 1
ATOM 2875 C C . HIS B 1 140 ? 10.695 14.938 11.273 1 98.38 140 HIS B C 1
ATOM 2877 O O . HIS B 1 140 ? 11.523 15.688 11.789 1 98.38 140 HIS B O 1
ATOM 2883 N N . GLY B 1 141 ? 9.609 14.453 11.812 1 98 141 GLY B N 1
ATOM 2884 C CA . GLY B 1 141 ? 9.391 14.648 13.242 1 98 141 GLY B CA 1
ATOM 2885 C C . GLY B 1 141 ? 8.836 16.016 13.578 1 98 141 GLY B C 1
ATOM 2886 O O . GLY B 1 141 ? 8.664 16.359 14.75 1 98 141 GLY B O 1
ATOM 2887 N N . LYS B 1 142 ? 8.547 16.797 12.586 1 98.19 142 LYS B N 1
ATOM 2888 C CA . LYS B 1 142 ? 8.047 18.156 12.812 1 98.19 142 LYS B CA 1
ATOM 2889 C C . LYS B 1 142 ? 6.562 18.266 12.477 1 98.19 142 LYS B C 1
ATOM 2891 O O . LYS B 1 142 ? 6.07 17.562 11.586 1 98.19 142 LYS B O 1
ATOM 2896 N N . ALA B 1 143 ? 5.918 19.172 13.18 1 98.38 143 ALA B N 1
ATOM 2897 C CA . ALA B 1 143 ? 4.484 19.391 12.984 1 98.38 143 ALA B CA 1
ATOM 2898 C C . ALA B 1 143 ? 4.211 20.203 11.727 1 98.38 143 ALA B C 1
ATOM 2900 O O . ALA B 1 143 ? 4.973 21.109 11.391 1 98.38 143 ALA B O 1
ATOM 2901 N N . ILE B 1 144 ? 3.1 19.875 11.047 1 98.75 144 ILE B N 1
ATOM 2902 C CA . ILE B 1 144 ? 2.742 20.562 9.812 1 98.75 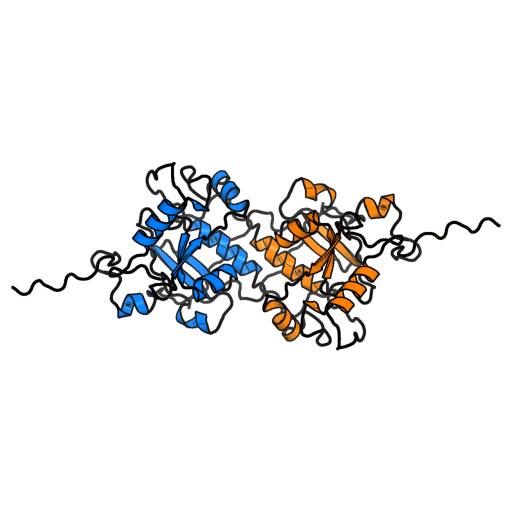144 ILE B CA 1
ATOM 2903 C C . ILE B 1 144 ? 1.617 21.562 10.086 1 98.75 144 ILE B C 1
ATOM 2905 O O . ILE B 1 144 ? 1.118 21.656 11.211 1 98.75 144 ILE B O 1
ATOM 2909 N N . ALA B 1 145 ? 1.251 22.328 9.031 1 98.38 145 ALA B N 1
ATOM 2910 C CA . ALA B 1 145 ? 0.331 23.453 9.219 1 98.38 145 ALA B CA 1
ATOM 2911 C C . ALA B 1 145 ? -1.12 23 9.086 1 98.38 145 ALA B C 1
ATOM 2913 O O . ALA B 1 145 ? -1.867 23.516 8.258 1 98.38 145 ALA B O 1
ATOM 2914 N N . LEU B 1 146 ? -1.496 22.078 9.922 1 97.12 146 LEU B N 1
ATOM 2915 C CA . LEU B 1 146 ? -2.885 21.656 10.07 1 97.12 146 LEU B CA 1
ATOM 2916 C C . LEU B 1 146 ? -3.381 21.891 11.492 1 97.12 146 LEU B C 1
ATOM 2918 O O . LEU B 1 146 ? -2.701 21.547 12.461 1 97.12 146 LEU B O 1
ATOM 2922 N N . ASP B 1 147 ? -4.484 22.547 11.555 1 92.06 147 ASP B N 1
ATOM 2923 C CA . ASP B 1 147 ? -5.113 22.859 12.836 1 92.06 147 ASP B CA 1
ATOM 2924 C C . ASP B 1 147 ? -6.297 21.938 13.109 1 92.06 147 ASP B C 1
ATOM 2926 O O . ASP B 1 147 ? -7.324 22.016 12.43 1 92.06 147 ASP B O 1
ATOM 2930 N N . ILE B 1 148 ? -6.188 21.125 14.195 1 91.94 148 ILE B N 1
ATOM 2931 C CA . ILE B 1 148 ? -7.207 20.141 14.523 1 91.94 148 ILE B CA 1
ATOM 2932 C C . ILE B 1 148 ? -8.5 20.844 14.922 1 91.94 148 ILE B C 1
ATOM 2934 O O . ILE B 1 148 ? -9.578 20.25 14.891 1 91.94 148 ILE B O 1
ATOM 2938 N N . LYS B 1 149 ? -8.461 22.094 15.203 1 89.5 149 LYS B N 1
ATOM 2939 C CA . LYS B 1 149 ? -9.633 22.828 15.672 1 89.5 149 LYS B CA 1
ATOM 2940 C C . LYS B 1 149 ? -10.438 23.375 14.5 1 89.5 149 LYS B C 1
ATOM 2942 O O . LYS B 1 149 ? -11.578 23.812 14.672 1 89.5 149 LYS B O 1
ATOM 2947 N N . ASP B 1 150 ? -9.805 23.375 13.375 1 91.94 150 ASP B N 1
ATOM 2948 C CA . ASP B 1 150 ? -10.531 23.859 12.203 1 91.94 150 ASP B CA 1
ATOM 2949 C C . ASP B 1 150 ? -11.688 22.922 11.852 1 91.94 150 ASP B C 1
ATOM 2951 O O . ASP B 1 150 ? -11.539 21.703 11.898 1 91.94 150 ASP B O 1
ATOM 2955 N N . ARG B 1 151 ? -12.781 23.453 11.391 1 89.31 151 ARG B N 1
ATOM 2956 C CA . ARG B 1 151 ? -13.969 22.656 11.094 1 89.31 151 ARG B CA 1
ATOM 2957 C C . ARG B 1 151 ? -13.719 21.719 9.914 1 89.31 151 ARG B C 1
ATOM 2959 O O . ARG B 1 151 ? -14.422 20.719 9.75 1 89.31 151 ARG B O 1
ATOM 2966 N N . HIS B 1 152 ? -12.805 22.094 9.117 1 92.88 152 HIS B N 1
ATOM 2967 C CA . HIS B 1 152 ? -12.492 21.266 7.957 1 92.88 152 HIS B CA 1
ATOM 2968 C C . HIS B 1 152 ? -11.164 20.547 8.133 1 92.88 152 HIS B C 1
ATOM 2970 O O . HIS B 1 152 ? -10.547 20.125 7.156 1 92.88 152 HIS B O 1
ATOM 2976 N N . ALA B 1 153 ? -10.75 20.422 9.375 1 94.38 153 ALA B N 1
ATOM 2977 C CA . ALA B 1 153 ? -9.539 19.641 9.617 1 94.38 153 ALA B CA 1
ATOM 2978 C C . ALA B 1 153 ? -9.703 18.203 9.117 1 94.38 153 ALA B C 1
ATOM 2980 O O . ALA B 1 153 ? -10.758 17.594 9.281 1 94.38 153 ALA B O 1
ATOM 2981 N N . PRO B 1 154 ? -8.625 17.703 8.477 1 96.12 154 PRO B N 1
ATOM 2982 C CA . PRO B 1 154 ? -8.727 16.297 8.078 1 96.12 154 PRO B CA 1
ATOM 2983 C C . PRO B 1 154 ? -8.977 15.367 9.258 1 96.12 154 PRO B C 1
ATOM 2985 O O . PRO B 1 154 ? -8.453 15.594 10.352 1 96.12 154 PRO B O 1
ATOM 2988 N N . PHE B 1 155 ? -9.766 14.344 8.992 1 95 155 PHE B N 1
ATOM 2989 C CA . PHE B 1 155 ? -9.93 13.305 10.008 1 95 155 PHE B CA 1
ATOM 2990 C C . PHE B 1 155 ? -8.586 12.664 10.336 1 95 155 PHE B C 1
ATOM 2992 O O . PHE B 1 155 ? -7.938 12.086 9.461 1 95 155 PHE B O 1
ATOM 2999 N N . PRO B 1 156 ? -8.18 12.719 11.57 1 96.56 156 PRO B N 1
ATOM 3000 C CA . PRO B 1 156 ? -6.902 12.094 11.93 1 96.56 156 PRO B CA 1
ATOM 3001 C C . PRO B 1 156 ? -6.855 10.609 11.578 1 96.56 156 PRO B C 1
ATOM 3003 O O . PRO B 1 156 ? -5.789 10.086 11.25 1 96.56 156 PRO B O 1
ATOM 3006 N N . SER B 1 157 ? -7.965 9.945 11.625 1 96.5 157 SER B N 1
ATOM 3007 C CA . SER B 1 157 ? -8.055 8.516 11.375 1 96.5 157 SER B CA 1
ATOM 3008 C C . SER B 1 157 ? -7.637 8.18 9.945 1 96.5 157 SER B C 1
ATOM 3010 O O . SER B 1 157 ? -7.121 7.09 9.68 1 96.5 157 SER B O 1
ATOM 3012 N N . LEU B 1 158 ? -7.844 9.086 9.016 1 97 158 LEU B N 1
ATOM 3013 C CA . LEU B 1 158 ? -7.473 8.844 7.621 1 97 158 LEU B CA 1
ATOM 3014 C C . LEU B 1 158 ? -5.961 8.719 7.477 1 97 158 LEU B C 1
ATOM 3016 O O . LEU B 1 158 ? -5.469 7.945 6.656 1 97 158 LEU B O 1
ATOM 3020 N N . PHE B 1 159 ? -5.27 9.438 8.289 1 98 159 PHE B N 1
ATOM 3021 C CA . PHE B 1 159 ? -3.812 9.391 8.234 1 98 159 PHE B CA 1
ATOM 3022 C C . PHE B 1 159 ? -3.297 8.055 8.758 1 98 159 PHE B C 1
ATOM 3024 O O . PHE B 1 159 ? -2.227 7.594 8.359 1 98 159 PHE B O 1
ATOM 3031 N N . ILE B 1 160 ? -4.023 7.422 9.633 1 97.75 160 ILE B N 1
ATOM 3032 C CA . ILE B 1 160 ? -3.662 6.082 10.086 1 97.75 160 ILE B CA 1
ATOM 3033 C C . ILE B 1 160 ? -3.721 5.105 8.906 1 97.75 160 ILE B C 1
ATOM 3035 O O . ILE B 1 160 ? -2.824 4.277 8.734 1 97.75 160 ILE B O 1
ATOM 3039 N N . ILE B 1 161 ? -4.773 5.23 8.141 1 97.62 161 ILE B N 1
ATOM 3040 C CA . ILE B 1 161 ? -4.922 4.363 6.977 1 97.62 161 ILE B CA 1
ATOM 3041 C C . ILE B 1 161 ? -3.746 4.57 6.023 1 97.62 161 ILE B C 1
ATOM 3043 O O . ILE B 1 161 ? -3.16 3.604 5.531 1 97.62 161 ILE B O 1
ATOM 3047 N N . HIS B 1 162 ? -3.443 5.773 5.762 1 98.25 162 HIS B N 1
ATOM 3048 C CA . HIS B 1 162 ? -2.307 6.082 4.902 1 98.25 162 HIS B CA 1
ATOM 3049 C C . HIS B 1 162 ? -1.008 5.543 5.488 1 98.25 162 HIS B C 1
ATOM 3051 O O . HIS B 1 162 ? -0.152 5.043 4.754 1 98.25 162 HIS B O 1
ATOM 3057 N N . GLU B 1 163 ? -0.828 5.711 6.793 1 98.38 163 GLU B N 1
ATOM 3058 C CA . GLU B 1 163 ? 0.342 5.156 7.469 1 98.38 163 GLU B CA 1
ATOM 3059 C C . GLU B 1 163 ? 0.454 3.654 7.238 1 98.38 163 GLU B C 1
ATOM 3061 O O . GLU B 1 163 ? 1.542 3.143 6.965 1 98.38 163 GLU B O 1
ATOM 3066 N N . MET B 1 164 ? -0.657 2.938 7.359 1 97.75 164 MET B N 1
ATOM 3067 C CA . MET B 1 164 ? -0.635 1.494 7.141 1 97.75 164 MET B CA 1
ATOM 3068 C C . MET B 1 164 ? -0.151 1.164 5.73 1 97.75 164 MET B C 1
ATOM 3070 O O . MET B 1 164 ? 0.625 0.227 5.543 1 97.75 164 MET B O 1
ATOM 3074 N N . ARG B 1 165 ? -0.597 1.916 4.793 1 97.62 165 ARG B N 1
ATOM 3075 C CA . ARG B 1 165 ? -0.169 1.706 3.414 1 97.62 165 ARG B CA 1
ATOM 3076 C C . ARG B 1 165 ? 1.318 2 3.252 1 97.62 165 ARG B C 1
ATOM 3078 O O . ARG B 1 165 ? 2.041 1.24 2.604 1 97.62 165 ARG B O 1
ATOM 3085 N N . ALA B 1 166 ? 1.76 3.113 3.84 1 97.75 166 ALA B N 1
ATOM 3086 C CA . ALA B 1 166 ? 3.18 3.449 3.787 1 97.75 166 ALA B CA 1
ATOM 3087 C C . ALA B 1 166 ? 4.031 2.326 4.371 1 97.75 166 ALA B C 1
ATOM 3089 O O . ALA B 1 166 ? 5.066 1.965 3.805 1 97.75 166 ALA B O 1
ATOM 3090 N N . ARG B 1 167 ? 3.635 1.783 5.457 1 97.31 167 ARG B N 1
ATOM 3091 C CA . ARG B 1 167 ? 4.363 0.685 6.086 1 97.31 167 ARG B CA 1
ATOM 3092 C C . ARG B 1 167 ? 4.406 -0.536 5.172 1 97.31 167 ARG B C 1
ATOM 3094 O O . ARG B 1 167 ? 5.422 -1.233 5.109 1 97.31 167 ARG B O 1
ATOM 3101 N N . GLY B 1 168 ? 3.334 -0.769 4.516 1 96.81 168 GLY B N 1
ATOM 3102 C CA . GLY B 1 168 ? 3.299 -1.866 3.562 1 96.81 168 GLY B CA 1
ATOM 3103 C C . GLY B 1 168 ? 4.25 -1.675 2.398 1 96.81 168 GLY B C 1
ATOM 3104 O O . GLY B 1 168 ? 4.785 -2.646 1.861 1 96.81 168 GLY B O 1
ATOM 3105 N N . PHE B 1 169 ? 4.438 -0.492 2.014 1 96.94 169 PHE B N 1
ATOM 3106 C CA . PHE B 1 169 ? 5.262 -0.192 0.85 1 96.94 169 PHE B CA 1
ATOM 3107 C C . PHE B 1 169 ? 6.734 -0.127 1.231 1 96.94 169 PHE B C 1
ATOM 3109 O O . PHE B 1 169 ? 7.609 -0.132 0.362 1 96.94 169 PHE B O 1
ATOM 3116 N N . HIS B 1 170 ? 7.004 -0.029 2.523 1 95.88 170 HIS B N 1
ATOM 3117 C CA . HIS B 1 170 ? 8.383 0.015 3.008 1 95.88 170 HIS B CA 1
ATOM 3118 C C . HIS B 1 170 ? 8.609 -1.023 4.102 1 95.88 170 HIS B C 1
ATOM 3120 O O . HIS B 1 170 ? 8.93 -0.673 5.238 1 95.88 170 HIS B O 1
ATOM 3126 N N . PRO B 1 171 ? 8.539 -2.256 3.682 1 95.38 171 PRO B N 1
ATOM 3127 C CA . PRO B 1 171 ? 8.578 -3.332 4.676 1 95.38 171 PRO B CA 1
ATOM 3128 C C . PRO B 1 171 ? 9.961 -3.525 5.289 1 95.38 171 PRO B C 1
ATOM 3130 O O . PRO B 1 171 ? 10.102 -4.254 6.273 1 95.38 171 PRO B O 1
ATOM 3133 N N . PHE B 1 172 ? 10.984 -2.877 4.789 1 95.44 172 PHE B N 1
ATOM 3134 C CA . PHE B 1 172 ? 12.328 -2.979 5.34 1 95.44 172 PHE B CA 1
ATOM 3135 C C . PHE B 1 172 ? 12.594 -1.859 6.344 1 95.44 172 PHE B C 1
ATOM 3137 O O . PHE B 1 172 ? 13.594 -1.885 7.062 1 95.44 172 PHE B O 1
ATOM 3144 N N . ALA B 1 173 ? 11.758 -0.837 6.391 1 95.44 173 ALA B N 1
ATOM 3145 C CA . ALA B 1 173 ? 11.906 0.294 7.301 1 95.44 173 ALA B CA 1
ATOM 3146 C C . ALA B 1 173 ? 11.656 -0.13 8.75 1 95.44 173 ALA B C 1
ATOM 3148 O O . ALA B 1 173 ? 10.922 -1.087 9 1 95.44 173 ALA B O 1
ATOM 3149 N N . PRO B 1 174 ? 12.258 0.586 9.633 1 94.56 174 PRO B N 1
ATOM 3150 C CA . PRO B 1 174 ? 12.008 0.268 11.039 1 94.56 174 PRO B CA 1
ATOM 3151 C C . PRO B 1 174 ? 10.531 0.396 11.422 1 94.56 174 PRO B C 1
ATOM 3153 O O . PRO B 1 174 ? 9.852 1.315 10.961 1 94.56 174 PRO B O 1
ATOM 3156 N N . SER B 1 175 ? 10.07 -0.529 12.211 1 93.06 175 SER B N 1
ATOM 3157 C CA . SER B 1 175 ? 8.672 -0.518 12.633 1 93.06 175 SER B CA 1
ATOM 3158 C C . SER B 1 175 ? 8.359 0.717 13.477 1 93.06 175 SER B C 1
ATOM 3160 O O . SER B 1 175 ? 7.258 1.258 13.398 1 93.06 175 SER B O 1
ATOM 3162 N N . ASN B 1 176 ? 9.352 1.077 14.273 1 95.25 176 ASN B N 1
ATOM 3163 C CA . ASN B 1 176 ? 9.227 2.244 15.141 1 95.25 176 ASN B CA 1
ATOM 3164 C C . ASN B 1 176 ? 10.297 3.285 14.844 1 95.25 176 ASN B C 1
ATOM 3166 O O . ASN B 1 176 ? 11.328 3.328 15.516 1 95.25 176 ASN B O 1
ATOM 3170 N N . PRO B 1 177 ? 10.008 4.051 13.875 1 95.38 177 PRO B N 1
ATOM 3171 C CA . PRO B 1 177 ? 11.023 5.062 13.555 1 95.38 177 PRO B CA 1
ATOM 3172 C C . PRO B 1 177 ? 11.281 6.02 14.719 1 95.38 177 PRO B C 1
ATOM 3174 O O . PRO B 1 177 ? 10.375 6.316 15.492 1 95.38 177 PRO B O 1
ATOM 3177 N N . ASP B 1 178 ? 12.516 6.539 14.758 1 95.19 178 ASP B N 1
ATOM 3178 C CA . ASP B 1 178 ? 12.898 7.496 15.797 1 95.19 178 ASP B CA 1
ATOM 3179 C C . ASP B 1 178 ? 12.266 8.859 15.555 1 95.19 178 ASP B C 1
ATOM 3181 O O . ASP B 1 178 ? 12.297 9.375 14.43 1 95.19 178 ASP B O 1
ATOM 3185 N N . MET B 1 179 ? 11.75 9.359 16.609 1 95.38 179 MET B N 1
ATOM 3186 C CA . MET B 1 179 ? 11.125 10.672 16.562 1 95.38 179 MET B CA 1
ATOM 3187 C C . MET B 1 179 ? 11.805 11.641 17.531 1 95.38 179 MET B C 1
ATOM 3189 O O . MET B 1 179 ? 12.281 11.227 18.594 1 95.38 179 MET B O 1
ATOM 3193 N N . PRO B 1 180 ? 11.867 12.852 17.094 1 93.38 180 PRO B N 1
ATOM 3194 C CA . PRO B 1 180 ? 12.352 13.812 18.094 1 93.38 180 PRO B CA 1
ATOM 3195 C C . PRO B 1 180 ? 11.461 13.883 19.328 1 93.38 180 PRO B C 1
ATOM 3197 O O . PRO B 1 180 ? 10.273 13.555 19.25 1 93.38 180 PRO B O 1
ATOM 3200 N N . GLU B 1 181 ? 12.023 14.273 20.453 1 88.5 181 GLU B N 1
ATOM 3201 C CA . GLU B 1 181 ? 11.281 14.375 21.703 1 88.5 181 GLU B CA 1
ATOM 3202 C C . GLU B 1 181 ? 10.148 15.391 21.594 1 88.5 181 GLU B C 1
ATOM 3204 O O . GLU B 1 181 ? 9.039 15.156 22.078 1 88.5 181 GLU B O 1
ATOM 3209 N N . ASP B 1 182 ? 10.5 16.516 21.078 1 88.56 182 ASP B N 1
ATOM 3210 C CA . ASP B 1 182 ? 9.5 17.547 20.875 1 88.56 182 ASP B CA 1
ATOM 3211 C C . ASP B 1 182 ? 9.227 17.766 19.391 1 88.56 182 ASP B C 1
ATOM 3213 O O . ASP B 1 182 ? 10.148 17.75 18.562 1 88.56 182 ASP B O 1
ATOM 3217 N N . SER B 1 183 ? 7.941 17.797 19.141 1 90.12 183 SER B N 1
ATOM 3218 C CA . SER B 1 183 ? 7.578 18.016 17.75 1 90.12 183 SER B CA 1
ATOM 3219 C C . SER B 1 183 ? 7.406 19.516 17.453 1 90.12 183 SER B C 1
ATOM 3221 O O . SER B 1 183 ? 6.301 20.047 17.562 1 90.12 183 SER B O 1
ATOM 3223 N N . ALA B 1 184 ? 8.516 20.109 17.047 1 94.5 184 ALA B N 1
ATOM 3224 C CA . ALA B 1 184 ? 8.492 21.516 16.641 1 94.5 184 ALA B CA 1
ATOM 3225 C C . ALA B 1 184 ? 7.719 21.688 15.336 1 94.5 184 ALA B C 1
ATOM 3227 O O . ALA B 1 184 ? 7.488 20.734 14.602 1 94.5 184 ALA B O 1
ATOM 3228 N N . TRP B 1 185 ? 7.277 22.906 15.164 1 97.56 185 TRP B N 1
ATOM 3229 C CA . TRP B 1 185 ? 6.672 23.234 13.875 1 97.56 185 TRP B CA 1
ATOM 3230 C C . TRP B 1 185 ? 7.699 23.141 12.75 1 97.56 185 TRP B C 1
ATOM 3232 O O . TRP B 1 185 ? 8.898 23.266 12.992 1 97.56 185 TRP B O 1
ATOM 3242 N N . GLN B 1 186 ? 7.223 22.906 11.547 1 98.5 186 GLN B N 1
ATOM 3243 C CA . GLN B 1 186 ? 8.086 23 10.375 1 98.5 186 GLN B CA 1
ATOM 3244 C C . GLN B 1 186 ? 8.797 24.344 10.305 1 98.5 186 GLN B C 1
ATOM 3246 O O . GLN B 1 186 ? 8.266 25.359 10.766 1 98.5 186 GLN B O 1
ATOM 3251 N N . ASP B 1 187 ? 9.938 24.391 9.609 1 97.75 187 ASP B N 1
ATOM 3252 C CA . ASP B 1 187 ? 10.82 25.547 9.617 1 97.75 187 ASP B CA 1
ATOM 3253 C C . ASP B 1 187 ? 10.109 26.781 9.055 1 97.75 187 ASP B C 1
ATOM 3255 O O . ASP B 1 187 ? 10.273 27.891 9.57 1 97.75 187 ASP B O 1
ATOM 3259 N N . TRP B 1 188 ? 9.336 26.641 8.039 1 98 188 TRP B N 1
ATOM 3260 C CA . TRP B 1 188 ? 8.688 27.781 7.414 1 98 188 TRP B CA 1
ATOM 3261 C C . TRP B 1 188 ? 7.648 28.391 8.344 1 98 188 TRP B C 1
ATOM 3263 O O . TRP B 1 188 ? 7.414 29.609 8.312 1 98 188 TRP B O 1
ATOM 3273 N N . ILE B 1 189 ? 6.988 27.578 9.133 1 97.94 189 ILE B N 1
ATOM 3274 C CA . ILE B 1 189 ? 5.984 28.047 10.086 1 97.94 189 ILE B CA 1
ATOM 3275 C C . ILE B 1 189 ? 6.656 28.906 11.156 1 97.94 189 ILE B C 1
ATOM 3277 O O . ILE B 1 189 ? 6.137 29.953 11.531 1 97.94 189 ILE B O 1
ATOM 3281 N N . LEU B 1 190 ? 7.789 28.469 11.617 1 96.62 190 LEU B N 1
ATOM 3282 C CA . LEU B 1 190 ? 8.539 29.188 12.641 1 96.62 190 LEU B CA 1
ATOM 3283 C C . LEU B 1 190 ? 9.148 30.453 12.07 1 96.62 190 LEU B C 1
ATOM 3285 O O . LEU B 1 190 ? 9 31.531 12.656 1 96.62 190 LEU B O 1
ATOM 3289 N N . SER B 1 191 ? 9.82 30.375 10.938 1 97 191 SER B N 1
ATOM 3290 C CA . SER B 1 191 ? 10.57 31.484 10.375 1 97 191 SER B CA 1
ATOM 3291 C C . SER B 1 191 ? 9.641 32.625 9.961 1 97 191 SER B C 1
ATOM 3293 O O . SER B 1 191 ? 10 33.812 10.07 1 97 191 SER B O 1
ATOM 3295 N N . GLU B 1 192 ? 8.469 32.312 9.516 1 96.31 192 GLU B N 1
ATOM 3296 C CA . GLU B 1 192 ? 7.543 33.312 9.047 1 96.31 192 GLU B CA 1
ATOM 3297 C C . GLU B 1 192 ? 6.488 33.656 10.102 1 96.31 192 GLU B C 1
ATOM 3299 O O . GLU B 1 192 ? 5.551 34.406 9.836 1 96.31 192 GLU B O 1
ATOM 3304 N N . SER B 1 193 ? 6.621 33.062 11.234 1 95.44 193 SER B N 1
ATOM 3305 C CA . SER B 1 193 ? 5.73 33.281 12.367 1 95.44 193 SER B CA 1
ATOM 3306 C C . SER B 1 193 ? 4.273 33.062 11.969 1 95.44 193 SER B C 1
ATOM 3308 O O . SER B 1 193 ? 3.416 33.906 12.25 1 95.44 193 SER B O 1
ATOM 3310 N N . VAL B 1 194 ? 4.07 32 11.32 1 96.56 194 VAL B N 1
ATOM 3311 C CA . VAL B 1 194 ? 2.756 31.672 10.781 1 96.56 194 VAL B CA 1
ATOM 3312 C C . VAL B 1 194 ? 1.802 31.312 11.914 1 96.56 194 VAL B C 1
ATOM 3314 O O . VAL B 1 194 ? 0.598 31.562 11.82 1 96.56 194 VAL B O 1
ATOM 3317 N N . PHE B 1 195 ? 2.285 30.703 12.914 1 95.38 195 PHE B N 1
ATOM 3318 C CA . PHE B 1 195 ? 1.484 30.297 14.062 1 95.38 195 PHE B CA 1
ATOM 3319 C C . PHE B 1 195 ? 1.593 31.312 15.188 1 95.38 195 PHE B C 1
ATOM 3321 O O . PHE B 1 195 ? 2.695 31.719 15.555 1 95.38 195 PHE B O 1
ATOM 3328 N N . ASP B 1 196 ? 0.485 31.719 15.672 1 92.69 196 ASP B N 1
ATOM 3329 C CA . ASP B 1 196 ? 0.418 32.656 16.797 1 92.69 196 ASP B CA 1
ATOM 3330 C C . ASP B 1 196 ? 0.338 31.906 18.125 1 92.69 196 ASP B C 1
ATOM 3332 O O . ASP B 1 196 ? -0.695 31.312 18.453 1 92.69 196 ASP B O 1
ATOM 3336 N N . ASP B 1 197 ? 1.317 31.984 18.906 1 89.62 197 ASP B N 1
ATOM 3337 C CA . ASP B 1 197 ? 1.422 31.219 20.156 1 89.62 197 ASP B CA 1
ATOM 3338 C C . ASP B 1 197 ? 0.472 31.781 21.219 1 89.62 197 ASP B C 1
ATOM 3340 O O . ASP B 1 197 ? 0.142 31.094 22.188 1 89.62 197 ASP B O 1
ATOM 3344 N N . VAL B 1 198 ? 0.07 33 21.016 1 90.56 198 VAL B N 1
ATOM 3345 C CA . VAL B 1 198 ? -0.828 33.656 21.969 1 90.56 198 VAL B CA 1
ATOM 3346 C C . VAL B 1 198 ? -2.258 33.156 21.734 1 90.56 198 VAL B C 1
ATOM 3348 O O . VAL B 1 198 ? -2.9 32.656 22.641 1 90.56 198 VAL B O 1
ATOM 3351 N N . SER B 1 199 ? -2.754 33.219 20.5 1 89.81 199 SER B N 1
ATOM 3352 C CA . SER B 1 199 ? -4.113 32.812 20.172 1 89.81 199 SER B CA 1
ATOM 3353 C C . SER B 1 199 ? -4.184 31.328 19.844 1 89.81 199 SER B C 1
ATOM 3355 O O . SER B 1 199 ? -5.273 30.766 19.719 1 89.81 199 SER B O 1
ATOM 3357 N N . HIS B 1 200 ? -2.988 30.703 19.703 1 90.88 200 HIS B N 1
ATOM 3358 C CA . HIS B 1 200 ? -2.887 29.281 19.344 1 90.88 200 HIS B CA 1
ATOM 3359 C C . HIS B 1 200 ? -3.637 29 18.047 1 90.88 200 HIS B C 1
ATOM 3361 O O . HIS B 1 200 ? -4.441 28.062 18 1 90.88 200 HIS B O 1
ATOM 3367 N N . SER B 1 201 ? -3.34 29.859 17.109 1 91.56 201 SER B N 1
ATOM 3368 C CA . SER B 1 201 ? -3.988 29.703 15.805 1 91.56 201 SER B CA 1
ATOM 3369 C C . SER B 1 201 ? -3.061 30.141 14.672 1 91.56 201 SER B C 1
ATOM 3371 O O . SER B 1 201 ? -2.082 30.859 14.906 1 91.56 201 SER B O 1
ATOM 3373 N N . PHE B 1 202 ? -3.393 29.734 13.547 1 95.94 202 PHE B N 1
ATOM 3374 C CA . PHE B 1 202 ? -2.607 30.109 12.375 1 95.94 202 PHE B CA 1
ATOM 3375 C C . PHE B 1 202 ? -3.037 31.469 11.844 1 95.94 202 PHE B C 1
ATOM 3377 O O . PHE B 1 202 ? -4.23 31.781 11.82 1 95.94 202 PHE B O 1
ATOM 3384 N N . LYS B 1 203 ? -2.043 32.281 11.367 1 95 203 LYS B N 1
ATOM 3385 C CA . LYS B 1 203 ? -2.307 33.531 10.688 1 95 203 LYS B CA 1
ATOM 3386 C C . LYS B 1 203 ? -2.738 33.312 9.242 1 95 203 LYS B C 1
ATOM 3388 O O . LYS B 1 203 ? -1.925 32.938 8.398 1 95 203 LYS B O 1
ATOM 3393 N N . ARG B 1 204 ? -3.926 33.562 8.945 1 91.94 204 ARG B N 1
ATOM 3394 C CA . ARG B 1 204 ? -4.461 33.219 7.633 1 91.94 204 ARG B CA 1
ATOM 3395 C C . ARG B 1 204 ? -4.508 34.469 6.73 1 91.94 204 ARG B C 1
ATOM 3397 O O . ARG B 1 204 ? -4.359 34.344 5.512 1 91.94 204 ARG B O 1
ATOM 3404 N N . SER B 1 205 ? -4.82 35.594 7.258 1 87.31 205 SER B N 1
ATOM 3405 C CA . SER B 1 205 ? -4.926 36.812 6.469 1 87.31 205 SER B CA 1
ATOM 3406 C C . SER B 1 205 ? -3.604 37.594 6.449 1 87.31 205 SER B C 1
ATOM 3408 O O . SER B 1 205 ? -2.725 37.344 7.277 1 87.31 205 SER B O 1
ATOM 3410 N N . LEU B 1 206 ? -3.322 38.344 5.285 1 76.69 206 LEU B N 1
ATOM 3411 C CA . LEU B 1 206 ? -2.129 39.188 5.176 1 76.69 206 LEU B CA 1
ATOM 3412 C C . LEU B 1 206 ? -2.092 40.219 6.285 1 76.69 206 LEU B C 1
ATOM 3414 O O . LEU B 1 206 ? -3.137 40.719 6.715 1 76.69 206 LEU B O 1
ATOM 3418 N N . ARG B 1 207 ? -0.997 40.375 7.102 1 58.41 207 ARG B N 1
ATOM 3419 C CA . ARG B 1 207 ? -0.844 41.5 8.008 1 58.41 207 ARG B CA 1
ATOM 3420 C C . ARG B 1 207 ? -1.2 42.812 7.301 1 58.41 207 ARG B C 1
ATOM 3422 O O . ARG B 1 207 ? -0.681 43.094 6.223 1 58.41 207 ARG B O 1
ATOM 3429 N N . ARG B 1 208 ? -2.377 43.312 7.457 1 51.78 208 ARG B N 1
ATOM 3430 C CA . ARG B 1 208 ? -2.682 44.656 6.992 1 51.78 208 ARG B CA 1
ATOM 3431 C C . ARG B 1 208 ? -1.53 45.625 7.289 1 51.78 208 ARG B C 1
ATOM 3433 O O . ARG B 1 208 ? -1.022 45.656 8.406 1 51.78 208 ARG B O 1
ATOM 3440 N N . ALA B 1 209 ? -0.665 46.031 6.301 1 50.28 209 ALA B N 1
ATOM 3441 C CA . ALA B 1 209 ? 0.229 47.156 6.504 1 50.28 209 ALA B CA 1
ATOM 3442 C C . ALA B 1 209 ? -0.427 48.219 7.379 1 50.28 209 ALA B C 1
ATOM 3444 O O . ALA B 1 209 ? -1.602 48.562 7.195 1 50.28 209 ALA B O 1
ATOM 3445 N N . PRO B 1 210 ? 0.034 48.531 8.57 1 50.19 210 PRO B N 1
ATOM 3446 C CA . PRO B 1 210 ? -0.542 49.625 9.344 1 50.19 210 PRO B CA 1
ATOM 3447 C C . PRO B 1 210 ? -0.909 50.844 8.477 1 50.19 210 PRO B C 1
ATOM 3449 O O . PRO B 1 210 ? -0.173 51.188 7.547 1 50.19 210 PRO B O 1
ATOM 3452 N N . LYS B 1 211 ? -2.182 51.125 8.203 1 48.69 211 LYS B N 1
ATOM 3453 C CA . LYS B 1 211 ? -2.574 52.375 7.605 1 48.69 211 LYS B CA 1
ATOM 3454 C C . LYS B 1 211 ? -1.72 53.531 8.133 1 48.69 211 LYS B C 1
ATOM 3456 O O . LYS B 1 211 ? -1.604 53.719 9.352 1 48.69 211 LYS B O 1
ATOM 3461 N N . ARG B 1 212 ? -0.666 54 7.426 1 50.28 212 ARG B N 1
ATOM 3462 C CA . ARG B 1 212 ? -0.055 55.281 7.848 1 50.28 212 ARG B CA 1
ATOM 3463 C C . ARG B 1 212 ? -1.101 56.219 8.414 1 50.28 212 ARG B C 1
ATOM 3465 O O . ARG B 1 212 ? -2.102 56.531 7.754 1 50.28 212 ARG B O 1
ATOM 3472 N N . ALA B 1 213 ? -1.074 56.469 9.688 1 44.47 213 ALA B N 1
ATOM 3473 C CA . ALA B 1 213 ? -1.794 57.625 10.234 1 44.47 213 ALA B CA 1
ATOM 3474 C C . ALA B 1 213 ? -1.361 58.906 9.555 1 44.47 213 ALA B C 1
ATOM 3476 O O . ALA B 1 213 ? -0.177 59.125 9.273 1 44.47 213 ALA B O 1
#

Radius of gyration: 25.06 Å; Cα contacts (8 Å, |Δi|>4): 774; chains: 2; bounding box: 47×103×61 Å

Secondary structure (DSSP, 8-state):
-EEPPPPPSS--SSPPTT---------S---HHHHHHHHHHHTEETTEEB-TTT--BGGGEEEEESS-TTSTHHHHHHHHTSS-TTS-SSGGG-GGGEEEEEHHHHHHHHTTS-EEEEETTTTEEEEE-TT--GGGGGGTT-B-S--TTSTTPPPHHHHHHHHHHHHHH-TTS-SS-EE-SS-PBPHHHHHTT-EETTTTEE--S--------/-EEPPPPPSS--SSPPTT---------S---HHHHHHHHHHHTEETTEEB-TTT--BGGGEEEEESS-TTSTHHHHHHHHTSS-TTS-SSGGG-GGGEEEEEHHHHHHHHTTS-EEEEETTTTEEEEE-TT--GGGGGGTT-B-S--TTSTTPPPHHHHHHHHHHHHHH-TTS-SS-EE-SS-PBPHHHHHTT-EETTTTEE--S--------

Organism: Amanita muscaria (strain Koide BX008) (NCBI:txid946122)